Protein AF-0000000074477131 (afdb_homodimer)

Solvent-accessible surface area (backbone atoms only — not comparable to full-atom values): 25448 Å² total; per-residue (Å²): 133,84,62,82,38,46,44,76,48,63,90,41,72,27,23,39,35,40,28,45,48,36,74,95,59,34,24,37,44,42,72,63,43,44,51,49,50,50,50,54,52,49,52,39,45,73,33,53,66,58,28,30,18,35,38,40,31,33,44,78,69,16,27,10,58,6,58,35,55,87,78,47,75,83,56,47,75,67,53,41,60,75,64,46,67,63,67,69,61,72,57,64,84,52,55,50,50,33,34,23,27,36,27,26,28,20,20,35,51,22,30,24,46,42,67,43,33,48,27,27,37,22,8,43,74,11,34,36,31,35,37,34,46,82,74,76,46,68,62,78,58,43,43,72,60,54,41,29,72,30,54,33,60,72,56,36,48,50,26,43,73,68,30,45,70,46,36,23,51,55,33,32,73,47,22,54,24,50,46,61,34,59,80,94,45,30,58,62,53,47,50,53,52,30,30,55,39,25,56,37,38,54,70,38,45,26,50,42,50,51,36,39,58,38,38,81,75,44,29,50,69,59,28,44,51,51,25,35,53,53,36,38,68,33,36,66,37,70,38,21,50,39,13,35,48,18,56,74,67,72,45,82,58,75,49,70,71,64,115,134,87,63,83,38,48,46,76,48,63,90,42,72,28,23,40,36,40,30,46,47,35,73,92,59,34,24,37,44,41,73,66,42,43,51,49,50,51,49,54,52,47,52,40,47,74,33,52,66,59,26,30,18,36,37,38,33,32,46,76,69,16,26,9,58,6,58,39,55,86,81,45,64,86,44,37,31,66,51,38,60,75,63,45,66,65,69,70,65,72,58,65,84,51,54,50,50,33,34,24,26,35,27,25,29,20,20,34,51,22,31,23,46,42,67,44,34,77,39,32,37,22,8,44,74,11,35,36,32,34,37,34,36,65,32,18,35,48,56,47,58,38,45,41,46,52,41,28,76,36,43,15,56,16,39,37,43,50,29,44,61,69,30,46,68,46,36,23,51,53,32,32,74,47,55,64,25,77,44,62,34,59,81,92,45,29,59,61,55,47,49,54,51,30,31,56,47,25,58,38,50,55,70,58,50,28,50,50,50,52,41,59,57,38,50,50,57,47,58,67,71,61,30,50,50,52,39,51,52,51,55,58,68,45,64,86,40,69,49,47,50,39,45,55,48,19,57,76,66,73,46,82,63,75,52,72,69,66,114

Organism: Cyberlindnera jadinii (strain ATCC 18201 / CBS 1600 / BCRC 20928 / JCM 3617 / NBRC 0987 / NRRL Y-1542) (NCBI:txid983966)

Nearest PDB structures (foldseek):
  1dub-assembly1_B  TM=9.788E-01  e=7.174E-34  Rattus norvegicus
  3moy-assembly1_A  TM=9.576E-01  e=4.990E-34  Mycolicibacterium smegmatis MC2 155
  4fjw-assembly1_D  TM=9.813E-01  e=1.667E-32  Mycobacterium tuberculosis
  3h81-assembly1_A  TM=9.694E-01  e=5.281E-33  Mycobacterium tuberculosis
  2hw5-assembly1_F  TM=9.612E-01  e=5.590E-32  Homo sapiens

Secondary structure (DSSP, 8-state):
---SSEEEEEEETTEEEEEE--GGGTT-B-HHHHHHHHHHHHHHHT-TTT-SEEEEE--SSEEE--B-GGGTTT--HHHHHHHTTTGGG--TT--S-EEEEE-SEEETHHHHHHHHSSEEEEETT-EEE-GGGGGT----SSHHHHHHHHH-HHHHHHHHHH--EEEHHHHHHHTSSSEEE-TT-HHHHHHHHHHHHHTS-HHHHHHHHHHHHHTTTS-HHHHHHHHHHHHHHHTTSHHHHHHHHHHHTTS--------/---SSEEEEEEETTEEEEEE--GGGTT-B-HHHHHHHHHHHHHHHH-TTT-SEEEEE--SSEEE--B-GGGTTT--HHHHHHHTTTTT---TT--S-EEEEE-SEEETHHHHHHHHSSEEEEETT-EEE-GGGGGT----SSHHHHHHHHH-HHHHHHHHHH--EEEHHHHHHHTS-SEEE-TT-HHHHHHHHHHHHHTS-HHHHHHHHHHHHHTTTS-HHHHHHHHHHHHHHHTTSHHHHHHHHHHHTTS--------

Structure (mmCIF, N/CA/C/O backbone):
data_AF-0000000074477131-model_v1
#
loop_
_entity.id
_entity.type
_entity.pdbx_description
1 polymer ClpP/crotonase
#
loop_
_atom_site.group_PDB
_atom_site.id
_atom_site.type_symbol
_atom_site.label_atom_id
_atom_site.label_alt_id
_atom_site.label_comp_id
_atom_site.label_asym_id
_atom_site.label_entity_id
_atom_site.label_seq_id
_atom_site.pdbx_PDB_ins_code
_atom_site.Cartn_x
_atom_site.Cartn_y
_atom_site.Cartn_z
_atom_site.occupancy
_atom_site.B_iso_or_equiv
_atom_site.auth_seq_id
_atom_site.auth_comp_id
_atom_site.auth_asym_id
_atom_site.auth_atom_id
_atom_site.pdbx_PDB_model_num
ATOM 1 N N . MET A 1 1 ? -9.08 -30.306 -20.829 1 55.19 1 MET A N 1
ATOM 2 C CA . MET A 1 1 ? -7.896 -30.927 -21.418 1 55.19 1 MET A CA 1
ATOM 3 C C . MET A 1 1 ? -6.832 -31.184 -20.357 1 55.19 1 MET A C 1
ATOM 5 O O . MET A 1 1 ? -6.771 -30.478 -19.348 1 55.19 1 MET A O 1
ATOM 9 N N . ALA A 1 2 ? -6.209 -32.357 -20.338 1 85.5 2 ALA A N 1
ATOM 10 C CA . ALA A 1 2 ? -5.261 -32.792 -19.315 1 85.5 2 ALA A CA 1
ATOM 11 C C . ALA A 1 2 ? -3.923 -32.074 -19.466 1 85.5 2 ALA A C 1
ATOM 13 O O . ALA A 1 2 ? -3.395 -31.959 -20.574 1 85.5 2 ALA A O 1
ATOM 14 N N . TYR A 1 3 ? -3.538 -31.232 -18.608 1 95.62 3 TYR A N 1
ATOM 15 C CA . TYR A 1 3 ? -2.259 -30.531 -18.586 1 95.62 3 TYR A CA 1
ATOM 16 C C . TYR A 1 3 ? -1.104 -31.508 -18.402 1 95.62 3 TYR A C 1
ATOM 18 O O . TYR A 1 3 ? -1.272 -32.571 -17.799 1 95.62 3 TYR A O 1
ATOM 26 N N . LYS A 1 4 ? -0.078 -31.232 -18.98 1 97.01 4 LYS A N 1
ATOM 27 C CA . LYS A 1 4 ? 1.097 -32.096 -18.903 1 97.01 4 LYS A CA 1
ATOM 28 C C . LYS A 1 4 ? 1.971 -31.73 -17.708 1 97.01 4 LYS A C 1
ATOM 30 O O . LYS A 1 4 ? 2.491 -32.61 -17.019 1 97.01 4 LYS A O 1
ATOM 35 N N . TYR A 1 5 ? 2.145 -30.458 -17.476 1 97.13 5 TYR A N 1
ATOM 36 C CA . TYR A 1 5 ? 3.173 -30.033 -16.533 1 97.13 5 TYR A CA 1
ATOM 37 C C . TYR A 1 5 ? 2.556 -29.3 -15.348 1 97.13 5 TYR A C 1
ATOM 39 O O . TYR A 1 5 ? 3.269 -28.688 -14.549 1 97.13 5 TYR A O 1
ATOM 47 N N . ILE A 1 6 ? 1.238 -29.275 -15.228 1 98.13 6 ILE A N 1
ATOM 48 C CA . ILE A 1 6 ? 0.597 -28.735 -14.034 1 98.13 6 ILE A CA 1
ATOM 49 C C . ILE A 1 6 ? -0.509 -29.68 -13.57 1 98.13 6 ILE A C 1
ATOM 51 O O . ILE A 1 6 ? -1.012 -30.489 -14.353 1 98.13 6 ILE A O 1
ATOM 55 N N . LEU A 1 7 ? -0.79 -29.622 -12.335 1 98.2 7 LEU A N 1
ATOM 56 C CA . LEU A 1 7 ? -1.947 -30.27 -11.727 1 98.2 7 LEU A CA 1
ATOM 57 C C . LEU A 1 7 ? -2.931 -29.235 -11.191 1 98.2 7 LEU A C 1
ATOM 59 O O . LEU A 1 7 ? -2.523 -28.232 -10.601 1 98.2 7 LEU A O 1
ATOM 63 N N . THR A 1 8 ? -4.193 -29.46 -11.467 1 98.16 8 THR A N 1
ATOM 64 C CA . THR A 1 8 ? -5.217 -28.557 -10.952 1 98.16 8 THR A CA 1
ATOM 65 C C . THR A 1 8 ? -6.154 -29.29 -9.997 1 98.16 8 THR A C 1
ATOM 67 O O . THR A 1 8 ? -6.417 -30.482 -10.17 1 98.16 8 THR A O 1
ATOM 70 N N . SER A 1 9 ? -6.543 -28.646 -9.007 1 98.25 9 SER A N 1
ATOM 71 C CA . SER A 1 9 ? -7.532 -29.158 -8.065 1 98.25 9 SER A CA 1
ATOM 72 C C . SER A 1 9 ? -8.329 -28.024 -7.429 1 98.25 9 SER A C 1
ATOM 74 O O . SER A 1 9 ? -8.003 -26.85 -7.614 1 98.25 9 SER A O 1
ATOM 76 N N . GLU A 1 10 ? -9.384 -28.36 -6.785 1 98.14 10 GLU A N 1
ATOM 77 C CA . GLU A 1 10 ? -10.226 -27.43 -6.04 1 98.14 10 GLU A CA 1
ATOM 78 C C . GLU A 1 10 ? -10.348 -27.845 -4.577 1 98.14 10 GLU A C 1
ATOM 80 O O . GLU A 1 10 ? -11.413 -28.287 -4.138 1 98.14 10 GLU A O 1
ATOM 85 N N . PRO A 1 11 ? -9.267 -27.592 -3.861 1 98.04 11 PRO A N 1
ATOM 86 C CA . PRO A 1 11 ? -9.199 -28.12 -2.496 1 98.04 11 PRO A CA 1
ATOM 87 C C . PRO A 1 11 ? -10.109 -27.368 -1.527 1 98.04 11 PRO A C 1
ATOM 89 O O . PRO A 1 11 ? -10.354 -27.838 -0.413 1 98.04 11 PRO A O 1
ATOM 92 N N . ARG A 1 12 ? -10.489 -26.118 -1.798 1 97.27 12 ARG A N 1
ATOM 93 C CA . ARG A 1 12 ? -11.42 -25.276 -1.054 1 97.27 12 ARG A CA 1
ATOM 94 C C . ARG A 1 12 ? -12.515 -24.732 -1.965 1 97.27 12 ARG A C 1
ATOM 96 O O . ARG A 1 12 ? -12.328 -24.636 -3.18 1 97.27 12 ARG A O 1
ATOM 103 N N . SER A 1 13 ? -13.607 -24.43 -1.333 1 94.83 13 SER A N 1
ATOM 104 C CA . SER A 1 13 ? -14.701 -23.851 -2.106 1 94.83 13 SER A CA 1
ATOM 105 C C . SER A 1 13 ? -14.267 -22.561 -2.795 1 94.83 13 SER A C 1
ATOM 107 O O . SER A 1 13 ? -13.746 -21.65 -2.148 1 94.83 13 SER A O 1
ATOM 109 N N . GLY A 1 14 ? -14.402 -22.527 -4.144 1 96.06 14 GLY A N 1
ATOM 110 C CA . GLY A 1 14 ? -14.145 -21.321 -4.916 1 96.06 14 GLY A CA 1
ATOM 111 C C . GLY A 1 14 ? -12.669 -21.086 -5.179 1 96.06 14 GLY A C 1
ATOM 112 O O . GLY A 1 14 ? -12.282 -20.02 -5.663 1 96.06 14 GLY A O 1
ATOM 113 N N . VAL A 1 15 ? -11.831 -22.158 -4.838 1 98.19 15 VAL A N 1
ATOM 114 C CA . VAL A 1 15 ? -10.392 -21.958 -4.963 1 98.19 15 VAL A CA 1
ATOM 115 C C . VAL A 1 15 ? -9.819 -22.948 -5.976 1 98.19 15 VAL A C 1
ATOM 117 O O . VAL A 1 15 ? -10.026 -24.158 -5.856 1 98.19 15 VAL A O 1
ATOM 120 N N . LEU A 1 16 ? -9.149 -22.43 -6.993 1 98.56 16 LEU A N 1
ATOM 121 C CA . LEU A 1 16 ? -8.366 -23.278 -7.886 1 98.56 16 LEU A CA 1
ATOM 122 C C . LEU A 1 16 ? -6.915 -23.359 -7.425 1 98.56 16 LEU A C 1
ATOM 124 O O . LEU A 1 16 ? -6.267 -22.331 -7.217 1 98.56 16 LEU A O 1
ATOM 128 N N . GLN A 1 17 ? -6.478 -24.521 -7.194 1 98.74 17 GLN A N 1
ATOM 129 C CA . GLN A 1 17 ? -5.053 -24.735 -6.965 1 98.74 17 GLN A CA 1
ATOM 130 C C . GLN A 1 17 ? -4.352 -25.19 -8.242 1 98.74 17 GLN A C 1
ATOM 132 O O . 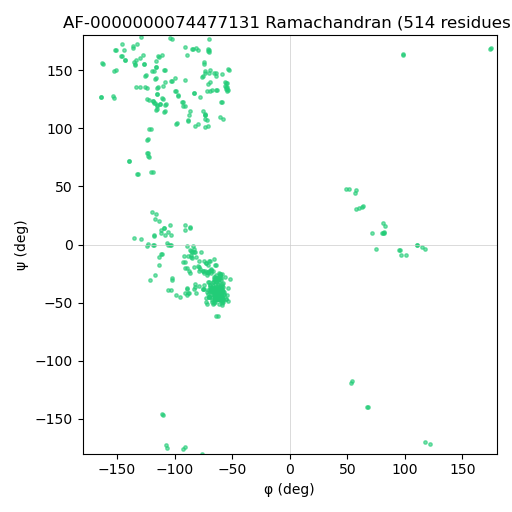GLN A 1 17 ? -4.821 -26.106 -8.921 1 98.74 17 GLN A O 1
ATOM 137 N N . VAL A 1 18 ? -3.32 -24.528 -8.573 1 98.68 18 VAL A N 1
ATOM 138 C CA . VAL A 1 18 ? -2.468 -24.917 -9.692 1 98.68 18 VAL A CA 1
ATOM 139 C C . VAL A 1 18 ? -1.081 -25.297 -9.178 1 98.68 18 VAL A C 1
ATOM 141 O O . VAL A 1 18 ? -0.347 -24.448 -8.669 1 98.68 18 VAL A O 1
ATOM 144 N N . GLN A 1 19 ? -0.739 -26.504 -9.366 1 98.52 19 GLN A N 1
ATOM 145 C CA . GLN A 1 19 ? 0.561 -26.987 -8.913 1 98.52 19 GLN A CA 1
ATOM 146 C C . GLN A 1 19 ? 1.498 -27.233 -10.092 1 98.52 19 GLN A C 1
ATOM 148 O O . GLN A 1 19 ? 1.185 -28.022 -10.986 1 98.52 19 GLN A O 1
ATOM 153 N N . LEU A 1 20 ? 2.608 -26.547 -10.099 1 98.21 20 LEU A N 1
ATOM 154 C CA . LEU A 1 20 ? 3.658 -26.869 -11.059 1 98.21 20 LEU A CA 1
ATOM 155 C C . LEU A 1 20 ? 4.203 -28.273 -10.819 1 98.21 20 LEU A C 1
ATOM 157 O O . LEU A 1 20 ? 4.502 -28.641 -9.681 1 98.21 20 LEU A O 1
ATOM 161 N N . ASN A 1 21 ? 4.303 -29.01 -11.939 1 97.16 21 ASN A N 1
ATOM 162 C CA . ASN A 1 21 ? 4.58 -30.43 -11.749 1 97.16 21 ASN A CA 1
ATOM 163 C C . ASN A 1 21 ? 5.58 -30.949 -12.778 1 97.16 21 ASN A C 1
ATOM 165 O O . ASN A 1 21 ? 5.221 -31.734 -13.657 1 97.16 21 ASN A O 1
ATOM 169 N N . ARG A 1 22 ? 6.757 -30.552 -12.614 1 96.18 22 ARG A N 1
ATOM 170 C CA . ARG A 1 22 ? 7.942 -31.076 -13.285 1 96.18 22 ARG A CA 1
ATOM 171 C C . ARG A 1 22 ? 9.057 -31.36 -12.284 1 96.18 22 ARG A C 1
ATOM 173 O O . ARG A 1 22 ? 10.16 -30.821 -12.406 1 96.18 22 ARG A O 1
ATOM 180 N N . PRO A 1 23 ? 8.782 -32.254 -11.351 1 92.81 23 PRO A N 1
ATOM 181 C CA . PRO A 1 23 ? 9.669 -32.397 -10.194 1 92.81 23 PRO A CA 1
ATOM 182 C C . PRO A 1 23 ? 11.095 -32.778 -10.586 1 92.81 23 PRO A C 1
ATOM 184 O O . PRO A 1 23 ? 12.052 -32.37 -9.923 1 92.81 23 PRO A O 1
ATOM 187 N N . ARG A 1 24 ? 11.319 -33.498 -11.669 1 93.36 24 ARG A N 1
ATOM 188 C CA . ARG A 1 24 ? 12.655 -33.927 -12.071 1 93.36 24 ARG A CA 1
ATOM 189 C C . ARG A 1 24 ? 13.487 -32.745 -12.557 1 93.36 24 ARG A C 1
ATOM 191 O O . ARG A 1 24 ? 14.718 -32.807 -12.566 1 93.36 24 ARG A O 1
ATOM 198 N N . ALA A 1 25 ? 12.73 -31.749 -12.967 1 94.52 25 ALA A N 1
ATOM 199 C CA . ALA A 1 25 ? 13.423 -30.56 -13.456 1 94.52 25 ALA A CA 1
ATOM 200 C C . ALA A 1 25 ? 13.277 -29.399 -12.477 1 94.52 25 ALA A C 1
ATOM 202 O O . ALA A 1 25 ? 13.455 -28.237 -12.851 1 94.52 25 ALA A O 1
ATOM 203 N N . PHE A 1 26 ? 12.824 -29.678 -11.204 1 96.21 26 PHE A N 1
ATOM 204 C CA . PHE A 1 26 ? 12.625 -28.667 -10.172 1 96.21 26 PHE A CA 1
ATOM 205 C C . PHE A 1 26 ? 11.643 -27.601 -10.641 1 96.21 26 PHE A C 1
ATOM 207 O O . PHE A 1 26 ? 11.822 -26.415 -10.354 1 96.21 26 PHE A O 1
ATOM 214 N N . ASN A 1 27 ? 10.666 -28.051 -11.526 1 97.16 27 ASN A N 1
ATOM 215 C CA . ASN A 1 27 ? 9.597 -27.209 -12.053 1 97.16 27 ASN A CA 1
ATOM 216 C C . ASN A 1 27 ? 10.15 -26.065 -12.899 1 97.16 27 ASN A C 1
ATOM 218 O O . ASN A 1 27 ? 9.618 -24.954 -12.872 1 97.16 27 ASN A O 1
ATOM 222 N N . ALA A 1 28 ? 11.262 -26.34 -13.575 1 95.74 28 ALA A N 1
ATOM 223 C CA . ALA A 1 28 ? 11.794 -25.346 -14.503 1 95.74 28 ALA A CA 1
ATOM 224 C C . ALA A 1 28 ? 10.743 -24.936 -15.53 1 95.74 28 ALA A C 1
ATOM 226 O O . ALA A 1 28 ? 10.014 -25.782 -16.054 1 95.74 28 ALA A O 1
ATOM 227 N N . LEU A 1 29 ? 10.682 -23.613 -15.838 1 95.16 29 LEU A N 1
ATOM 228 C CA . LEU A 1 29 ? 9.609 -23.056 -16.654 1 95.16 29 LEU A CA 1
ATOM 229 C C . LEU A 1 29 ? 9.957 -23.132 -18.136 1 95.16 29 LEU A C 1
ATOM 231 O O . LEU A 1 29 ? 10.909 -22.492 -18.588 1 95.16 29 LEU A O 1
ATOM 235 N N . ASN A 1 30 ? 9.36 -23.999 -18.816 1 92.22 30 ASN A N 1
ATOM 236 C CA . ASN A 1 30 ? 9.409 -23.965 -20.274 1 92.22 30 ASN A CA 1
ATOM 237 C C . ASN A 1 30 ? 8.117 -23.408 -20.866 1 92.22 30 ASN A C 1
ATOM 239 O O . ASN A 1 30 ? 7.196 -23.05 -20.13 1 92.22 30 ASN A O 1
ATOM 243 N N . THR A 1 31 ? 8.039 -23.266 -22.15 1 91.52 31 THR A N 1
ATOM 244 C CA . THR A 1 31 ? 6.915 -22.634 -22.832 1 91.52 31 THR A CA 1
ATOM 245 C C . THR A 1 31 ? 5.615 -23.374 -22.532 1 91.52 31 THR A C 1
ATOM 247 O O . THR A 1 31 ? 4.58 -22.748 -22.288 1 91.52 31 THR A O 1
ATOM 250 N N . GLN A 1 32 ? 5.687 -24.599 -22.491 1 93.3 32 GLN A N 1
ATOM 251 C CA . GLN A 1 32 ? 4.484 -25.404 -22.305 1 93.3 32 GLN A CA 1
ATOM 252 C C . GLN A 1 32 ? 3.899 -25.204 -20.91 1 93.3 32 GLN A C 1
ATOM 254 O O . GLN A 1 32 ? 2.69 -25.013 -20.759 1 93.3 32 GLN A O 1
ATOM 259 N N . ILE A 1 33 ? 4.669 -25.293 -19.86 1 95.03 33 ILE A N 1
ATOM 260 C CA . ILE A 1 33 ? 4.163 -25.139 -18.5 1 95.03 33 ILE A CA 1
ATOM 261 C C . ILE A 1 33 ? 3.602 -23.731 -18.315 1 95.03 33 ILE A C 1
ATOM 263 O O . ILE A 1 33 ? 2.581 -23.545 -17.648 1 95.03 33 ILE A O 1
ATOM 267 N N . ILE A 1 34 ? 4.198 -22.698 -18.888 1 94.86 34 ILE A N 1
ATOM 268 C CA . ILE A 1 34 ? 3.716 -21.324 -18.802 1 94.86 34 ILE A CA 1
ATOM 269 C C . ILE A 1 34 ? 2.353 -21.213 -19.48 1 94.86 34 ILE A C 1
ATOM 271 O O . ILE A 1 34 ? 1.425 -20.615 -18.929 1 94.86 34 ILE A O 1
ATOM 275 N N . ASN A 1 35 ? 2.273 -21.802 -20.64 1 94.71 35 ASN A N 1
ATOM 276 C CA . ASN A 1 35 ? 1.007 -21.773 -21.365 1 94.71 35 ASN A CA 1
ATOM 277 C C . ASN A 1 35 ? -0.099 -22.484 -20.59 1 94.71 35 ASN A C 1
ATOM 279 O O . ASN A 1 35 ? -1.232 -22.003 -20.534 1 94.71 35 ASN A O 1
ATOM 283 N N . GLU A 1 36 ? 0.268 -23.609 -20.046 1 96.94 36 GLU A N 1
ATOM 284 C CA . GLU A 1 36 ? -0.708 -24.361 -19.263 1 96.94 36 GLU A CA 1
ATOM 285 C C . GLU A 1 36 ? -1.146 -23.579 -18.028 1 96.94 36 GLU A C 1
ATOM 287 O O . GLU A 1 36 ? -2.333 -23.546 -17.697 1 96.94 36 GLU A O 1
ATOM 292 N N . LEU A 1 37 ? -0.206 -22.988 -17.37 1 97.03 37 LEU A N 1
ATOM 293 C CA . LEU A 1 37 ? -0.492 -22.159 -16.204 1 97.03 37 LEU A CA 1
ATOM 294 C C . LEU A 1 37 ? -1.449 -21.027 -16.563 1 97.03 37 LEU A C 1
ATOM 296 O O . LEU A 1 37 ? -2.465 -20.832 -15.892 1 97.03 37 LEU A O 1
ATOM 300 N N . LYS A 1 38 ? -1.193 -20.307 -17.582 1 96.35 38 LYS A N 1
ATOM 301 C CA . LYS A 1 38 ? -2.022 -19.183 -18.006 1 96.35 38 LYS A CA 1
ATOM 302 C C . LYS A 1 38 ? -3.415 -19.652 -18.418 1 96.35 38 LYS A C 1
ATOM 304 O O . LYS A 1 38 ? -4.408 -18.971 -18.154 1 96.35 38 LYS A O 1
ATOM 309 N N . ASP A 1 39 ? -3.372 -20.759 -19.092 1 96.8 39 ASP A N 1
ATOM 310 C CA . ASP A 1 39 ? -4.66 -21.316 -19.492 1 96.8 39 ASP A CA 1
ATOM 311 C C . ASP A 1 39 ? -5.523 -21.635 -18.273 1 96.8 39 ASP A C 1
ATOM 313 O O . ASP A 1 39 ? -6.707 -21.295 -18.238 1 96.8 39 ASP A O 1
ATOM 317 N N . ALA A 1 40 ? -4.91 -22.276 -17.293 1 97.91 40 ALA A N 1
ATOM 318 C CA . ALA A 1 40 ? -5.641 -22.643 -16.083 1 97.91 40 ALA A CA 1
ATOM 319 C C . ALA A 1 40 ? -6.143 -21.403 -15.347 1 97.91 40 ALA A C 1
ATOM 321 O O . ALA A 1 40 ? -7.309 -21.338 -14.952 1 97.91 40 ALA A O 1
ATOM 322 N N . ILE A 1 41 ? -5.305 -20.428 -15.172 1 97.81 41 ILE A N 1
ATOM 323 C CA . ILE A 1 41 ? -5.692 -19.197 -14.492 1 97.81 41 ILE A CA 1
ATOM 324 C C . ILE A 1 41 ? -6.775 -18.482 -15.297 1 97.81 41 ILE A C 1
ATOM 326 O O . ILE A 1 41 ? -7.729 -17.946 -14.727 1 97.81 41 ILE A O 1
ATOM 330 N N . GLY A 1 42 ? -6.59 -18.478 -16.603 1 96.82 42 GLY A N 1
ATOM 331 C CA . GLY A 1 42 ? -7.582 -17.871 -17.477 1 96.82 42 GLY A CA 1
ATOM 332 C C . GLY A 1 42 ? -8.957 -18.4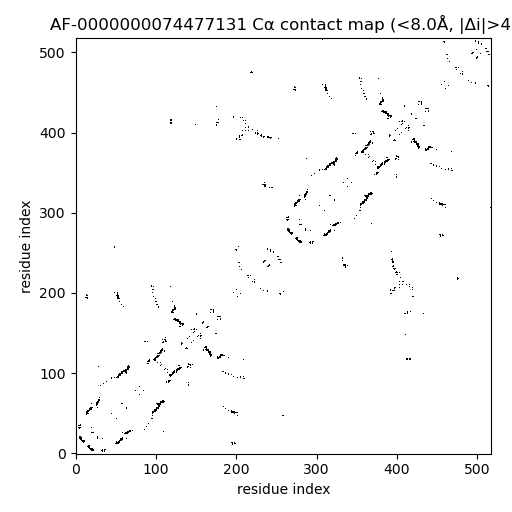98 -17.345 1 96.82 42 GLY A C 1
ATOM 333 O O . GLY A 1 42 ? -9.971 -17.798 -17.384 1 96.82 42 GLY A O 1
ATOM 334 N N . GLN A 1 43 ? -8.936 -19.76 -17.22 1 95.71 43 GLN A N 1
ATOM 335 C CA . GLN A 1 43 ? -10.203 -20.458 -17.031 1 95.71 43 GLN A CA 1
ATOM 336 C C . GLN A 1 43 ? -10.886 -20.019 -15.739 1 95.71 43 GLN A C 1
ATOM 338 O O . GLN A 1 43 ? -12.098 -19.794 -15.717 1 95.71 43 GLN A O 1
ATOM 343 N N . ALA A 1 44 ? -10.126 -19.954 -14.708 1 96.25 44 ALA A N 1
ATOM 344 C CA . ALA A 1 44 ? -10.672 -19.481 -13.439 1 96.25 44 ALA A CA 1
ATOM 345 C C . ALA A 1 44 ? -11.183 -18.048 -13.563 1 96.25 44 ALA A C 1
ATOM 347 O O . ALA A 1 44 ? -12.256 -17.718 -13.05 1 96.25 44 ALA A O 1
ATOM 348 N N . ASP A 1 45 ? -10.458 -17.246 -14.232 1 95.61 45 ASP A N 1
ATOM 349 C CA . ASP A 1 45 ? -10.783 -15.833 -14.398 1 95.61 45 ASP A CA 1
ATOM 350 C C . ASP A 1 45 ? -12.081 -15.657 -15.183 1 95.61 45 ASP A C 1
ATOM 352 O O . ASP A 1 45 ? -12.839 -14.716 -14.937 1 95.61 45 ASP A O 1
ATOM 356 N N . ARG A 1 46 ? -12.349 -16.555 -16.058 1 94.65 46 ARG A N 1
ATOM 357 C CA . ARG A 1 46 ? -13.533 -16.484 -16.908 1 94.65 46 ARG A CA 1
ATOM 358 C C . ARG A 1 46 ? -14.746 -17.089 -16.21 1 94.65 46 ARG A C 1
ATOM 360 O O . ARG A 1 46 ? -15.862 -17.032 -16.731 1 94.65 46 ARG A O 1
ATOM 367 N N . ASN A 1 47 ? -14.513 -17.735 -15.074 1 92.91 47 ASN A N 1
ATOM 368 C CA . ASN A 1 47 ? -15.596 -18.348 -14.313 1 92.91 47 ASN A CA 1
ATOM 369 C C . ASN A 1 47 ? -15.691 -17.767 -12.905 1 92.91 47 ASN A C 1
ATOM 371 O O . ASN A 1 47 ? -15.59 -18.498 -11.919 1 92.91 47 ASN A O 1
ATOM 375 N N . PRO A 1 48 ? -15.959 -16.503 -12.892 1 88.43 48 PRO A N 1
ATOM 376 C CA . PRO A 1 48 ? -15.945 -15.815 -11.599 1 88.43 48 PRO A CA 1
ATOM 377 C C . PRO A 1 48 ? -17.024 -16.328 -10.647 1 88.43 48 PRO A C 1
ATOM 379 O O . PRO A 1 48 ? -16.929 -16.124 -9.434 1 88.43 48 PRO A O 1
ATOM 382 N N . ASP A 1 49 ? -18.001 -17.005 -11.141 1 89.9 49 ASP A N 1
ATOM 383 C CA . ASP A 1 49 ? -19.049 -17.559 -10.289 1 89.9 49 ASP A CA 1
ATOM 384 C C . ASP A 1 49 ? -18.548 -18.784 -9.528 1 89.9 49 ASP A C 1
ATOM 386 O O . ASP A 1 49 ? -19.081 -19.125 -8.47 1 89.9 49 ASP A O 1
ATOM 390 N N . HIS A 1 50 ? -17.536 -19.379 -10.068 1 93.41 50 HIS A N 1
ATOM 391 C CA . HIS A 1 50 ? -17.049 -20.615 -9.466 1 93.41 50 HIS A CA 1
ATOM 392 C C . HIS A 1 50 ? -15.746 -20.382 -8.709 1 93.41 50 HIS A C 1
ATOM 394 O O . HIS A 1 50 ? -15.546 -20.934 -7.624 1 93.41 50 HIS A O 1
ATOM 400 N N . PHE A 1 51 ? -14.889 -19.559 -9.265 1 95.69 51 PHE A N 1
ATOM 401 C CA . PHE A 1 51 ? -13.583 -19.351 -8.651 1 95.69 51 PHE A CA 1
ATOM 402 C C . PHE A 1 51 ? -13.432 -17.91 -8.176 1 95.69 51 PHE A C 1
ATOM 404 O O . PHE A 1 51 ? -13.641 -16.972 -8.948 1 95.69 51 PHE A O 1
ATOM 411 N N . GLY A 1 52 ? -13.021 -17.735 -6.889 1 96.22 52 GLY A N 1
ATOM 412 C CA . GLY A 1 52 ? -12.788 -16.419 -6.317 1 96.22 52 GLY A CA 1
ATOM 413 C C . GLY A 1 52 ? -11.325 -16.146 -6.025 1 96.22 52 GLY A C 1
ATOM 414 O O . GLY A 1 52 ? -10.947 -15.01 -5.728 1 96.22 52 GLY A O 1
ATOM 415 N N . ALA A 1 53 ? -10.499 -17.247 -6.181 1 98 53 ALA A N 1
ATOM 416 C CA . ALA A 1 53 ? -9.062 -17.111 -5.957 1 98 53 ALA A CA 1
ATOM 417 C C . ALA A 1 53 ? -8.297 -18.275 -6.58 1 98 53 ALA A C 1
ATOM 419 O O . ALA A 1 53 ? -8.858 -19.353 -6.792 1 98 53 ALA A O 1
ATOM 420 N N . VAL A 1 54 ? -7.07 -18.044 -6.892 1 98.64 54 VAL A N 1
ATOM 421 C CA . VAL A 1 54 ? -6.165 -19.063 -7.414 1 98.64 54 VAL A CA 1
ATOM 422 C C . VAL A 1 54 ? -4.921 -19.15 -6.533 1 98.64 54 VAL A C 1
ATOM 424 O O . VAL A 1 54 ? -4.375 -18.126 -6.116 1 98.64 54 VAL A O 1
ATOM 427 N N . VAL A 1 55 ? -4.504 -20.36 -6.208 1 98.86 55 VAL A N 1
ATOM 428 C CA . VAL A 1 55 ? -3.243 -20.598 -5.514 1 98.86 55 VAL A CA 1
ATOM 429 C C . VAL A 1 55 ? -2.271 -21.323 -6.441 1 98.86 55 VAL A C 1
ATOM 431 O O . VAL A 1 55 ? -2.593 -22.384 -6.981 1 98.86 55 VAL A O 1
ATOM 434 N N . ILE A 1 56 ? -1.138 -20.722 -6.682 1 98.83 56 ILE A N 1
ATOM 435 C CA . ILE A 1 56 ? -0.07 -21.378 -7.428 1 98.83 56 ILE A CA 1
ATOM 436 C C . ILE A 1 56 ? 0.969 -21.937 -6.459 1 98.83 56 ILE A C 1
ATOM 438 O O . ILE A 1 56 ? 1.39 -21.249 -5.526 1 98.83 56 ILE A O 1
ATOM 442 N N . THR A 1 57 ? 1.336 -23.164 -6.662 1 98.71 57 THR A N 1
ATOM 443 C CA . THR A 1 57 ? 2.343 -23.766 -5.796 1 98.71 57 THR A CA 1
ATOM 444 C C . THR A 1 57 ? 3.216 -24.743 -6.579 1 98.71 57 THR A C 1
ATOM 446 O O . THR A 1 57 ? 2.938 -25.036 -7.743 1 98.71 57 THR A O 1
ATOM 449 N N . GLY A 1 58 ? 4.338 -25.088 -6.093 1 97.65 58 GLY A N 1
ATOM 450 C CA . GLY A 1 58 ? 5.179 -26.187 -6.539 1 97.65 58 GLY A CA 1
ATOM 451 C C . GLY A 1 58 ? 5.236 -27.334 -5.548 1 97.65 58 GLY A C 1
ATOM 452 O O . GLY A 1 58 ? 4.219 -27.703 -4.958 1 97.65 58 GLY A O 1
ATOM 453 N N . ASP A 1 59 ? 6.329 -27.977 -5.471 1 93.75 59 ASP A N 1
ATOM 454 C CA . ASP A 1 59 ? 6.509 -29 -4.445 1 93.75 59 ASP A CA 1
ATOM 455 C C . ASP A 1 59 ? 7.448 -28.513 -3.343 1 93.75 59 ASP A C 1
ATOM 457 O O . ASP A 1 59 ? 7.787 -27.329 -3.287 1 93.75 59 ASP A O 1
ATOM 461 N N . HIS A 1 60 ? 7.806 -29.356 -2.383 1 92.53 60 HIS A N 1
ATOM 462 C CA . HIS A 1 60 ? 8.581 -28.965 -1.21 1 92.53 60 HIS A CA 1
ATOM 463 C C . HIS A 1 60 ? 9.994 -28.543 -1.598 1 92.53 60 HIS A C 1
ATOM 465 O O . HIS A 1 60 ? 10.636 -27.774 -0.879 1 92.53 60 HIS A O 1
ATOM 471 N N . ASN A 1 61 ? 10.419 -29.039 -2.754 1 94.32 61 ASN A N 1
ATOM 472 C CA . ASN A 1 61 ? 11.786 -28.761 -3.181 1 94.32 61 ASN A CA 1
ATOM 473 C C . ASN A 1 61 ? 11.87 -27.468 -3.988 1 94.32 61 ASN A C 1
ATOM 475 O O . ASN A 1 61 ? 12.845 -26.723 -3.875 1 94.32 61 ASN A O 1
ATOM 479 N N . ALA A 1 62 ? 10.795 -27.285 -4.794 1 97.36 62 ALA A N 1
ATOM 480 C CA . ALA A 1 62 ? 10.877 -26.128 -5.681 1 97.36 62 ALA A CA 1
ATOM 481 C C . ALA A 1 62 ? 9.487 -25.612 -6.04 1 97.36 62 ALA A C 1
ATOM 483 O O . ALA A 1 62 ? 8.605 -26.391 -6.408 1 97.36 62 ALA A O 1
ATOM 484 N N . PHE A 1 63 ? 9.317 -24.402 -5.837 1 98.27 63 PHE A N 1
ATOM 485 C CA . PHE A 1 63 ? 8.253 -23.703 -6.549 1 98.27 63 PHE A CA 1
ATOM 486 C C . PHE A 1 63 ? 8.519 -23.697 -8.049 1 98.27 63 PHE A C 1
ATOM 488 O O . PHE A 1 63 ? 7.866 -24.422 -8.803 1 98.27 63 PHE A O 1
ATOM 495 N N . ALA A 1 64 ? 9.639 -23.072 -8.438 1 97.02 64 ALA A N 1
ATOM 496 C CA . ALA A 1 64 ? 10.227 -23.118 -9.775 1 97.02 64 ALA A CA 1
ATOM 497 C C . ALA A 1 64 ? 11.671 -22.624 -9.757 1 97.02 64 ALA A C 1
ATOM 499 O O . ALA A 1 64 ? 11.947 -21.51 -9.306 1 97.02 64 ALA A O 1
ATOM 500 N N . ALA A 1 65 ? 12.506 -23.445 -10.277 1 93.91 65 ALA A N 1
ATOM 501 C CA . ALA A 1 65 ? 13.932 -23.147 -10.167 1 93.91 65 ALA A CA 1
ATOM 502 C C . ALA A 1 65 ? 14.417 -22.337 -11.366 1 93.91 65 ALA A C 1
ATOM 504 O O . ALA A 1 65 ? 15.607 -22.345 -11.688 1 93.91 65 ALA A O 1
ATOM 505 N N . GLY A 1 66 ? 13.467 -21.761 -12.092 1 89.85 66 GLY A N 1
ATOM 506 C CA . GLY A 1 66 ? 13.847 -20.89 -13.193 1 89.85 66 GLY A CA 1
ATOM 507 C C . GLY A 1 66 ? 13.379 -21.398 -14.544 1 89.85 66 GLY A C 1
ATOM 508 O O . GLY A 1 66 ? 12.535 -22.293 -14.618 1 89.85 66 GLY A O 1
ATOM 509 N N . ALA A 1 67 ? 13.927 -20.708 -15.579 1 88.79 67 ALA A N 1
ATOM 510 C CA . ALA A 1 67 ? 13.603 -21.094 -16.95 1 88.79 67 ALA A CA 1
ATOM 511 C C . ALA A 1 67 ? 14.305 -22.394 -17.335 1 88.79 67 ALA A C 1
ATOM 513 O O . ALA A 1 67 ? 15.399 -22.684 -16.844 1 88.79 67 ALA A O 1
ATOM 514 N N . ASP A 1 68 ? 13.675 -23.143 -18.192 1 91.25 68 ASP A N 1
ATOM 515 C CA . ASP A 1 68 ? 14.279 -24.356 -18.735 1 91.25 68 ASP A CA 1
ATOM 516 C C . ASP A 1 68 ? 15.374 -24.019 -19.745 1 91.25 68 ASP A C 1
ATOM 518 O O . ASP A 1 68 ? 15.085 -23.723 -20.906 1 91.25 68 ASP A O 1
ATOM 522 N N . ILE A 1 69 ? 16.514 -24.104 -19.336 1 89.21 69 ILE A N 1
ATOM 523 C CA . ILE A 1 69 ? 17.679 -23.706 -20.118 1 89.21 69 ILE A CA 1
ATOM 524 C C . ILE A 1 69 ? 17.77 -24.559 -21.381 1 89.21 69 ILE A C 1
ATOM 526 O O . ILE A 1 69 ? 18.268 -24.101 -22.412 1 89.21 69 ILE A O 1
ATOM 530 N N . LYS A 1 70 ? 17.303 -25.782 -21.317 1 89.08 70 LYS A N 1
ATOM 531 C CA . LYS A 1 70 ? 17.354 -26.681 -22.466 1 89.08 70 LYS A CA 1
ATOM 532 C C . LYS A 1 70 ? 16.573 -26.11 -23.646 1 89.08 70 LYS A C 1
ATOM 534 O O . LYS A 1 70 ? 16.912 -26.366 -24.803 1 89.08 70 LYS A O 1
ATOM 539 N N . GLU A 1 71 ? 15.597 -25.327 -23.31 1 87.17 71 GLU A N 1
ATOM 540 C CA . GLU A 1 71 ? 14.798 -24.717 -24.369 1 87.17 71 GLU A CA 1
ATOM 541 C C . GLU A 1 71 ? 15.514 -23.515 -24.978 1 87.17 71 GLU A C 1
ATOM 543 O O . GLU A 1 71 ? 15.152 -23.053 -26.062 1 87.17 71 GLU A O 1
ATOM 548 N N . MET A 1 72 ? 16.59 -23.01 -24.276 1 86.58 72 MET A N 1
ATOM 549 C CA . MET A 1 72 ? 17.088 -21.697 -24.678 1 86.58 72 MET A CA 1
ATOM 550 C C . MET A 1 72 ? 18.523 -21.791 -25.183 1 86.58 72 MET A C 1
ATOM 552 O O . MET A 1 72 ? 18.985 -20.917 -25.918 1 86.58 72 MET A O 1
ATOM 556 N N . VAL A 1 73 ? 19.308 -22.761 -24.768 1 89.13 73 VAL A N 1
ATOM 557 C CA . VAL A 1 73 ? 20.754 -22.819 -24.958 1 89.13 73 VAL A CA 1
ATOM 558 C C . VAL A 1 73 ? 21.084 -22.703 -26.445 1 89.13 73 VAL A C 1
ATOM 560 O O . VAL A 1 73 ? 22.079 -22.076 -26.819 1 89.13 73 VAL A O 1
ATOM 563 N N . GLY A 1 74 ? 20.285 -23.079 -27.349 1 88.84 74 GLY A N 1
ATOM 564 C CA . GLY A 1 74 ? 20.61 -23.069 -28.767 1 88.84 74 GLY A CA 1
ATOM 565 C C . GLY A 1 74 ? 19.919 -21.954 -29.529 1 88.84 74 GLY A C 1
ATOM 566 O O . GLY A 1 74 ? 20.117 -21.806 -30.737 1 88.84 74 GLY A O 1
ATOM 567 N N . LEU A 1 75 ? 19.336 -21.076 -28.803 1 90.34 75 LEU A N 1
ATOM 568 C CA . LEU A 1 75 ? 18.546 -20.055 -29.482 1 90.34 75 LEU A CA 1
ATOM 569 C C . LEU A 1 75 ? 19.399 -18.833 -29.805 1 90.34 75 LEU A C 1
ATOM 571 O O . LEU A 1 75 ? 20.253 -18.438 -29.007 1 90.34 75 LEU A O 1
ATOM 575 N N . THR A 1 76 ? 19.137 -18.316 -30.934 1 91.26 76 THR A N 1
ATOM 576 C CA . THR A 1 76 ? 19.739 -17.048 -31.331 1 91.26 76 THR A CA 1
ATOM 577 C C . THR A 1 76 ? 18.868 -15.875 -30.89 1 91.26 76 THR A C 1
ATOM 579 O O . THR A 1 76 ? 17.709 -16.062 -30.514 1 91.26 76 THR A O 1
ATOM 582 N N . SER A 1 77 ? 19.537 -14.675 -30.897 1 88.94 77 SER A N 1
ATOM 583 C CA . SER A 1 77 ? 18.786 -13.463 -30.586 1 88.94 77 SER A CA 1
ATOM 584 C C . SER A 1 77 ? 17.56 -13.327 -31.484 1 88.94 77 SER A C 1
ATOM 586 O O . SER A 1 77 ? 16.493 -12.913 -31.027 1 88.94 77 SER A O 1
ATOM 588 N N . GLN A 1 78 ? 17.749 -13.722 -32.722 1 89.47 78 GLN A N 1
ATOM 589 C CA . GLN A 1 78 ? 16.645 -13.653 -33.673 1 89.47 78 GLN A CA 1
ATOM 590 C C . GLN A 1 78 ? 15.518 -14.604 -33.279 1 89.47 78 GLN A C 1
ATOM 592 O O . GLN A 1 78 ? 14.342 -14.243 -33.347 1 89.47 78 GLN A O 1
ATOM 597 N N . GLU A 1 79 ? 15.841 -15.752 -32.88 1 88.18 79 GLU A N 1
ATOM 598 C CA . GLU A 1 79 ? 14.849 -16.756 -32.509 1 88.18 79 GLU A CA 1
ATOM 599 C C . GLU A 1 79 ? 14.1 -16.351 -31.243 1 88.18 79 GLU A C 1
ATOM 601 O O . GLU A 1 79 ? 12.883 -16.525 -31.152 1 88.18 79 GLU A O 1
ATOM 606 N N . VAL A 1 80 ? 14.851 -15.804 -30.327 1 86.21 80 VAL A N 1
ATOM 607 C CA . VAL A 1 80 ? 14.25 -15.376 -29.068 1 86.21 80 VAL A CA 1
ATOM 608 C C . VAL A 1 80 ? 13.261 -14.242 -29.327 1 86.21 80 VAL A C 1
ATOM 610 O O . VAL A 1 80 ? 12.158 -14.234 -28.774 1 86.21 80 VAL A O 1
ATOM 613 N N . LEU A 1 81 ? 13.68 -13.307 -30.186 1 85.7 81 LEU A N 1
ATOM 614 C CA . LEU A 1 81 ? 12.816 -12.186 -30.537 1 85.7 81 LEU A CA 1
ATOM 615 C C . LEU A 1 81 ? 11.563 -12.67 -31.258 1 85.7 81 LEU A C 1
ATOM 617 O O . LEU A 1 81 ? 10.455 -12.22 -30.956 1 85.7 81 LEU A O 1
ATOM 621 N N . LYS A 1 82 ? 11.731 -13.631 -32.154 1 86.03 82 LYS A N 1
ATOM 622 C CA . LYS A 1 82 ? 10.614 -14.165 -32.928 1 86.03 82 LYS A CA 1
ATOM 623 C C . LYS A 1 82 ? 9.628 -14.907 -32.031 1 86.03 82 LYS A C 1
ATOM 625 O O . LYS A 1 82 ? 8.413 -14.803 -32.216 1 86.03 82 LYS A O 1
ATOM 630 N N . ARG A 1 83 ? 10.145 -15.566 -31.048 1 83 83 ARG A N 1
ATOM 631 C CA . ARG A 1 83 ? 9.322 -16.403 -30.181 1 83 83 ARG A CA 1
ATOM 632 C C . ARG A 1 83 ? 8.763 -15.597 -29.013 1 83 83 ARG A C 1
ATOM 634 O O . ARG A 1 83 ? 7.899 -16.078 -28.277 1 83 83 ARG A O 1
ATOM 641 N N . ASN A 1 84 ? 9.26 -14.323 -28.829 1 81.96 84 ASN A N 1
ATOM 642 C CA . ASN A 1 84 ? 8.882 -13.506 -27.681 1 81.96 84 ASN A CA 1
ATOM 643 C C . ASN A 1 84 ? 9.015 -14.281 -26.373 1 81.96 84 ASN A C 1
ATOM 645 O O . ASN A 1 84 ? 8.072 -14.339 -25.583 1 81.96 84 ASN A O 1
ATOM 649 N N . LEU A 1 85 ? 10.115 -14.881 -26.296 1 78.76 85 LEU A N 1
ATOM 650 C CA . LEU A 1 85 ? 10.355 -15.773 -25.167 1 78.76 85 LEU A CA 1
ATOM 651 C C . LEU A 1 85 ? 10.129 -15.049 -23.844 1 78.76 85 LEU A C 1
ATOM 653 O O . LEU A 1 85 ? 10.56 -13.906 -23.675 1 78.76 85 LEU A O 1
ATOM 657 N N . LEU A 1 86 ? 9.448 -15.647 -22.855 1 76.33 86 LEU A N 1
ATOM 658 C CA . LEU A 1 86 ? 9.207 -15.236 -21.476 1 76.33 86 LEU A CA 1
ATOM 659 C C . LEU A 1 86 ? 8.172 -14.118 -21.415 1 76.33 86 LEU A C 1
ATOM 661 O O . LEU A 1 86 ? 7.819 -13.652 -20.329 1 76.33 86 LEU A O 1
ATOM 665 N N . SER A 1 87 ? 7.687 -13.61 -22.58 1 75.64 87 SER A N 1
ATOM 666 C CA . SER A 1 87 ? 6.693 -12.542 -22.624 1 75.64 87 SER A CA 1
ATOM 667 C C . SER A 1 87 ? 5.359 -13.003 -22.047 1 75.64 87 SER A C 1
ATOM 669 O O . SER A 1 87 ? 4.547 -12.183 -21.615 1 75.64 87 SER A O 1
ATOM 671 N N . ASN A 1 88 ? 5.261 -14.227 -21.873 1 77.7 88 ASN A N 1
ATOM 672 C CA . ASN A 1 88 ? 3.95 -14.761 -21.516 1 77.7 88 ASN A CA 1
ATOM 673 C C . ASN A 1 88 ? 3.864 -15.088 -20.028 1 77.7 88 ASN A C 1
ATOM 675 O O . ASN A 1 88 ? 2.866 -15.644 -19.567 1 77.7 88 ASN A O 1
ATOM 679 N N . LEU A 1 89 ? 4.82 -14.721 -19.296 1 88.39 89 LEU A N 1
ATOM 680 C CA . LEU A 1 89 ? 4.81 -15.085 -17.883 1 88.39 89 LEU A CA 1
ATOM 681 C C . LEU A 1 89 ? 3.966 -14.105 -17.075 1 88.39 89 LEU A C 1
ATOM 683 O O . LEU A 1 89 ? 3.661 -14.357 -15.908 1 88.39 89 LEU A O 1
ATOM 687 N N . ASP A 1 90 ? 3.539 -13.113 -17.668 1 89.62 90 ASP A N 1
ATOM 688 C CA . ASP A 1 90 ? 2.76 -12.097 -16.967 1 89.62 90 ASP A CA 1
ATOM 689 C C . ASP A 1 90 ? 1.349 -12.598 -16.667 1 89.62 90 ASP A C 1
ATOM 691 O O . ASP A 1 90 ? 0.572 -12.867 -17.585 1 89.62 90 ASP A O 1
ATOM 695 N N . ILE A 1 91 ? 1.089 -12.786 -15.437 1 93.97 91 ILE A N 1
ATOM 696 C CA . ILE A 1 91 ? -0.23 -13.26 -15.034 1 93.97 91 ILE A CA 1
ATOM 697 C C . ILE A 1 91 ? -0.995 -12.133 -14.343 1 93.97 91 ILE A C 1
ATOM 699 O O . ILE A 1 91 ? -2.065 -12.359 -13.773 1 93.97 91 ILE A O 1
ATOM 703 N N . SER A 1 92 ? -0.547 -10.931 -14.315 1 90.89 92 SER A N 1
ATOM 704 C CA . SER A 1 92 ? -1.174 -9.798 -13.642 1 90.89 92 SER A CA 1
ATOM 705 C C . SER A 1 92 ? -2.422 -9.335 -14.386 1 90.89 92 SER A C 1
ATOM 707 O O . SER A 1 92 ? -3.232 -8.582 -13.842 1 90.89 92 SER A O 1
ATOM 709 N N . GLU A 1 93 ? -2.559 -9.767 -15.626 1 90.3 93 GLU A N 1
ATOM 710 C CA . GLU A 1 93 ? -3.674 -9.342 -16.465 1 90.3 93 GLU A CA 1
ATOM 711 C C . GLU A 1 93 ? -4.987 -9.963 -15.996 1 90.3 93 GLU A C 1
ATOM 713 O O . GLU A 1 93 ? -6.067 -9.467 -16.322 1 90.3 93 GLU A O 1
ATOM 718 N N . PHE A 1 94 ? -4.843 -11.073 -15.333 1 95.85 94 PHE A N 1
ATOM 719 C CA . PHE A 1 94 ? -6.051 -11.742 -14.862 1 95.85 94 PHE A CA 1
ATOM 720 C C . PHE A 1 94 ? -6.638 -11.015 -13.658 1 95.85 94 PHE A C 1
ATOM 722 O O . PHE A 1 94 ? -5.899 -10.517 -12.806 1 95.85 94 PHE A O 1
ATOM 729 N N . GLY A 1 95 ? -7.919 -10.999 -13.566 1 95.86 95 GLY A N 1
ATOM 730 C CA . GLY A 1 95 ? -8.598 -10.248 -12.522 1 95.86 95 GLY A CA 1
ATOM 731 C C . GLY A 1 95 ? -8.775 -11.037 -11.238 1 95.86 95 GLY A C 1
ATOM 732 O O . GLY A 1 95 ? -8.918 -10.455 -10.161 1 95.86 95 GLY A O 1
ATOM 733 N N . VAL A 1 96 ? -8.75 -12.341 -11.3 1 97.3 96 VAL A N 1
ATOM 734 C CA . VAL A 1 96 ? -8.924 -13.193 -10.128 1 97.3 96 VAL A CA 1
ATOM 735 C C . VAL A 1 96 ? -7.707 -13.07 -9.214 1 97.3 96 VAL A C 1
ATOM 737 O O . VAL A 1 96 ? -6.567 -13.081 -9.684 1 97.3 96 VAL A O 1
ATOM 740 N N . PRO A 1 97 ? -7.893 -12.876 -7.89 1 98.22 97 PRO A N 1
ATOM 741 C CA . PRO A 1 97 ? -6.748 -12.828 -6.978 1 98.22 97 PRO A CA 1
ATOM 742 C C . PRO A 1 97 ? -5.872 -14.075 -7.063 1 98.22 97 PRO A C 1
ATOM 744 O O . PRO A 1 97 ? -6.389 -15.195 -7.105 1 98.22 97 PRO A O 1
ATOM 747 N N . ILE A 1 98 ? -4.565 -13.893 -7.106 1 98.76 98 ILE A N 1
ATOM 748 C CA . ILE A 1 98 ? -3.613 -14.99 -7.246 1 98.76 98 ILE A CA 1
ATOM 749 C C . ILE A 1 98 ? -2.635 -14.976 -6.073 1 98.76 98 ILE A C 1
ATOM 751 O O . ILE A 1 98 ? -1.974 -13.967 -5.819 1 98.76 98 ILE A O 1
ATOM 755 N N . ILE A 1 99 ? -2.526 -16.109 -5.346 1 98.87 99 ILE A N 1
ATOM 756 C CA . ILE A 1 99 ? -1.602 -16.289 -4.232 1 98.87 99 ILE A CA 1
ATOM 757 C C . ILE A 1 99 ? -0.506 -17.278 -4.625 1 98.87 99 ILE A C 1
ATOM 759 O O . ILE A 1 99 ? -0.796 -18.375 -5.11 1 98.87 99 ILE A O 1
ATOM 763 N N . ALA A 1 100 ? 0.736 -16.879 -4.5 1 98.88 100 ALA A N 1
ATOM 764 C CA . ALA A 1 100 ? 1.854 -17.807 -4.649 1 98.88 100 ALA A CA 1
ATOM 765 C C . ALA A 1 100 ? 2.24 -18.422 -3.307 1 98.88 100 ALA A C 1
ATOM 767 O O . ALA A 1 100 ? 2.556 -17.703 -2.356 1 98.88 100 ALA A O 1
ATOM 768 N N . ALA A 1 101 ? 2.148 -19.708 -3.183 1 98.87 101 ALA A N 1
ATOM 769 C CA . ALA A 1 101 ? 2.627 -20.471 -2.033 1 98.87 101 ALA A CA 1
ATOM 770 C C . ALA A 1 101 ? 3.999 -21.079 -2.311 1 98.87 101 ALA A C 1
ATOM 772 O O . ALA A 1 101 ? 4.104 -22.104 -2.988 1 98.87 101 ALA A O 1
ATOM 773 N N . VAL A 1 102 ? 5.019 -20.5 -1.744 1 98.75 102 VAL A N 1
ATOM 774 C CA . VAL A 1 102 ? 6.379 -20.813 -2.171 1 98.75 102 VAL A CA 1
ATOM 775 C C . VAL A 1 102 ? 7.086 -21.625 -1.088 1 98.75 102 VAL A C 1
ATOM 777 O O . VAL A 1 102 ? 7.349 -21.118 0.005 1 98.75 102 VAL A O 1
ATOM 780 N N . GLU A 1 103 ? 7.325 -22.796 -1.52 1 96.44 103 GLU A N 1
ATOM 781 C CA . GLU A 1 103 ? 8.251 -23.633 -0.762 1 96.44 103 GLU A CA 1
ATOM 782 C C . GLU A 1 103 ? 9.479 -23.99 -1.594 1 96.44 103 GLU A C 1
ATOM 784 O O . GLU A 1 103 ? 9.395 -24.101 -2.819 1 96.44 103 GLU A O 1
ATOM 789 N N . GLY A 1 104 ? 10.591 -24.182 -1.036 1 96.34 104 GLY A N 1
ATOM 790 C CA . GLY A 1 104 ? 11.809 -24.509 -1.76 1 96.34 104 GLY A CA 1
ATOM 791 C C . GLY A 1 104 ? 12.306 -23.374 -2.635 1 96.34 104 GLY A C 1
ATOM 792 O O . GLY A 1 104 ? 12.203 -22.204 -2.261 1 96.34 104 GLY A O 1
ATOM 793 N N . PHE A 1 105 ? 12.771 -23.701 -3.794 1 98.01 105 PHE A N 1
ATOM 794 C CA . PHE A 1 105 ? 13.435 -22.737 -4.664 1 98.01 105 PHE A CA 1
ATOM 795 C C . PHE A 1 105 ? 12.414 -21.938 -5.464 1 98.01 105 PHE A C 1
ATOM 797 O O . PHE A 1 105 ? 11.495 -22.509 -6.055 1 98.01 105 PHE A O 1
ATOM 804 N N . ALA A 1 106 ? 12.485 -20.683 -5.501 1 98.62 106 ALA A N 1
ATOM 805 C CA . ALA A 1 106 ? 11.906 -19.734 -6.448 1 98.62 106 ALA A CA 1
ATOM 806 C C . ALA A 1 106 ? 12.985 -18.853 -7.071 1 98.62 106 ALA A C 1
ATOM 808 O O . ALA A 1 106 ? 13.251 -17.751 -6.586 1 98.62 106 ALA A O 1
ATOM 809 N N . LEU A 1 107 ? 13.547 -19.292 -8.18 1 98.1 107 LEU A N 1
ATOM 810 C CA . LEU A 1 107 ? 14.742 -18.673 -8.742 1 98.1 107 LEU A CA 1
ATOM 811 C C . LEU A 1 107 ? 14.506 -18.252 -10.189 1 98.1 107 LEU A C 1
ATOM 813 O O . LEU A 1 107 ? 13.834 -18.958 -10.944 1 98.1 107 LEU A O 1
ATOM 817 N N . GLY A 1 108 ? 15.123 -17.183 -10.553 1 96.71 108 GLY A N 1
ATOM 818 C CA . GLY A 1 108 ? 14.979 -16.709 -11.921 1 96.71 108 GLY A CA 1
ATOM 819 C C . GLY A 1 108 ? 13.532 -16.542 -12.345 1 96.71 108 GLY A C 1
ATOM 820 O O . GLY A 1 108 ? 12.759 -15.854 -11.676 1 96.71 108 GLY A O 1
ATOM 821 N N . GLY A 1 109 ? 13.181 -17.275 -13.35 1 95.83 109 GLY A N 1
ATOM 822 C CA . GLY A 1 109 ? 11.8 -17.247 -13.806 1 95.83 109 GLY A CA 1
ATOM 823 C C . GLY A 1 109 ? 10.806 -17.626 -12.724 1 95.83 109 GLY A C 1
ATOM 824 O O . GLY A 1 109 ? 9.682 -17.122 -12.702 1 95.83 109 GLY A O 1
ATOM 825 N N . GLY A 1 110 ? 11.21 -18.513 -11.84 1 97.36 110 GLY A N 1
ATOM 826 C CA . GLY A 1 110 ? 10.349 -18.875 -10.726 1 97.36 110 GLY A CA 1
ATOM 827 C C . GLY A 1 110 ? 10.095 -17.725 -9.77 1 97.36 110 GLY A C 1
ATOM 828 O O . GLY A 1 110 ? 8.963 -17.517 -9.329 1 97.36 110 GLY A O 1
ATOM 829 N N . CYS A 1 111 ? 11.145 -17.022 -9.409 1 98.13 111 CYS A N 1
ATOM 830 C CA . CYS A 1 111 ? 11.004 -15.833 -8.576 1 98.13 111 CYS A CA 1
ATOM 831 C C . CYS A 1 111 ? 10.172 -14.769 -9.282 1 98.13 111 CYS A C 1
ATOM 833 O O . CYS A 1 111 ? 9.326 -14.123 -8.66 1 98.13 111 CYS A O 1
ATOM 835 N N . GLU A 1 112 ? 10.39 -14.623 -10.572 1 97.66 112 GLU A N 1
ATOM 836 C CA . GLU A 1 112 ? 9.642 -13.655 -11.369 1 97.66 112 GLU A CA 1
ATOM 837 C C . GLU A 1 112 ? 8.162 -14.021 -11.436 1 97.66 112 GLU A C 1
ATOM 839 O O . GLU A 1 112 ? 7.298 -13.143 -11.383 1 97.66 112 GLU A O 1
ATOM 844 N N . LEU A 1 113 ? 7.88 -15.267 -11.519 1 97.3 113 LEU A N 1
ATOM 845 C CA . LEU A 1 113 ? 6.496 -15.728 -11.479 1 97.3 113 LEU A CA 1
ATOM 846 C C . LEU A 1 113 ? 5.859 -15.417 -10.129 1 97.3 113 LEU A C 1
ATOM 848 O O . LEU A 1 113 ? 4.738 -14.905 -10.07 1 97.3 113 LEU A O 1
ATOM 852 N N . ALA A 1 114 ? 6.556 -15.729 -9.044 1 98.26 114 ALA A N 1
ATOM 853 C CA . ALA A 1 114 ? 6.043 -15.443 -7.707 1 98.26 114 ALA A CA 1
ATOM 854 C C . ALA A 1 114 ? 5.73 -13.958 -7.546 1 98.26 114 ALA A C 1
ATOM 856 O O . ALA A 1 114 ? 4.675 -13.593 -7.022 1 98.26 114 ALA A O 1
ATOM 857 N N . MET A 1 115 ? 6.605 -13.137 -8.041 1 97.56 115 MET A N 1
ATOM 858 C CA . MET A 1 115 ? 6.439 -11.696 -7.875 1 97.56 115 MET A CA 1
ATOM 859 C C . MET A 1 115 ? 5.281 -11.18 -8.723 1 97.56 115 MET A C 1
ATOM 861 O O . MET A 1 115 ? 4.808 -10.06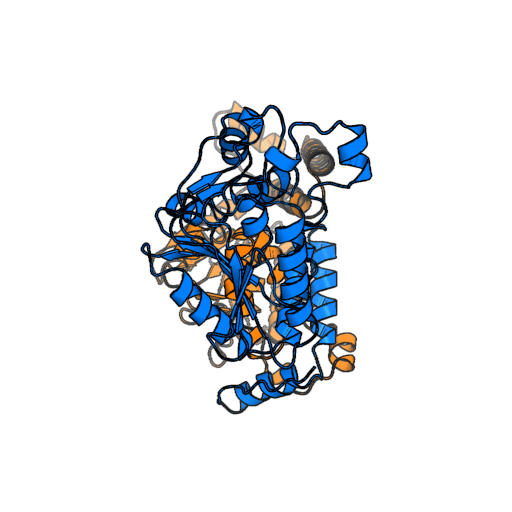1 -8.52 1 97.56 115 MET A O 1
ATOM 865 N N . ASN A 1 116 ? 4.856 -11.921 -9.685 1 96.26 116 ASN A N 1
ATOM 866 C CA . ASN A 1 116 ? 3.723 -11.547 -10.525 1 96.26 116 ASN A CA 1
ATOM 867 C C . ASN A 1 116 ? 2.394 -11.817 -9.826 1 96.26 116 ASN A C 1
ATOM 869 O O . ASN A 1 116 ? 1.359 -11.278 -10.222 1 96.26 116 ASN A O 1
ATOM 873 N N . ALA A 1 117 ? 2.401 -12.65 -8.826 1 98.04 117 ALA A N 1
ATOM 874 C CA . ALA A 1 117 ? 1.194 -12.918 -8.048 1 98.04 117 ALA A CA 1
ATOM 875 C C . ALA A 1 117 ? 0.802 -11.705 -7.21 1 98.04 117 ALA A C 1
ATOM 877 O O . ALA A 1 117 ? 1.579 -10.757 -7.077 1 98.04 117 ALA A O 1
ATOM 878 N N . ASP A 1 118 ? -0.38 -11.754 -6.682 1 98.3 118 ASP A N 1
ATOM 879 C CA . ASP A 1 118 ? -0.884 -10.644 -5.879 1 98.3 118 ASP A CA 1
ATOM 880 C C . ASP A 1 118 ? -0.358 -10.717 -4.448 1 98.3 118 ASP A C 1
ATOM 882 O O . ASP A 1 118 ? -0.051 -9.69 -3.84 1 98.3 118 ASP A O 1
ATOM 886 N N . ILE A 1 119 ? -0.34 -11.916 -3.897 1 98.75 119 ILE A N 1
ATOM 887 C CA . ILE A 1 119 ? 0.135 -12.19 -2.546 1 98.75 119 ILE A CA 1
ATOM 888 C C . ILE A 1 119 ? 1.124 -13.352 -2.572 1 98.75 119 ILE A C 1
ATOM 890 O O . ILE A 1 119 ? 0.902 -14.349 -3.263 1 98.75 119 ILE A O 1
ATOM 894 N N . ILE A 1 120 ? 2.214 -13.19 -1.859 1 98.86 120 ILE A N 1
ATOM 895 C CA . ILE A 1 120 ? 3.181 -14.276 -1.734 1 98.86 120 ILE A CA 1
ATOM 896 C C . ILE A 1 120 ? 3.246 -14.744 -0.282 1 98.86 120 ILE A C 1
ATOM 898 O O . ILE A 1 120 ? 3.522 -13.95 0.621 1 98.86 120 ILE A O 1
ATOM 902 N N . TYR A 1 121 ? 2.937 -15.937 -0.04 1 98.86 121 TYR A N 1
ATOM 903 C CA . TYR A 1 121 ? 3.265 -16.655 1.187 1 98.86 121 TYR A CA 1
ATOM 904 C C . TYR A 1 121 ? 4.444 -17.595 0.971 1 98.86 121 TYR A C 1
ATOM 906 O O . TYR A 1 121 ? 4.545 -18.245 -0.073 1 98.86 121 TYR A O 1
ATOM 914 N N . ALA A 1 122 ? 5.336 -17.699 1.954 1 98.8 122 ALA A N 1
ATOM 915 C CA . ALA A 1 122 ? 6.532 -18.511 1.749 1 98.8 122 ALA A CA 1
ATOM 916 C C . ALA A 1 122 ? 6.923 -19.245 3.029 1 98.8 122 ALA A C 1
ATOM 918 O O . ALA A 1 122 ? 6.468 -18.89 4.119 1 98.8 122 ALA A O 1
ATOM 919 N N . SER A 1 123 ? 7.679 -20.292 2.805 1 98.48 123 SER A N 1
ATOM 920 C CA . SER A 1 123 ? 8.337 -20.911 3.951 1 98.48 123 SER A CA 1
ATOM 921 C C . SER A 1 123 ? 9.513 -20.069 4.435 1 98.48 123 SER A C 1
ATOM 923 O O . SER A 1 123 ? 10.158 -19.381 3.642 1 98.48 123 SER A O 1
ATOM 925 N N . THR A 1 124 ? 9.837 -20.241 5.686 1 97.46 124 THR A N 1
ATOM 926 C CA . THR A 1 124 ? 10.98 -19.539 6.259 1 97.46 124 THR A CA 1
ATOM 927 C C . THR A 1 124 ? 12.267 -19.914 5.53 1 97.46 124 THR A C 1
ATOM 929 O O . THR A 1 124 ? 13.19 -19.103 5.433 1 97.46 124 THR A O 1
ATOM 932 N N . SER A 1 125 ? 12.244 -21.089 4.937 1 94.26 125 SER A N 1
ATOM 933 C CA . SER A 1 125 ? 13.478 -21.59 4.341 1 94.26 125 SER A CA 1
ATOM 934 C C . SER A 1 125 ? 13.428 -21.516 2.819 1 94.26 125 SER A C 1
ATOM 936 O O . SER A 1 125 ? 14.329 -22.008 2.137 1 94.26 125 SER A O 1
ATOM 938 N N . ALA A 1 126 ? 12.353 -21.006 2.291 1 97.96 126 ALA A N 1
ATOM 939 C CA . ALA A 1 126 ? 12.326 -20.812 0.843 1 97.96 126 ALA A CA 1
ATOM 940 C C . ALA A 1 126 ? 13.527 -19.995 0.377 1 97.96 126 ALA A C 1
ATOM 942 O O . ALA A 1 126 ? 14.082 -19.203 1.142 1 97.96 126 ALA A O 1
ATOM 943 N N . GLN A 1 127 ? 13.961 -20.217 -0.823 1 98.5 127 GLN A N 1
ATOM 944 C CA . GLN A 1 127 ? 15.079 -19.477 -1.398 1 98.5 127 GLN A CA 1
ATOM 945 C C . GLN A 1 127 ? 14.644 -18.694 -2.634 1 98.5 127 GLN A C 1
ATOM 947 O O . GLN A 1 127 ? 14.176 -19.279 -3.612 1 98.5 127 GLN A O 1
ATOM 952 N N . PHE A 1 128 ? 14.853 -17.437 -2.527 1 98.71 128 PHE A N 1
ATOM 953 C CA . PHE A 1 128 ? 14.546 -16.537 -3.632 1 98.71 128 PHE A CA 1
ATOM 954 C C . PHE A 1 128 ? 15.825 -16.014 -4.276 1 98.71 128 PHE A C 1
ATOM 956 O O . PHE A 1 128 ? 16.861 -15.91 -3.616 1 98.71 128 PHE A O 1
ATOM 963 N N . GLY A 1 129 ? 15.708 -15.722 -5.621 1 98.34 129 GLY A N 1
ATOM 964 C CA . GLY A 1 129 ? 16.875 -15.109 -6.233 1 98.34 129 GLY A CA 1
ATOM 965 C C . GLY A 1 129 ? 16.743 -14.942 -7.735 1 98.34 129 GLY A C 1
ATOM 966 O O . GLY A 1 129 ? 15.808 -15.467 -8.343 1 98.34 129 GLY A O 1
ATOM 967 N N . GLN A 1 130 ? 17.666 -14.186 -8.273 1 98.37 130 GLN A N 1
ATOM 968 C CA . GLN A 1 130 ? 17.812 -13.932 -9.703 1 98.37 130 GLN A CA 1
ATOM 969 C C . GLN A 1 130 ? 19.204 -14.325 -10.192 1 98.37 130 GLN A C 1
ATOM 971 O O . GLN A 1 130 ? 20.042 -13.46 -10.453 1 98.37 130 GLN A O 1
ATOM 976 N N . PRO A 1 131 ? 19.413 -15.576 -10.398 1 97.9 131 PRO A N 1
ATOM 977 C CA . PRO A 1 131 ? 20.772 -16.048 -10.674 1 97.9 131 PRO A CA 1
ATOM 978 C C . PRO A 1 131 ? 21.133 -15.974 -12.156 1 97.9 131 PRO A C 1
ATOM 980 O O . PRO A 1 131 ? 22.136 -16.552 -12.58 1 97.9 131 PRO A O 1
ATOM 983 N N . GLU A 1 132 ? 20.394 -15.285 -13.002 1 96.29 132 GLU A N 1
ATOM 984 C CA . GLU A 1 132 ? 20.525 -15.281 -14.456 1 96.29 132 GLU A CA 1
ATOM 985 C C . GLU A 1 132 ? 21.913 -14.816 -14.885 1 96.29 132 GLU A C 1
ATOM 987 O O . GLU A 1 132 ? 22.421 -15.238 -15.926 1 96.29 132 GLU A O 1
ATOM 992 N N . ILE A 1 133 ? 22.571 -14.042 -14.058 1 96.46 133 ILE A N 1
ATOM 993 C CA . ILE A 1 133 ? 23.888 -13.51 -14.391 1 96.46 133 ILE A CA 1
ATOM 994 C C . ILE A 1 133 ? 24.881 -14.658 -14.557 1 96.46 133 ILE A C 1
ATOM 996 O O . ILE A 1 133 ? 25.813 -14.571 -15.36 1 96.46 133 ILE A O 1
ATOM 1000 N N . LEU A 1 134 ? 24.684 -15.749 -13.857 1 96.23 134 LEU A N 1
ATOM 1001 C CA . LEU A 1 134 ? 25.57 -16.906 -13.922 1 96.23 134 LEU A CA 1
ATOM 1002 C C . LEU A 1 134 ? 25.453 -17.605 -15.272 1 96.23 134 LEU A C 1
ATOM 1004 O O . LEU A 1 134 ? 26.311 -18.414 -15.634 1 96.23 134 LEU A O 1
ATOM 1008 N N . LEU A 1 135 ? 24.415 -17.287 -16.04 1 94.49 135 LEU A N 1
ATOM 1009 C CA . LEU A 1 135 ? 24.2 -17.846 -17.37 1 94.49 135 LEU A CA 1
ATOM 1010 C C . LEU A 1 135 ? 24.556 -16.831 -18.45 1 94.49 135 LEU A C 1
ATOM 1012 O O . LEU A 1 135 ? 24.376 -17.096 -19.641 1 94.49 135 LEU A O 1
ATOM 1016 N N . GLY A 1 136 ? 24.98 -15.634 -18.042 1 94.36 136 GLY A N 1
ATOM 1017 C CA . GLY A 1 136 ? 25.362 -14.602 -18.994 1 94.36 136 GLY A CA 1
ATOM 1018 C C . GLY A 1 136 ? 24.178 -13.826 -19.54 1 94.36 136 GLY A C 1
ATOM 1019 O O . GLY A 1 136 ? 24.266 -13.222 -20.611 1 94.36 136 GLY A O 1
ATOM 1020 N N . VAL A 1 137 ? 23.019 -13.924 -18.88 1 94.09 137 VAL A N 1
ATOM 1021 C CA . VAL A 1 137 ? 21.839 -13.156 -19.264 1 94.09 137 VAL A CA 1
ATOM 1022 C C . VAL A 1 137 ? 21.272 -12.435 -18.043 1 94.09 137 VAL A C 1
ATOM 1024 O O . VAL A 1 137 ? 21.829 -12.526 -16.946 1 94.09 137 VAL A O 1
ATOM 1027 N N . LEU A 1 138 ? 20.226 -11.66 -18.179 1 94.94 138 LEU A N 1
ATOM 1028 C CA . LEU A 1 138 ? 19.591 -10.931 -17.087 1 94.94 138 LEU A CA 1
ATOM 1029 C C . LEU A 1 138 ? 18.163 -11.419 -16.865 1 94.94 138 LEU A C 1
ATOM 1031 O O . LEU A 1 138 ? 17.593 -12.094 -17.724 1 94.94 138 LEU A O 1
ATOM 1035 N N . PRO A 1 139 ? 17.615 -11.193 -15.653 1 94.89 139 PRO A N 1
ATOM 1036 C CA . PRO A 1 139 ? 16.178 -11.438 -15.503 1 94.89 139 PRO A CA 1
ATOM 1037 C C . PRO A 1 139 ? 15.34 -10.677 -16.528 1 94.89 139 PRO A C 1
ATOM 1039 O O . PRO A 1 139 ? 15.553 -9.48 -16.738 1 94.89 139 PRO A O 1
ATOM 1042 N N . ALA A 1 140 ? 14.415 -11.38 -17.161 1 92.36 140 ALA A N 1
ATOM 1043 C CA . ALA A 1 140 ? 13.756 -10.728 -18.29 1 92.36 140 ALA A CA 1
ATOM 1044 C C . ALA A 1 140 ? 12.238 -10.824 -18.17 1 92.36 140 ALA A C 1
ATOM 1046 O O . ALA A 1 140 ? 11.51 -10.392 -19.067 1 92.36 140 ALA A O 1
ATOM 1047 N N . ALA A 1 141 ? 11.767 -11.364 -17.062 1 93.36 141 ALA A N 1
ATOM 1048 C CA . ALA A 1 141 ? 10.323 -11.444 -16.856 1 93.36 141 ALA A CA 1
ATOM 1049 C C . ALA A 1 141 ? 9.893 -10.604 -15.656 1 93.36 141 ALA A C 1
ATOM 1051 O O . ALA A 1 141 ? 8.936 -10.95 -14.96 1 93.36 141 ALA A O 1
ATOM 1052 N N . GLY A 1 142 ? 10.706 -9.575 -15.389 1 93.88 142 GLY A N 1
ATOM 1053 C CA . GLY A 1 142 ? 10.307 -8.616 -14.371 1 93.88 142 GLY A CA 1
ATOM 1054 C C . GLY A 1 142 ? 11.253 -8.574 -13.187 1 93.88 142 GLY A C 1
ATOM 1055 O O . GLY A 1 142 ? 11.117 -7.722 -12.306 1 93.88 142 GLY A O 1
ATOM 1056 N N . GLY A 1 143 ? 12.279 -9.433 -13.146 1 95.98 143 GLY A N 1
ATOM 1057 C CA . GLY A 1 143 ? 13.146 -9.539 -11.983 1 95.98 143 GLY A CA 1
ATOM 1058 C C . GLY A 1 143 ? 13.875 -8.247 -11.663 1 95.98 143 GLY A C 1
ATOM 1059 O O . GLY A 1 143 ? 14.027 -7.887 -10.494 1 95.98 143 GLY A O 1
ATOM 1060 N N . THR A 1 144 ? 14.28 -7.474 -12.727 1 96.58 144 THR A N 1
ATOM 1061 C CA . THR A 1 144 ? 15.017 -6.236 -12.5 1 96.58 144 THR A CA 1
ATOM 1062 C C . THR A 1 144 ? 14.076 -5.118 -12.062 1 96.58 144 THR A C 1
ATOM 1064 O O . THR A 1 144 ? 14.509 -4.137 -11.454 1 96.58 144 THR A O 1
ATOM 1067 N N . GLN A 1 145 ? 12.77 -5.304 -12.395 1 95.62 145 GLN A N 1
ATOM 1068 C CA . GLN A 1 145 ? 11.825 -4.213 -12.179 1 95.62 145 GLN A CA 1
ATOM 1069 C C . GLN A 1 145 ? 11.042 -4.412 -10.884 1 95.62 145 GLN A C 1
ATOM 1071 O O . GLN A 1 145 ? 10.936 -3.494 -10.069 1 95.62 145 GLN A O 1
ATOM 1076 N N . ARG A 1 146 ? 10.592 -5.635 -10.658 1 96.34 146 ARG A N 1
ATOM 1077 C CA . ARG A 1 146 ? 9.73 -5.884 -9.507 1 96.34 146 ARG A CA 1
ATOM 1078 C C . ARG A 1 146 ? 10.552 -6.061 -8.235 1 96.34 146 ARG A C 1
ATOM 1080 O O . ARG A 1 146 ? 10.132 -5.641 -7.155 1 96.34 146 ARG A O 1
ATOM 1087 N N . LEU A 1 147 ? 11.739 -6.66 -8.387 1 97.37 147 LEU A N 1
ATOM 1088 C CA . LEU A 1 147 ? 12.544 -6.916 -7.198 1 97.37 147 LEU A CA 1
ATOM 1089 C C . LEU A 1 147 ? 13.005 -5.609 -6.562 1 97.37 147 LEU A C 1
ATOM 1091 O O . LEU A 1 147 ? 12.941 -5.452 -5.34 1 97.37 147 LEU A O 1
ATOM 1095 N N . ILE A 1 148 ? 13.476 -4.643 -7.374 1 95.04 148 ILE A N 1
ATOM 1096 C CA . ILE A 1 148 ? 13.969 -3.374 -6.851 1 95.04 148 ILE A CA 1
ATOM 1097 C C . ILE A 1 148 ? 12.837 -2.633 -6.144 1 95.04 148 ILE A C 1
ATOM 1099 O O . ILE A 1 148 ? 13.06 -1.968 -5.13 1 95.04 148 ILE A O 1
ATOM 1103 N N . ARG A 1 149 ? 11.64 -2.73 -6.577 1 93.62 149 ARG A N 1
ATOM 1104 C CA . ARG A 1 149 ? 10.489 -2.066 -5.974 1 93.62 149 ARG A CA 1
ATOM 1105 C C . ARG A 1 149 ? 10.113 -2.719 -4.648 1 93.62 149 ARG A C 1
ATOM 1107 O O . ARG A 1 149 ? 9.545 -2.067 -3.769 1 93.62 149 ARG A O 1
ATOM 1114 N N . ALA A 1 150 ? 10.469 -3.977 -4.573 1 95.36 150 ALA A N 1
ATOM 1115 C CA . ALA A 1 150 ? 10.074 -4.72 -3.379 1 95.36 150 ALA A CA 1
ATOM 1116 C C . ALA A 1 150 ? 11.109 -4.565 -2.269 1 95.36 150 ALA A C 1
ATOM 1118 O O . ALA A 1 150 ? 10.755 -4.38 -1.102 1 95.36 150 ALA A O 1
ATOM 1119 N N . ILE A 1 151 ? 12.458 -4.635 -2.671 1 96.27 151 ILE A N 1
ATOM 1120 C CA . ILE A 1 151 ? 13.412 -4.793 -1.579 1 96.27 151 ILE A CA 1
ATOM 1121 C C . ILE A 1 151 ? 14.449 -3.674 -1.634 1 96.27 151 ILE A C 1
ATOM 1123 O O . ILE A 1 151 ? 15.39 -3.651 -0.837 1 96.27 151 ILE A O 1
ATOM 1127 N N . GLY A 1 152 ? 14.35 -2.793 -2.624 1 95.3 152 GLY A N 1
ATOM 1128 C CA . GLY A 1 152 ? 15.265 -1.668 -2.739 1 95.3 152 GLY A CA 1
ATOM 1129 C C . GLY A 1 152 ? 16.39 -1.912 -3.727 1 95.3 152 GLY A C 1
ATOM 1130 O O . GLY A 1 152 ? 16.769 -3.059 -3.973 1 95.3 152 GLY A O 1
ATOM 1131 N N . LYS A 1 153 ? 17.065 -0.941 -4.15 1 94.46 153 LYS A N 1
ATOM 1132 C CA . LYS A 1 153 ? 18.036 -0.976 -5.24 1 94.46 153 LYS A CA 1
ATOM 1133 C C . LYS A 1 153 ? 19.315 -1.692 -4.814 1 94.46 153 LYS A C 1
ATOM 1135 O O . LYS A 1 153 ? 19.796 -2.584 -5.516 1 94.46 153 LYS A O 1
ATOM 1140 N N . SER A 1 154 ? 19.859 -1.284 -3.614 1 96.01 154 SER A N 1
ATOM 1141 C CA . SER A 1 154 ? 21.146 -1.823 -3.188 1 96.01 154 SER A CA 1
ATOM 1142 C C . SER A 1 154 ? 21.077 -3.334 -2.998 1 96.01 154 SER A C 1
ATOM 1144 O O . SER A 1 154 ? 21.929 -4.068 -3.502 1 96.01 154 SER A O 1
ATOM 1146 N N . ARG A 1 155 ? 20.001 -3.806 -2.356 1 96.72 155 ARG A N 1
ATOM 1147 C CA . ARG A 1 155 ? 19.825 -5.24 -2.153 1 96.72 155 ARG A CA 1
ATOM 1148 C C . ARG A 1 155 ? 19.593 -5.957 -3.479 1 96.72 155 ARG A C 1
ATOM 1150 O O . ARG A 1 155 ? 20.234 -6.97 -3.763 1 96.72 155 ARG A O 1
ATOM 1157 N N . ALA A 1 156 ? 18.626 -5.464 -4.282 1 97.6 156 ALA A N 1
ATOM 1158 C CA . ALA A 1 156 ? 18.303 -6.086 -5.564 1 97.6 156 ALA A CA 1
ATOM 1159 C C . ALA A 1 156 ? 19.546 -6.213 -6.44 1 97.6 156 ALA A C 1
ATOM 1161 O O . ALA A 1 156 ? 19.787 -7.265 -7.038 1 97.6 156 ALA A O 1
ATOM 1162 N N . MET A 1 157 ? 20.352 -5.107 -6.449 1 97.34 157 MET A N 1
ATOM 1163 C CA . MET A 1 157 ? 21.547 -5.097 -7.288 1 97.34 157 MET A CA 1
ATOM 1164 C C . MET A 1 157 ? 22.552 -6.143 -6.816 1 97.34 157 MET A C 1
ATOM 1166 O O . MET A 1 157 ? 23.189 -6.81 -7.632 1 97.34 157 MET A O 1
ATOM 1170 N N . GLU A 1 158 ? 22.679 -6.295 -5.521 1 97.99 158 GLU A N 1
ATOM 1171 C CA . GLU A 1 158 ? 23.582 -7.316 -4.998 1 97.99 158 GLU A CA 1
ATOM 1172 C C . GLU A 1 158 ? 23.186 -8.707 -5.487 1 97.99 158 GLU A C 1
ATOM 1174 O O . GLU A 1 158 ? 24.016 -9.441 -6.025 1 97.99 158 GLU A O 1
ATOM 1179 N N . PHE A 1 159 ? 21.969 -8.976 -5.432 1 98.04 159 PHE A N 1
ATOM 1180 C CA . PHE A 1 159 ? 21.516 -10.327 -5.742 1 98.04 159 PHE A CA 1
ATOM 1181 C C . PHE A 1 159 ? 21.47 -10.55 -7.249 1 98.04 159 PHE A C 1
ATOM 1183 O O . PHE A 1 159 ? 21.788 -11.64 -7.73 1 98.04 159 PHE A O 1
ATOM 1190 N N . ILE A 1 160 ? 21.113 -9.539 -8.009 1 98.47 160 ILE A N 1
ATOM 1191 C CA . ILE A 1 160 ? 21.042 -9.662 -9.461 1 98.47 160 ILE A CA 1
ATOM 1192 C C . ILE A 1 160 ? 22.45 -9.777 -10.039 1 98.47 160 ILE A C 1
ATOM 1194 O O . ILE A 1 160 ? 22.674 -10.511 -11.004 1 98.47 160 ILE A O 1
ATOM 1198 N N . LEU A 1 161 ? 23.452 -9.116 -9.402 1 98.11 161 LEU A N 1
ATOM 1199 C CA . LEU A 1 161 ? 24.8 -9.076 -9.957 1 98.11 161 LEU A CA 1
ATOM 1200 C C . LEU A 1 161 ? 25.629 -10.254 -9.455 1 98.11 161 LEU A C 1
ATOM 1202 O O . LEU A 1 161 ? 26.668 -10.579 -10.035 1 98.11 161 LEU A O 1
ATOM 1206 N N . THR A 1 162 ? 25.206 -10.913 -8.287 1 97.85 162 THR A N 1
ATOM 1207 C CA . THR A 1 162 ? 25.969 -12.04 -7.762 1 97.85 162 THR A CA 1
ATOM 1208 C C . THR A 1 162 ? 25.288 -13.362 -8.108 1 97.85 162 THR A C 1
ATOM 1210 O O . THR A 1 162 ? 25.942 -14.405 -8.17 1 97.85 162 THR A O 1
ATOM 1213 N N . GLY A 1 163 ? 23.976 -13.317 -8.235 1 97.91 163 GLY A N 1
ATOM 1214 C CA . GLY A 1 163 ? 23.204 -14.534 -8.425 1 97.91 163 GLY A CA 1
ATOM 1215 C C . GLY A 1 163 ? 22.923 -15.272 -7.13 1 97.91 163 GLY A C 1
ATOM 1216 O O . GLY A 1 163 ? 22.388 -16.382 -7.145 1 97.91 163 GLY A O 1
ATOM 1217 N N . ASP A 1 164 ? 23.22 -14.633 -5.966 1 98.16 164 ASP A N 1
ATOM 1218 C CA . ASP A 1 164 ? 22.981 -15.232 -4.656 1 98.16 164 ASP A CA 1
ATOM 1219 C C . ASP A 1 164 ? 21.487 -15.296 -4.346 1 98.16 164 ASP A C 1
ATOM 1221 O O . ASP A 1 164 ? 20.676 -14.689 -5.047 1 98.16 164 ASP A O 1
ATOM 1225 N N . THR A 1 165 ? 21.212 -16.055 -3.34 1 98.33 165 THR A N 1
ATOM 1226 C CA . THR A 1 165 ? 19.824 -16.229 -2.928 1 98.33 165 THR A CA 1
ATOM 1227 C C . THR A 1 165 ? 19.593 -15.636 -1.541 1 98.33 165 THR A C 1
ATOM 1229 O O . THR A 1 165 ? 20.548 -15.304 -0.835 1 98.33 165 THR A O 1
ATOM 1232 N N . PHE A 1 166 ? 18.386 -15.407 -1.205 1 98.29 166 PHE A N 1
ATOM 1233 C CA . PHE A 1 166 ? 17.988 -14.977 0.131 1 98.29 166 PHE A CA 1
ATOM 1234 C C . PHE A 1 166 ? 16.771 -15.758 0.61 1 98.29 166 PHE A C 1
ATOM 1236 O O . PHE A 1 166 ? 16.009 -16.289 -0.2 1 98.29 166 PHE A O 1
ATOM 1243 N N . SER A 1 167 ? 16.547 -15.845 1.843 1 98.32 167 SER A N 1
ATOM 1244 C CA . SER A 1 167 ? 15.568 -16.735 2.458 1 98.32 167 SER A CA 1
ATOM 1245 C C . SER A 1 167 ? 14.176 -16.111 2.456 1 98.32 167 SER A C 1
ATOM 1247 O O . SER A 1 167 ? 14.028 -14.911 2.215 1 98.32 167 SER A O 1
ATOM 1249 N N . GLY A 1 168 ? 13.231 -16.974 2.769 1 98.23 168 GLY A N 1
ATOM 1250 C CA . GLY A 1 168 ? 11.876 -16.486 2.969 1 98.23 168 GLY A CA 1
ATOM 1251 C C . GLY A 1 168 ? 11.767 -15.469 4.088 1 98.23 168 GLY A C 1
ATOM 1252 O O . GLY A 1 168 ? 11.035 -14.484 3.97 1 98.23 168 GLY A O 1
ATOM 1253 N N . GLU A 1 169 ? 12.507 -15.668 5.145 1 97.84 169 GLU A N 1
ATOM 1254 C CA . GLU A 1 169 ? 12.499 -14.736 6.268 1 97.84 169 GLU A CA 1
ATOM 1255 C C . GLU A 1 169 ? 13 -13.357 5.845 1 97.84 169 GLU A C 1
ATOM 1257 O O . GLU A 1 169 ? 12.407 -12.338 6.206 1 97.84 169 GLU A O 1
ATOM 1262 N N . GLU A 1 170 ? 14.077 -13.316 5.141 1 97.63 170 GLU A N 1
ATOM 1263 C CA . GLU A 1 170 ? 14.602 -12.056 4.621 1 97.63 170 GLU A CA 1
ATOM 1264 C C . GLU A 1 170 ? 13.605 -11.391 3.676 1 97.63 170 GLU A C 1
ATOM 1266 O O . GLU A 1 170 ? 13.368 -10.185 3.766 1 97.63 170 GLU A O 1
ATOM 1271 N N . ALA A 1 171 ? 13.018 -12.233 2.813 1 98.18 171 ALA A N 1
ATOM 1272 C CA . ALA A 1 171 ? 12.051 -11.724 1.843 1 98.18 171 ALA A CA 1
ATOM 1273 C C . ALA A 1 171 ? 10.878 -11.045 2.544 1 98.18 171 ALA A C 1
ATOM 1275 O O . ALA A 1 171 ? 10.378 -10.018 2.078 1 98.18 171 ALA A O 1
ATOM 1276 N N . GLU A 1 172 ? 10.415 -11.628 3.642 1 97.78 172 GLU A N 1
ATOM 1277 C CA . GLU A 1 172 ? 9.324 -11.029 4.405 1 97.78 172 GLU A CA 1
ATOM 1278 C C . GLU A 1 172 ? 9.766 -9.729 5.073 1 97.78 172 GLU A C 1
ATOM 1280 O O . GLU A 1 172 ? 9.056 -8.723 5.015 1 97.78 172 GLU A O 1
ATOM 1285 N N . ARG A 1 173 ? 10.944 -9.799 5.666 1 95.77 173 ARG A N 1
ATOM 1286 C CA . ARG A 1 173 ? 11.482 -8.63 6.353 1 95.77 173 ARG A CA 1
ATOM 1287 C C . ARG A 1 173 ? 11.632 -7.452 5.396 1 95.77 173 ARG A C 1
ATOM 1289 O O . ARG A 1 173 ? 11.362 -6.307 5.764 1 95.77 173 ARG A O 1
ATOM 1296 N N . TRP A 1 174 ? 11.982 -7.791 4.159 1 96.28 174 TRP A N 1
ATOM 1297 C CA . TRP A 1 174 ? 12.316 -6.728 3.217 1 96.28 174 TRP A CA 1
ATOM 1298 C C . TRP A 1 174 ? 11.083 -6.281 2.439 1 96.28 174 TRP A C 1
ATOM 1300 O O . TRP A 1 174 ? 11.119 -5.271 1.732 1 96.28 174 TRP A O 1
ATOM 1310 N N . GLY A 1 175 ? 9.948 -7.126 2.493 1 95.78 175 GLY A N 1
ATOM 1311 C CA . GLY A 1 175 ? 8.71 -6.64 1.907 1 95.78 175 GLY A CA 1
ATOM 1312 C C . GLY A 1 175 ? 8.318 -7.379 0.642 1 95.78 175 GLY A C 1
ATOM 1313 O O . GLY A 1 175 ? 7.273 -7.098 0.051 1 95.78 175 GLY A O 1
ATOM 1314 N N . LEU A 1 176 ? 9.097 -8.329 0.206 1 97.59 176 LEU A N 1
ATOM 1315 C CA . LEU A 1 176 ? 8.768 -9.104 -0.986 1 97.59 176 LEU A CA 1
ATOM 1316 C C . LEU A 1 176 ? 7.611 -10.059 -0.712 1 97.59 176 LEU A C 1
ATOM 1318 O O . LEU A 1 176 ? 6.722 -10.22 -1.551 1 97.59 176 LEU A O 1
ATOM 1322 N N . VAL A 1 177 ? 7.657 -10.65 0.447 1 97.75 177 VAL A N 1
ATOM 1323 C CA . VAL A 1 177 ? 6.705 -11.665 0.887 1 97.75 177 VAL A CA 1
ATOM 1324 C C . VAL A 1 177 ? 5.795 -11.087 1.969 1 97.75 177 VAL A C 1
ATOM 1326 O O . VAL A 1 177 ? 6.258 -10.374 2.862 1 97.75 177 VAL A O 1
ATOM 1329 N N . SER A 1 178 ? 4.512 -11.45 1.876 1 98.27 178 SER A N 1
ATOM 1330 C CA . SER A 1 178 ? 3.552 -10.924 2.842 1 98.27 178 SER A CA 1
ATOM 1331 C C . SER A 1 178 ? 3.735 -11.572 4.211 1 98.27 178 SER A C 1
ATOM 1333 O O . SER A 1 178 ? 3.709 -10.887 5.236 1 98.27 178 SER A O 1
ATOM 1335 N N . LYS A 1 179 ? 3.865 -12.868 4.204 1 98.04 179 LYS A N 1
ATOM 1336 C CA . LYS A 1 179 ? 4.012 -13.628 5.442 1 98.04 179 LYS A CA 1
ATOM 1337 C C . LYS A 1 179 ? 4.83 -14.896 5.215 1 98.04 179 LYS A C 1
ATOM 1339 O O . LYS A 1 179 ? 4.774 -15.492 4.138 1 98.04 179 LYS A O 1
ATOM 1344 N N . VAL A 1 180 ? 5.553 -15.344 6.251 1 98.39 180 VAL A N 1
ATOM 1345 C CA . VAL A 1 180 ? 6.291 -16.602 6.194 1 98.39 180 VAL A CA 1
ATOM 1346 C C . VAL A 1 180 ? 5.721 -17.583 7.215 1 98.39 180 VAL A C 1
ATOM 1348 O O . VAL A 1 180 ? 5.146 -17.172 8.226 1 98.39 180 VAL A O 1
ATOM 1351 N N . PHE A 1 181 ? 5.879 -18.829 6.918 1 98.52 181 PHE A N 1
ATOM 1352 C CA . PHE A 1 181 ? 5.38 -19.92 7.747 1 98.52 181 PHE A CA 1
ATOM 1353 C C . PHE A 1 181 ? 6.424 -21.022 7.879 1 98.52 181 PHE A C 1
ATOM 1355 O O . PHE A 1 181 ? 7.425 -21.025 7.159 1 98.52 181 PHE A O 1
ATOM 1362 N N . GLU A 1 182 ? 6.164 -21.946 8.743 1 97.69 182 GLU A N 1
ATOM 1363 C CA . GLU A 1 182 ? 7.025 -23.118 8.876 1 97.69 182 GLU A CA 1
ATOM 1364 C C . GLU A 1 182 ? 6.977 -23.983 7.619 1 97.69 182 GLU A C 1
ATOM 1366 O O . GLU A 1 182 ? 5.917 -24.148 7.013 1 97.69 182 GLU A O 1
ATOM 1371 N N . PRO A 1 183 ? 8.144 -24.645 7.317 1 96.51 183 PRO A N 1
ATOM 1372 C CA . PRO A 1 183 ? 8.144 -25.554 6.169 1 96.51 183 PRO A CA 1
ATOM 1373 C C . PRO A 1 183 ? 7.041 -26.607 6.25 1 96.51 183 PRO A C 1
ATOM 1375 O O . PRO A 1 183 ? 6.776 -27.148 7.327 1 96.51 183 PRO A O 1
ATOM 1378 N N . GLY A 1 184 ? 6.379 -26.751 5.15 1 96.95 184 GLY A N 1
ATOM 1379 C CA . GLY A 1 184 ? 5.349 -27.775 5.07 1 96.95 184 GLY A CA 1
ATOM 1380 C C . GLY A 1 184 ? 3.958 -27.248 5.366 1 96.95 184 GLY A C 1
ATOM 1381 O O . GLY A 1 184 ? 2.969 -27.967 5.209 1 96.95 184 GLY A O 1
ATOM 1382 N N . THR A 1 185 ? 3.818 -25.938 5.773 1 98 185 THR A N 1
ATOM 1383 C CA . THR A 1 185 ? 2.509 -25.434 6.173 1 98 185 THR A CA 1
ATOM 1384 C C . THR A 1 185 ? 2.065 -24.296 5.258 1 98 185 THR A C 1
ATOM 1386 O O . THR A 1 185 ? 0.976 -23.744 5.429 1 98 185 THR A O 1
ATOM 1389 N N . VAL A 1 186 ? 2.853 -23.938 4.308 1 98.52 186 VAL A N 1
ATOM 1390 C CA . VAL A 1 186 ? 2.625 -22.751 3.49 1 98.52 186 VAL A CA 1
ATOM 1391 C C . VAL A 1 186 ? 1.36 -22.934 2.655 1 98.52 186 VAL A C 1
ATOM 1393 O O . VAL A 1 186 ? 0.509 -22.043 2.603 1 98.52 186 VAL A O 1
ATOM 1396 N N . LEU A 1 187 ? 1.253 -24.091 2.001 1 98.47 187 LEU A N 1
ATOM 1397 C CA . LEU A 1 187 ? 0.123 -24.336 1.112 1 98.47 187 LEU A CA 1
ATOM 1398 C C . LEU A 1 187 ? -1.195 -24.266 1.875 1 98.47 187 LEU A C 1
ATOM 1400 O O . LEU A 1 187 ? -2.147 -23.627 1.421 1 98.47 187 LEU A O 1
ATOM 1404 N N . GLU A 1 188 ? -1.231 -24.885 3.012 1 98.55 188 GLU A N 1
ATOM 1405 C CA . GLU A 1 188 ? -2.451 -24.875 3.813 1 98.55 188 GLU A CA 1
ATOM 1406 C C . GLU A 1 188 ? -2.851 -23.452 4.193 1 98.55 188 GLU A C 1
ATOM 1408 O O . GLU A 1 188 ? -4.024 -23.085 4.099 1 98.55 188 GLU A O 1
ATOM 1413 N N . ASN A 1 189 ? -1.913 -22.686 4.612 1 98.7 189 ASN A N 1
ATOM 1414 C CA . ASN A 1 189 ? -2.189 -21.3 4.977 1 98.7 189 ASN A CA 1
ATOM 1415 C C . ASN A 1 189 ? -2.637 -20.481 3.77 1 98.7 189 ASN A C 1
ATOM 1417 O O . ASN A 1 189 ? -3.527 -19.637 3.883 1 98.7 189 ASN A O 1
ATOM 1421 N N . ALA A 1 190 ? -2.015 -20.702 2.623 1 98.81 190 ALA A N 1
ATOM 1422 C CA . ALA A 1 190 ? -2.41 -20.017 1.395 1 98.81 190 ALA A CA 1
ATOM 1423 C C . ALA A 1 190 ? -3.832 -20.394 0.989 1 98.81 190 ALA A C 1
ATOM 1425 O O . ALA A 1 190 ? -4.599 -19.544 0.532 1 98.81 190 ALA A O 1
ATOM 1426 N N . LEU A 1 191 ? -4.146 -21.65 1.144 1 98.79 191 LEU A N 1
ATOM 1427 C CA . LEU A 1 191 ? -5.487 -22.109 0.801 1 98.79 191 LEU A CA 1
ATOM 1428 C C . LEU A 1 191 ? -6.525 -21.505 1.741 1 98.79 191 LEU A C 1
ATOM 1430 O O . LEU A 1 191 ? -7.631 -21.164 1.315 1 98.79 191 LEU A O 1
ATOM 1434 N N . ASP A 1 192 ? -6.184 -21.372 3.008 1 98.49 192 ASP A N 1
ATOM 1435 C CA . ASP A 1 192 ? -7.074 -20.717 3.962 1 98.49 192 ASP A CA 1
ATOM 1436 C C . ASP A 1 192 ? -7.359 -19.275 3.547 1 98.49 192 ASP A C 1
ATOM 1438 O O . ASP A 1 192 ? -8.51 -18.835 3.563 1 98.49 192 ASP A O 1
ATOM 1442 N N . LEU A 1 193 ? -6.331 -18.59 3.216 1 98.44 193 LEU A N 1
ATOM 1443 C CA . LEU A 1 193 ? -6.507 -17.218 2.753 1 98.44 193 LEU A CA 1
ATOM 1444 C C . LEU A 1 193 ? -7.353 -17.177 1.485 1 98.44 193 LEU A C 1
ATOM 1446 O O . LEU A 1 193 ? -8.263 -16.353 1.366 1 98.44 193 LEU A O 1
ATOM 1450 N N . ALA A 1 194 ? -7.054 -18.069 0.561 1 98.49 194 ALA A N 1
ATOM 1451 C CA . ALA A 1 194 ? -7.765 -18.109 -0.715 1 98.49 194 ALA A CA 1
ATOM 1452 C C . ALA A 1 194 ? -9.256 -18.357 -0.504 1 98.49 194 ALA A C 1
ATOM 1454 O O . ALA A 1 194 ? -10.093 -17.776 -1.199 1 98.49 194 ALA A O 1
ATOM 1455 N N . GLU A 1 195 ? -9.546 -19.224 0.371 1 97.63 195 GLU A N 1
ATOM 1456 C CA . GLU A 1 195 ? -10.945 -19.51 0.675 1 97.63 195 GLU A CA 1
ATOM 1457 C C . GLU A 1 195 ? -11.662 -18.269 1.196 1 97.63 195 GLU A C 1
ATOM 1459 O O . GLU A 1 195 ? -12.799 -17.993 0.808 1 97.63 195 GLU A O 1
ATOM 1464 N N . ARG A 1 196 ? -11.04 -17.583 2.047 1 96 196 ARG A N 1
ATOM 1465 C CA . ARG A 1 196 ? -11.606 -16.342 2.566 1 96 196 ARG A CA 1
ATOM 1466 C C . ARG A 1 196 ? -11.849 -15.339 1.443 1 96 196 ARG A C 1
ATOM 1468 O O . ARG A 1 196 ? -12.88 -14.664 1.418 1 96 196 ARG A O 1
ATOM 1475 N N . LEU A 1 197 ? -10.9 -15.227 0.524 1 97.05 197 LEU A N 1
ATOM 1476 C CA . LEU A 1 197 ? -11.046 -14.322 -0.611 1 97.05 197 LEU A CA 1
ATOM 1477 C C . LEU A 1 197 ? -12.187 -14.768 -1.519 1 97.05 197 LEU A C 1
ATOM 1479 O O . LEU A 1 197 ? -12.958 -13.94 -2.008 1 97.05 197 LEU A O 1
ATOM 1483 N N . ALA A 1 198 ? -12.259 -16.04 -1.697 1 95.6 198 ALA A N 1
ATOM 1484 C CA . ALA A 1 198 ? -13.278 -16.606 -2.577 1 95.6 198 ALA A CA 1
ATOM 1485 C C . ALA A 1 198 ? -14.678 -16.371 -2.018 1 95.6 198 ALA A C 1
ATOM 1487 O O . ALA A 1 198 ? -15.648 -16.278 -2.774 1 95.6 198 ALA A O 1
ATOM 1488 N N . ASP A 1 199 ? -14.796 -16.257 -0.703 1 93.52 199 ASP A N 1
ATOM 1489 C CA . ASP A 1 199 ? -16.077 -16.04 -0.038 1 93.52 199 ASP A CA 1
ATOM 1490 C C . ASP A 1 199 ? -16.435 -14.556 -0.007 1 93.52 199 ASP A C 1
ATOM 1492 O O . ASP A 1 199 ? -17.532 -14.185 0.416 1 93.52 199 ASP A O 1
ATOM 1496 N N . GLY A 1 200 ? -15.528 -13.708 -0.438 1 93.89 200 GLY A N 1
ATOM 1497 C CA . GLY A 1 200 ? -15.73 -12.268 -0.417 1 93.89 200 GLY A CA 1
ATOM 1498 C C . GLY A 1 200 ? -16.339 -11.732 -1.699 1 93.89 200 GLY A C 1
ATOM 1499 O O . GLY A 1 200 ? -16.779 -12.504 -2.553 1 93.89 200 GLY A O 1
ATOM 1500 N N . PRO A 1 201 ? -16.457 -10.422 -1.827 1 94.48 201 PRO A N 1
ATOM 1501 C CA . PRO A 1 201 ? -16.999 -9.8 -3.038 1 94.48 201 PRO A CA 1
ATOM 1502 C C . PRO A 1 201 ? -16.022 -9.844 -4.211 1 94.48 201 PRO A C 1
ATOM 1504 O O . PRO A 1 201 ? -15.063 -9.069 -4.25 1 94.48 201 PRO A O 1
ATOM 1507 N N . ARG A 1 202 ? -16.345 -10.595 -5.185 1 92.93 202 ARG A N 1
ATOM 1508 C CA . ARG A 1 202 ? -15.409 -10.936 -6.252 1 92.93 202 ARG A CA 1
ATOM 1509 C C . ARG A 1 202 ? -15.222 -9.766 -7.211 1 92.93 202 ARG A C 1
ATOM 1511 O O . ARG A 1 202 ? -14.118 -9.532 -7.706 1 92.93 202 ARG A O 1
ATOM 1518 N N . ILE A 1 203 ? -16.269 -9.038 -7.502 1 92.03 203 ILE A N 1
ATOM 1519 C CA . ILE A 1 203 ? -16.176 -7.884 -8.39 1 92.03 203 ILE A CA 1
ATOM 1520 C C . ILE A 1 203 ? -15.313 -6.803 -7.743 1 92.03 203 ILE A C 1
ATOM 1522 O O . ILE A 1 203 ? -14.45 -6.215 -8.399 1 92.03 203 ILE A O 1
ATOM 1526 N N . THR A 1 204 ? -15.585 -6.634 -6.485 1 95.58 204 THR A N 1
ATOM 1527 C CA . THR A 1 204 ? -14.826 -5.64 -5.733 1 95.58 204 THR A CA 1
ATOM 1528 C C . THR A 1 204 ? -13.357 -6.04 -5.638 1 95.58 204 THR A C 1
ATOM 1530 O O . THR A 1 204 ? -12.469 -5.193 -5.761 1 95.58 204 THR A O 1
ATOM 1533 N N . ALA A 1 205 ? -13.076 -7.344 -5.456 1 96.49 205 ALA A N 1
ATOM 1534 C CA . ALA A 1 205 ? -11.7 -7.829 -5.38 1 96.49 205 ALA A CA 1
ATOM 1535 C C . ALA A 1 205 ? -10.951 -7.559 -6.682 1 96.49 205 ALA A C 1
ATOM 1537 O O . ALA A 1 205 ? -9.788 -7.148 -6.662 1 96.49 205 ALA A O 1
ATOM 1538 N N . LYS A 1 206 ? -11.604 -7.75 -7.769 1 95.45 206 LYS A N 1
ATOM 1539 C CA . LYS A 1 206 ? -11.018 -7.463 -9.075 1 95.45 206 LYS A CA 1
ATOM 1540 C C . LYS A 1 206 ? -10.678 -5.981 -9.212 1 95.45 206 LYS A C 1
ATOM 1542 O O . LYS A 1 206 ? -9.617 -5.627 -9.73 1 95.45 206 LYS A O 1
ATOM 1547 N N . ALA A 1 207 ? -11.585 -5.164 -8.75 1 95.92 207 ALA A N 1
ATOM 1548 C CA . ALA A 1 207 ? -11.365 -3.721 -8.8 1 95.92 207 ALA A CA 1
ATOM 1549 C C . ALA A 1 207 ? -10.2 -3.313 -7.902 1 95.92 207 ALA A C 1
ATOM 1551 O O . ALA A 1 207 ? -9.389 -2.462 -8.275 1 95.92 207 ALA A O 1
ATOM 1552 N N . CYS A 1 208 ? -10.126 -3.907 -6.709 1 97.85 208 CYS A N 1
ATOM 1553 C CA . CYS A 1 208 ? -9.015 -3.638 -5.802 1 97.85 208 CYS A CA 1
ATOM 1554 C C . CYS A 1 208 ? -7.683 -3.991 -6.452 1 97.85 208 CYS A C 1
ATOM 1556 O O . CYS A 1 208 ? -6.734 -3.206 -6.4 1 97.85 208 CYS A O 1
ATOM 1558 N N . LYS A 1 209 ? -7.63 -5.152 -7.052 1 97.13 209 LYS A N 1
ATOM 1559 C CA . LYS A 1 209 ? -6.42 -5.598 -7.737 1 97.13 209 LYS A CA 1
ATOM 1560 C C . LYS A 1 209 ? -6.015 -4.617 -8.833 1 97.13 209 LYS A C 1
ATOM 1562 O O . LYS A 1 209 ? -4.847 -4.237 -8.933 1 97.13 209 LYS A O 1
ATOM 1567 N N . LYS A 1 210 ? -6.95 -4.237 -9.628 1 96.44 210 LYS A N 1
ATOM 1568 C CA . LYS A 1 210 ? -6.67 -3.286 -10.7 1 96.44 210 LYS A CA 1
ATOM 1569 C C . LYS A 1 210 ? -6.121 -1.975 -10.142 1 96.44 210 LYS A C 1
ATOM 1571 O O . LYS A 1 210 ? -5.143 -1.434 -10.663 1 96.44 210 LYS A O 1
ATOM 1576 N N . ALA A 1 211 ? -6.73 -1.499 -9.104 1 97.17 211 ALA A N 1
ATOM 1577 C CA . ALA A 1 211 ? -6.304 -0.238 -8.504 1 97.17 211 ALA A CA 1
ATOM 1578 C C . ALA A 1 211 ? -4.88 -0.34 -7.966 1 97.17 211 ALA A C 1
ATOM 1580 O O . ALA A 1 211 ? -4.049 0.537 -8.219 1 97.17 211 ALA A O 1
ATOM 1581 N N . VAL A 1 212 ? -4.566 -1.395 -7.239 1 97.1 212 VAL A N 1
ATOM 1582 C CA . VAL A 1 212 ? -3.241 -1.572 -6.653 1 97.1 212 VAL A CA 1
ATOM 1583 C C . VAL A 1 212 ? -2.198 -1.687 -7.762 1 97.1 212 VAL A C 1
ATOM 1585 O O . VAL A 1 212 ? -1.142 -1.052 -7.698 1 97.1 212 VAL A O 1
ATOM 1588 N N . ASN A 1 213 ? -2.505 -2.451 -8.784 1 95.73 213 ASN A N 1
ATOM 1589 C CA . ASN A 1 213 ? -1.553 -2.626 -9.875 1 95.73 213 ASN A CA 1
ATOM 1590 C C . ASN A 1 213 ? -1.308 -1.318 -10.621 1 95.73 213 ASN A C 1
ATOM 1592 O O . ASN A 1 213 ? -0.207 -1.081 -11.123 1 95.73 213 ASN A O 1
ATOM 1596 N N . THR A 1 214 ? -2.258 -0.425 -10.689 1 95.64 214 THR A N 1
ATOM 1597 C CA . THR A 1 214 ? -2.127 0.86 -11.367 1 95.64 214 THR A CA 1
ATOM 1598 C C . THR A 1 214 ? -1.076 1.729 -10.682 1 95.64 214 THR A C 1
ATOM 1600 O O . THR A 1 214 ? -0.422 2.548 -11.331 1 95.64 214 THR A O 1
ATOM 1603 N N . ALA A 1 215 ? -0.876 1.512 -9.457 1 94.44 215 ALA A N 1
ATOM 1604 C CA . ALA A 1 215 ? 0.086 2.306 -8.697 1 94.44 215 ALA A CA 1
ATOM 1605 C C . ALA A 1 215 ? 1.497 2.14 -9.255 1 94.44 215 ALA A C 1
ATOM 1607 O O . ALA A 1 215 ? 2.326 3.047 -9.145 1 94.44 215 ALA A O 1
ATOM 1608 N N . ASN A 1 216 ? 1.762 1.023 -9.823 1 91.8 216 ASN A N 1
ATOM 1609 C CA . ASN A 1 216 ? 3.08 0.756 -10.388 1 91.8 216 ASN A CA 1
ATOM 1610 C C . ASN A 1 216 ? 3.22 1.347 -11.788 1 91.8 216 ASN A C 1
ATOM 1612 O O . ASN A 1 216 ? 4.313 1.351 -12.358 1 91.8 216 ASN A O 1
ATOM 1616 N N . GLU A 1 217 ? 2.148 1.885 -12.364 1 93 217 GLU A N 1
ATOM 1617 C CA . GLU A 1 217 ? 2.157 2.292 -13.766 1 93 217 GLU A CA 1
ATOM 1618 C C . GLU A 1 217 ? 2.037 3.807 -13.901 1 93 217 GLU A C 1
ATOM 1620 O O . GLU A 1 217 ? 2.189 4.351 -14.997 1 93 217 GLU A O 1
ATOM 1625 N N . THR A 1 218 ? 1.72 4.524 -12.809 1 93.01 218 THR A N 1
ATOM 1626 C CA . THR A 1 218 ? 1.435 5.952 -12.899 1 93.01 218 THR A CA 1
ATOM 1627 C C . THR A 1 218 ? 1.952 6.685 -11.664 1 93.01 218 THR A C 1
ATOM 1629 O O . THR A 1 218 ? 2.375 6.055 -10.693 1 93.01 218 THR A O 1
ATOM 1632 N N . GLY A 1 219 ? 1.963 7.987 -11.793 1 93.55 219 GLY A N 1
ATOM 1633 C CA . GLY A 1 219 ? 2.162 8.794 -10.6 1 93.55 219 GLY A CA 1
ATOM 1634 C C . GLY A 1 219 ? 0.979 8.757 -9.651 1 93.55 219 GLY A C 1
ATOM 1635 O O . GLY A 1 219 ? -0.052 8.154 -9.958 1 93.55 219 GLY A O 1
ATOM 1636 N N . LEU A 1 220 ? 1.132 9.4 -8.545 1 94.11 220 LEU A N 1
ATOM 1637 C CA . LEU A 1 220 ? 0.142 9.333 -7.476 1 94.11 220 LEU A CA 1
ATOM 1638 C C . LEU A 1 220 ? -1.181 9.948 -7.921 1 94.11 220 LEU A C 1
ATOM 1640 O O . LEU A 1 220 ? -2.24 9.339 -7.755 1 94.11 220 LEU A O 1
ATOM 1644 N N . THR A 1 221 ? -1.176 11.082 -8.521 1 93.67 221 THR A N 1
ATOM 1645 C CA . THR A 1 221 ? -2.391 11.802 -8.889 1 93.67 221 THR A CA 1
ATOM 1646 C C . THR A 1 221 ? -3.234 10.979 -9.859 1 93.67 221 THR A C 1
ATOM 1648 O O . THR A 1 221 ? -4.442 10.825 -9.662 1 93.67 221 THR A O 1
ATOM 1651 N N . ASN A 1 222 ? -2.569 10.424 -10.866 1 94.67 222 ASN A N 1
ATOM 1652 C CA . ASN A 1 222 ? -3.295 9.605 -11.831 1 94.67 222 ASN A CA 1
ATOM 1653 C C . ASN A 1 222 ? -3.785 8.303 -11.205 1 94.67 222 ASN A C 1
ATOM 1655 O O . ASN A 1 222 ? -4.887 7.84 -11.507 1 94.67 222 ASN A O 1
ATOM 1659 N N . GLY A 1 223 ? -2.973 7.685 -10.373 1 95.73 223 GLY A N 1
ATOM 1660 C CA . GLY A 1 223 ? -3.415 6.507 -9.646 1 95.73 223 GLY A CA 1
ATOM 1661 C C . GLY A 1 223 ? -4.641 6.76 -8.789 1 95.73 223 GLY A C 1
ATOM 1662 O O . GLY A 1 223 ? -5.556 5.935 -8.746 1 95.73 223 GLY A O 1
ATOM 1663 N N . LEU A 1 224 ? -4.686 7.914 -8.154 1 95.04 224 LEU A N 1
ATOM 1664 C CA . LEU A 1 224 ? -5.828 8.298 -7.331 1 95.04 224 LEU A CA 1
ATOM 1665 C C . LEU A 1 224 ? -7.077 8.485 -8.186 1 95.04 224 LEU A C 1
ATOM 1667 O O . LEU A 1 224 ? -8.184 8.158 -7.755 1 95.04 224 LEU A O 1
ATOM 1671 N N . SER A 1 225 ? -6.886 9.016 -9.333 1 94.49 225 SER A N 1
ATOM 1672 C CA . SER A 1 225 ? -8.01 9.197 -10.246 1 94.49 225 SER A CA 1
ATOM 1673 C C . SER A 1 225 ? -8.609 7.856 -10.657 1 94.49 225 SER A C 1
ATOM 1675 O O . SER A 1 225 ? -9.831 7.698 -10.685 1 94.49 225 SER A O 1
ATOM 1677 N N . VAL A 1 226 ? -7.788 6.883 -10.967 1 94.99 226 VAL A N 1
ATOM 1678 C CA . VAL A 1 226 ? -8.253 5.549 -11.33 1 94.99 226 VAL A CA 1
ATOM 1679 C C . VAL A 1 226 ? -8.958 4.905 -10.139 1 94.99 226 VAL A C 1
ATOM 1681 O O . VAL A 1 226 ? -10.044 4.339 -10.284 1 94.99 226 VAL A O 1
ATOM 1684 N N . GLU A 1 227 ? -8.365 5 -8.974 1 96.14 227 GLU A N 1
ATOM 1685 C CA . GLU A 1 227 ? -8.949 4.492 -7.736 1 96.14 227 GLU A CA 1
ATOM 1686 C C . GLU A 1 227 ? -10.356 5.044 -7.524 1 96.14 227 GLU A C 1
ATOM 1688 O O . GLU A 1 227 ? -11.293 4.286 -7.26 1 96.14 227 GLU A O 1
ATOM 1693 N N . LYS A 1 228 ? -10.524 6.31 -7.664 1 93.7 228 LYS A N 1
ATOM 1694 C CA . LYS A 1 228 ? -11.811 6.965 -7.45 1 93.7 228 LYS A CA 1
ATOM 1695 C C . LYS A 1 228 ? -12.844 6.494 -8.47 1 93.7 228 LY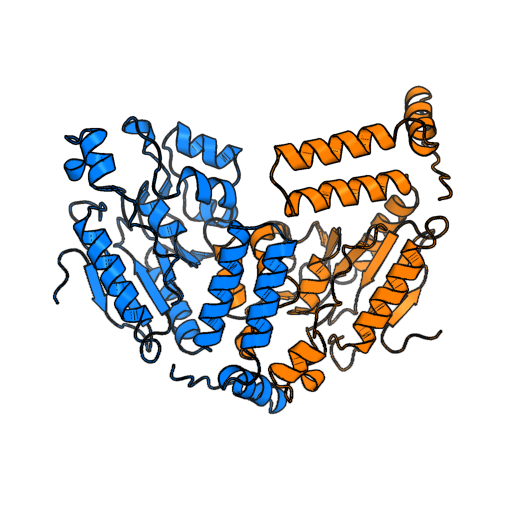S A C 1
ATOM 1697 O O . LYS A 1 228 ? -13.995 6.23 -8.118 1 93.7 228 LYS A O 1
ATOM 1702 N N . SER A 1 229 ? -12.422 6.401 -9.706 1 93.72 229 SER A N 1
ATOM 1703 C CA . SER A 1 229 ? -13.326 5.951 -10.759 1 93.72 229 SER A CA 1
ATOM 1704 C C . SER A 1 229 ? -13.821 4.533 -10.494 1 93.72 229 SER A C 1
ATOM 1706 O O . SER A 1 229 ? -15.002 4.236 -10.688 1 93.72 229 SER A O 1
ATOM 1708 N N . LEU A 1 230 ? -12.969 3.709 -10.063 1 94.74 230 LEU A N 1
ATOM 1709 C CA . LEU A 1 230 ? -13.351 2.336 -9.748 1 94.74 230 LEU A CA 1
ATOM 1710 C C . LEU A 1 230 ? -14.301 2.296 -8.556 1 94.74 230 LEU A C 1
ATOM 1712 O O . LEU A 1 230 ? -15.264 1.527 -8.55 1 94.74 230 LEU A O 1
ATOM 1716 N N . PHE A 1 231 ? -14.032 3.133 -7.593 1 94.69 231 PHE A N 1
ATOM 1717 C CA . PHE A 1 231 ? -14.893 3.254 -6.422 1 94.69 231 PHE A CA 1
ATOM 1718 C C . PHE A 1 231 ? -16.308 3.648 -6.829 1 94.69 231 PHE A C 1
ATOM 1720 O O . PHE A 1 231 ? -17.279 3.014 -6.411 1 94.69 231 PHE A O 1
ATOM 1727 N N . TYR A 1 232 ? -16.419 4.627 -7.643 1 92.24 232 TYR A N 1
ATOM 1728 C CA . TYR A 1 232 ? -17.725 5.086 -8.104 1 92.24 232 TYR A CA 1
ATOM 1729 C C . TYR A 1 232 ? -18.447 3.989 -8.876 1 92.24 232 TYR A C 1
ATOM 1731 O O . TYR A 1 232 ? -19.659 3.815 -8.733 1 92.24 232 TYR A O 1
ATOM 1739 N N . ALA A 1 233 ? -17.725 3.231 -9.599 1 91.43 233 ALA A N 1
ATOM 1740 C CA . ALA A 1 233 ? -18.303 2.182 -10.434 1 91.43 233 ALA A CA 1
ATOM 1741 C C . ALA A 1 233 ? -18.887 1.06 -9.58 1 91.43 233 ALA A C 1
ATOM 1743 O O . ALA A 1 233 ? -19.763 0.318 -10.032 1 91.43 233 ALA A O 1
ATOM 1744 N N . LEU A 1 234 ? -18.431 0.933 -8.34 1 92.95 234 LEU A N 1
ATOM 1745 C CA . LEU A 1 234 ? -18.873 -0.156 -7.475 1 92.95 234 LEU A CA 1
ATOM 1746 C C . LEU A 1 234 ? -20.197 0.188 -6.802 1 92.95 234 LEU A C 1
ATOM 1748 O O . LEU A 1 234 ? -20.874 -0.694 -6.267 1 92.95 234 LEU A O 1
ATOM 1752 N N . PHE A 1 235 ? -20.53 1.403 -6.753 1 90.93 235 PHE A N 1
ATOM 1753 C CA . PHE A 1 235 ? -21.749 1.809 -6.063 1 90.93 235 PHE A CA 1
ATOM 1754 C C . PHE A 1 235 ? -22.983 1.395 -6.856 1 90.93 235 PHE A C 1
ATOM 1756 O O . PHE A 1 235 ? -23.051 1.612 -8.068 1 90.93 235 PHE A O 1
ATOM 1763 N N . GLY A 1 236 ? -23.862 0.825 -6.186 1 84.35 236 GLY A N 1
ATOM 1764 C CA . GLY A 1 236 ? -25.116 0.396 -6.785 1 84.35 236 GLY A CA 1
ATOM 1765 C C . GLY A 1 236 ? -25.116 -1.067 -7.186 1 84.35 236 GLY A C 1
ATOM 1766 O O . GLY A 1 236 ? -26.166 -1.63 -7.503 1 84.35 236 GLY A O 1
ATOM 1767 N N . ASN A 1 237 ? -23.949 -1.69 -7.113 1 86.8 237 ASN A N 1
ATOM 1768 C CA . ASN A 1 237 ? -23.927 -3.118 -7.413 1 86.8 237 ASN A CA 1
ATOM 1769 C C . ASN A 1 237 ? -24.36 -3.95 -6.209 1 86.8 237 ASN A C 1
ATOM 1771 O O . ASN A 1 237 ? -24.528 -3.419 -5.11 1 86.8 237 ASN A O 1
ATOM 1775 N N . ASP A 1 238 ? -24.576 -5.175 -6.431 1 91.23 238 ASP A N 1
ATOM 1776 C CA . ASP A 1 238 ? -25.113 -6.069 -5.411 1 91.23 238 ASP A CA 1
ATOM 1777 C C . ASP A 1 238 ? -24.137 -6.222 -4.246 1 91.23 238 ASP A C 1
ATOM 1779 O O . ASP A 1 238 ? -24.554 -6.356 -3.094 1 91.23 238 ASP A O 1
ATOM 1783 N N . GLU A 1 239 ? -22.901 -6.184 -4.544 1 93.21 239 GLU A N 1
ATOM 1784 C CA . GLU A 1 239 ? -21.911 -6.369 -3.487 1 93.21 239 GLU A CA 1
ATOM 1785 C C . GLU A 1 239 ? -21.886 -5.175 -2.538 1 93.21 239 GLU A C 1
ATOM 1787 O O . GLU A 1 239 ? -21.81 -5.346 -1.319 1 93.21 239 GLU A O 1
ATOM 1792 N N . GLN A 1 240 ? -21.904 -3.983 -3.112 1 92.81 240 GLN A N 1
ATOM 1793 C CA . GLN A 1 240 ? -21.958 -2.783 -2.283 1 92.81 240 GLN A CA 1
ATOM 1794 C C . GLN A 1 240 ? -23.238 -2.744 -1.454 1 92.81 240 GLN A C 1
ATOM 1796 O O . GLN A 1 240 ? -23.202 -2.443 -0.259 1 92.81 240 GLN A O 1
ATOM 1801 N N . LYS A 1 241 ? -24.341 -3.039 -2.018 1 92.53 241 LYS A N 1
ATOM 1802 C CA . LYS A 1 241 ? -25.618 -3.059 -1.31 1 92.53 241 LYS A CA 1
ATOM 1803 C C . LYS A 1 241 ? -25.603 -4.083 -0.179 1 92.53 241 LYS A C 1
ATOM 1805 O O . LYS A 1 241 ? -26.035 -3.788 0.938 1 92.53 241 LYS A O 1
ATOM 1810 N N . GLU A 1 242 ? -25.096 -5.247 -0.471 1 93.69 242 GLU A N 1
ATOM 1811 C CA . GLU A 1 242 ? -25.013 -6.294 0.543 1 93.69 242 GLU A CA 1
ATOM 1812 C C . GLU A 1 242 ? -24.042 -5.909 1.655 1 93.69 242 GLU A C 1
ATOM 1814 O O . GLU A 1 242 ? -24.371 -6.016 2.838 1 93.69 242 GLU A O 1
ATOM 1819 N N . GLY A 1 243 ? -22.881 -5.505 1.284 1 94.24 243 GLY A N 1
ATOM 1820 C CA . GLY A 1 243 ? -21.876 -5.159 2.276 1 94.24 243 GLY A CA 1
ATOM 1821 C C . GLY A 1 243 ? -22.316 -4.049 3.211 1 94.24 243 GLY A C 1
ATOM 1822 O O . GLY A 1 243 ? -22.245 -4.194 4.433 1 94.24 243 GLY A O 1
ATOM 1823 N N . MET A 1 244 ? -22.771 -2.954 2.69 1 93.26 244 MET A N 1
ATOM 1824 C CA . MET A 1 244 ? -23.186 -1.815 3.504 1 93.26 244 MET A CA 1
ATOM 1825 C C . MET A 1 244 ? -24.465 -2.133 4.272 1 93.26 244 MET A C 1
ATOM 1827 O O . MET A 1 244 ? -24.622 -1.72 5.422 1 93.26 244 MET A O 1
ATOM 1831 N N . GLY A 1 245 ? -25.33 -2.836 3.608 1 93.07 245 GLY A N 1
ATOM 1832 C CA . GLY A 1 245 ? -26.534 -3.273 4.296 1 93.07 245 GLY A CA 1
ATOM 1833 C C . GLY A 1 245 ? -26.249 -4.158 5.495 1 93.07 245 GLY A C 1
ATOM 1834 O O . GLY A 1 245 ? -26.85 -3.987 6.557 1 93.07 245 GLY A O 1
ATOM 1835 N N . ALA A 1 246 ? -25.395 -5.123 5.328 1 94.31 246 ALA A N 1
ATOM 1836 C CA . ALA A 1 246 ? -25.007 -6.024 6.41 1 94.31 246 ALA A CA 1
ATOM 1837 C C . ALA A 1 246 ? -24.372 -5.253 7.564 1 94.31 246 ALA A C 1
ATOM 1839 O O . ALA A 1 246 ? -24.618 -5.559 8.733 1 94.31 246 ALA A O 1
ATOM 1840 N N . PHE A 1 247 ? -23.598 -4.31 7.237 1 92.61 247 PHE A N 1
ATOM 1841 C CA . PHE A 1 247 ? -22.938 -3.488 8.244 1 92.61 247 PHE A CA 1
ATOM 1842 C C . PHE A 1 247 ? -23.964 -2.761 9.107 1 92.61 247 PHE A C 1
ATOM 1844 O O . PHE A 1 247 ? -23.872 -2.778 10.336 1 92.61 247 PHE A O 1
ATOM 1851 N N . ILE A 1 248 ? -24.878 -2.188 8.526 1 91.77 248 ILE A N 1
ATOM 1852 C CA . ILE A 1 248 ? -25.91 -1.433 9.228 1 91.77 248 ILE A CA 1
ATOM 1853 C C . ILE A 1 248 ? -26.749 -2.378 10.084 1 91.77 248 ILE A C 1
ATOM 1855 O O . ILE A 1 248 ? -27.128 -2.037 11.207 1 91.77 248 ILE A O 1
ATOM 1859 N N . ALA A 1 249 ? -26.976 -3.533 9.545 1 94.28 249 ALA A N 1
ATOM 1860 C CA . ALA A 1 249 ? -27.819 -4.517 10.22 1 94.28 249 ALA A CA 1
ATOM 1861 C C . ALA A 1 249 ? -27.015 -5.322 11.237 1 94.28 249 ALA A C 1
ATOM 1863 O O . ALA A 1 249 ? -27.555 -6.208 11.904 1 94.28 249 ALA A O 1
ATOM 1864 N N . LYS A 1 250 ? -25.754 -5.076 11.351 1 92.75 250 LYS A N 1
ATOM 1865 C CA . LYS A 1 250 ? -24.865 -5.742 12.298 1 92.75 250 LYS A CA 1
ATOM 1866 C C . LYS A 1 250 ? -24.879 -7.254 12.095 1 92.75 250 LYS A C 1
ATOM 1868 O O . LYS A 1 250 ? -25.067 -8.012 13.049 1 92.75 250 LYS A O 1
ATOM 1873 N N . ARG A 1 251 ? -24.764 -7.683 10.827 1 94.32 251 ARG A N 1
ATOM 1874 C CA . ARG A 1 251 ? -24.605 -9.082 10.445 1 94.32 251 ARG A CA 1
ATOM 1875 C C . ARG A 1 251 ? -23.439 -9.257 9.477 1 94.32 251 ARG A C 1
ATOM 1877 O O . ARG A 1 251 ? -23.01 -8.296 8.834 1 94.32 251 ARG A O 1
ATOM 1884 N N . PRO A 1 252 ? -22.987 -10.452 9.403 1 92.72 252 PRO A N 1
ATOM 1885 C CA . PRO A 1 252 ? -21.953 -10.686 8.392 1 92.72 252 PRO A CA 1
ATOM 1886 C C . PRO A 1 252 ? -22.492 -10.598 6.966 1 92.72 252 PRO A C 1
ATOM 1888 O O . PRO A 1 252 ? -23.623 -11.013 6.703 1 92.72 252 PRO A O 1
ATOM 1891 N N . PRO A 1 253 ? -21.748 -10.033 6.142 1 93.79 253 PRO A N 1
ATOM 1892 C CA . PRO A 1 253 ? -22.18 -9.996 4.743 1 93.79 253 PRO A CA 1
ATOM 1893 C C . PRO A 1 253 ? -22.122 -11.366 4.07 1 93.79 253 PRO A C 1
ATOM 1895 O O . PRO A 1 253 ? -21.321 -12.218 4.465 1 93.79 253 PRO A O 1
ATOM 1898 N N . LYS A 1 254 ? -23.027 -11.555 3.164 1 92.37 254 LYS A N 1
ATOM 1899 C CA . LYS A 1 254 ? -23.031 -12.717 2.28 1 92.37 254 LYS A CA 1
ATOM 1900 C C . LYS A 1 254 ? -22.942 -12.295 0.816 1 92.37 254 LYS A C 1
ATOM 1902 O O . LYS A 1 254 ? -23.956 -11.964 0.198 1 92.37 254 LYS A O 1
ATOM 1907 N N . PHE A 1 255 ? -21.757 -12.413 0.393 1 91.28 255 PHE A N 1
ATOM 1908 C CA . PHE A 1 255 ? -21.55 -11.965 -0.979 1 91.28 255 PHE A CA 1
ATOM 1909 C C . PHE A 1 255 ? -21.84 -13.09 -1.966 1 91.28 255 PHE A C 1
ATOM 1911 O O . PHE A 1 255 ? -21.313 -14.196 -1.826 1 91.28 255 PHE A O 1
ATOM 1918 N N . ASN A 1 256 ? -22.874 -12.984 -2.733 1 75.93 256 ASN A N 1
ATOM 1919 C CA . ASN A 1 256 ? -23.287 -14.009 -3.686 1 75.93 256 ASN A CA 1
ATOM 1920 C C . ASN A 1 256 ? -23.141 -13.526 -5.126 1 75.93 256 ASN A C 1
ATOM 1922 O O . ASN A 1 256 ? -23.804 -14.042 -6.028 1 75.93 256 ASN A O 1
ATOM 1926 N N . SER A 1 257 ? -22.257 -12.481 -5.103 1 61.3 257 SER A N 1
ATOM 1927 C CA . SER A 1 257 ? -22.281 -11.871 -6.428 1 61.3 257 SER A CA 1
ATOM 1928 C C . SER A 1 257 ? -21.914 -12.882 -7.509 1 61.3 257 SER A C 1
ATOM 1930 O O . SER A 1 257 ? -21.04 -13.727 -7.304 1 61.3 257 SER A O 1
ATOM 1932 N N . LYS A 1 258 ? -22.848 -13.268 -8.247 1 58.54 258 LYS A N 1
ATOM 1933 C CA . LYS A 1 258 ? -22.723 -13.985 -9.513 1 58.54 258 LYS A CA 1
ATOM 1934 C C . LYS A 1 258 ? -22.444 -13.024 -10.665 1 58.54 258 LYS A C 1
ATOM 1936 O O . LYS A 1 258 ? -23.076 -11.97 -10.767 1 58.54 258 LYS A O 1
ATOM 1941 N N . LEU A 1 259 ? -21.088 -12.971 -11.091 1 50.53 259 LEU A N 1
ATOM 1942 C CA . LEU A 1 259 ? -20.835 -12.203 -12.305 1 50.53 259 LEU A CA 1
ATOM 1943 C C . LEU A 1 259 ? -21.567 -12.813 -13.496 1 50.53 259 LEU A C 1
ATOM 1945 O O . LEU A 1 259 ? -21.789 -14.025 -13.539 1 50.53 259 LEU A O 1
ATOM 1949 N N . MET B 1 1 ? -15.501 30.598 13.704 1 54.24 1 MET B N 1
ATOM 1950 C CA . MET B 1 1 ? -16.743 29.83 13.708 1 54.24 1 MET B CA 1
ATOM 1951 C C . MET B 1 1 ? -16.556 28.497 14.423 1 54.24 1 MET B C 1
ATOM 1953 O O . MET B 1 1 ? -15.444 27.968 14.479 1 54.24 1 MET B O 1
ATOM 1957 N N . ALA B 1 2 ? -17.394 28.046 15.34 1 84.43 2 ALA B N 1
ATOM 1958 C CA . ALA B 1 2 ? -17.247 26.882 16.21 1 84.43 2 ALA B CA 1
ATOM 1959 C C . ALA B 1 2 ? -17.441 25.585 15.428 1 84.43 2 ALA B C 1
ATOM 1961 O O . ALA B 1 2 ? -18.393 25.455 14.655 1 84.43 2 ALA B O 1
ATOM 1962 N N . TYR B 1 3 ? -16.428 24.811 15.172 1 95.44 3 TYR B N 1
ATOM 1963 C CA . TYR B 1 3 ? -16.493 23.51 14.515 1 95.44 3 TYR B CA 1
ATOM 1964 C C . TYR B 1 3 ? -17.383 22.549 15.294 1 95.44 3 TYR B C 1
ATOM 1966 O O . TYR B 1 3 ? -17.522 22.672 16.513 1 95.44 3 TYR B O 1
ATOM 1974 N N . LYS B 1 4 ? -18.02 21.736 14.64 1 97.05 4 LYS B N 1
ATOM 1975 C CA . LYS B 1 4 ? -18.931 20.777 15.258 1 97.05 4 LYS B CA 1
ATOM 1976 C C . LYS B 1 4 ? -18.212 19.475 15.598 1 97.05 4 LYS B C 1
ATOM 1978 O O . LYS B 1 4 ? -18.441 18.892 16.66 1 97.05 4 LYS B O 1
ATOM 1983 N N . TYR B 1 5 ? -17.372 19.027 14.716 1 97.15 5 TYR B N 1
ATOM 1984 C CA . TYR B 1 5 ? -16.854 17.67 14.849 1 97.15 5 TYR B CA 1
ATOM 1985 C C . TYR B 1 5 ? -15.341 17.68 15.03 1 97.15 5 TYR B C 1
ATOM 1987 O O . TYR B 1 5 ? -14.694 16.632 14.956 1 97.15 5 TYR B O 1
ATOM 1995 N N . ILE B 1 6 ? -14.724 18.856 15.206 1 98.14 6 ILE B N 1
ATOM 1996 C CA . ILE B 1 6 ? -13.307 18.913 15.55 1 98.14 6 ILE B CA 1
ATOM 1997 C C . ILE B 1 6 ? -13.09 19.917 16.68 1 98.14 6 ILE B C 1
ATOM 1999 O O . ILE B 1 6 ? -13.922 20.799 16.903 1 98.14 6 ILE B O 1
ATOM 2003 N N . LEU B 1 7 ? -12.052 19.724 17.387 1 98.22 7 LEU B N 1
ATOM 2004 C CA . LEU B 1 7 ? -11.545 20.671 18.374 1 98.22 7 LEU B CA 1
ATOM 2005 C C . LEU B 1 7 ? -10.175 21.201 17.966 1 98.22 7 LEU B C 1
ATOM 2007 O O . LEU B 1 7 ? -9.327 20.441 17.49 1 98.22 7 LEU B O 1
ATOM 2011 N N . THR B 1 8 ? -10.017 22.494 18.093 1 98.21 8 THR B N 1
ATOM 2012 C CA . THR B 1 8 ? -8.725 23.093 17.774 1 98.21 8 THR B CA 1
ATOM 2013 C C . THR B 1 8 ? -8.103 23.727 19.014 1 98.21 8 THR B C 1
ATOM 2015 O O . THR B 1 8 ? -8.815 24.233 19.884 1 98.21 8 THR B O 1
ATOM 2018 N N . SER B 1 9 ? -6.858 23.634 19.126 1 98.27 9 SER B N 1
ATOM 2019 C CA . SER B 1 9 ? -6.097 24.288 20.186 1 98.27 9 SER B CA 1
ATOM 2020 C C . SER B 1 9 ? -4.673 24.595 19.735 1 98.27 9 SER B C 1
ATOM 2022 O O . SER B 1 9 ? -4.248 24.16 18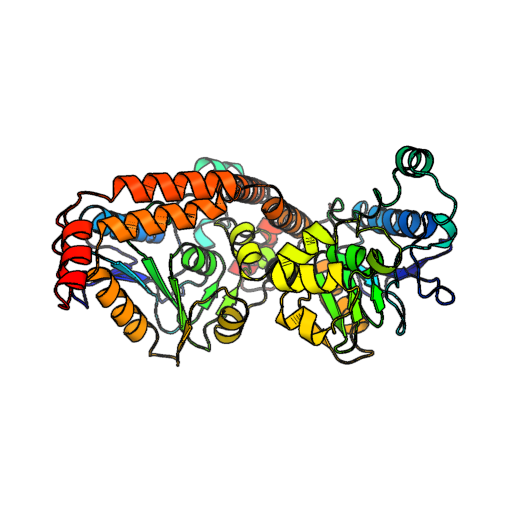.662 1 98.27 9 SER B O 1
ATOM 2024 N N . GLU B 1 10 ? -4.004 25.383 20.487 1 98.17 10 GLU B N 1
ATOM 2025 C CA . GLU B 1 10 ? -2.602 25.726 20.269 1 98.17 10 GLU B CA 1
ATOM 2026 C C . GLU B 1 10 ? -1.752 25.378 21.488 1 98.17 10 GLU B C 1
ATOM 2028 O O . GLU B 1 10 ? -1.28 26.269 22.197 1 98.17 10 GLU B O 1
ATOM 2033 N N . PRO B 1 11 ? -1.488 24.085 21.617 1 98.06 11 PRO B N 1
ATOM 2034 C CA . PRO B 1 11 ? -0.846 23.623 22.85 1 98.06 11 PRO B CA 1
ATOM 2035 C C . PRO B 1 11 ? 0.64 23.971 22.907 1 98.06 11 PRO B C 1
ATOM 2037 O O . PRO B 1 11 ? 1.259 23.877 23.969 1 98.06 11 PRO B O 1
ATOM 2040 N N . ARG B 1 12 ? 1.287 24.187 21.777 1 97.08 12 ARG B N 1
ATOM 2041 C CA . ARG B 1 12 ? 2.671 24.626 21.628 1 97.08 12 ARG B CA 1
ATOM 2042 C C . ARG B 1 12 ? 2.761 25.865 20.745 1 97.08 12 ARG B C 1
ATOM 2044 O O . ARG B 1 12 ? 1.879 26.111 19.919 1 97.08 12 ARG B O 1
ATOM 2051 N N . SER B 1 13 ? 3.823 26.594 20.965 1 94.51 13 SER B N 1
ATOM 2052 C CA . SER B 1 13 ? 4.026 27.781 20.142 1 94.51 13 SER B CA 1
ATOM 2053 C C . SER B 1 13 ? 4.117 27.42 18.663 1 94.51 13 SER B C 1
ATOM 2055 O O . SER B 1 13 ? 4.907 26.556 18.276 1 94.51 13 SER B O 1
ATOM 2057 N N . GLY B 1 14 ? 3.213 28.027 17.846 1 95.59 14 GLY B N 1
ATOM 2058 C CA . GLY B 1 14 ? 3.264 27.87 16.402 1 95.59 14 GLY B CA 1
ATOM 2059 C C . GLY B 1 14 ? 2.647 26.57 15.921 1 95.59 14 GLY B C 1
ATOM 2060 O O . GLY B 1 14 ? 2.772 26.214 14.748 1 95.59 14 GLY B O 1
ATOM 2061 N N . VAL B 1 15 ? 1.953 25.879 16.897 1 97.99 15 VAL B N 1
ATOM 2062 C CA . VAL B 1 15 ? 1.42 24.571 16.53 1 97.99 15 VAL B CA 1
ATOM 2063 C C . VAL B 1 15 ? -0.1 24.575 16.669 1 97.99 15 VAL B C 1
ATOM 2065 O O . VAL B 1 15 ? -0.632 24.916 17.728 1 97.99 15 VAL B O 1
ATOM 2068 N N . LEU B 1 16 ? -0.797 24.25 15.599 1 98.53 16 LEU B N 1
ATOM 2069 C CA . LEU B 1 16 ? -2.233 24.004 15.669 1 98.53 16 LEU B CA 1
ATOM 2070 C C . LEU B 1 16 ? -2.521 22.521 15.88 1 98.53 16 LEU B C 1
ATOM 2072 O O . LEU B 1 16 ? -2.023 21.676 15.133 1 98.53 16 LEU B O 1
ATOM 2076 N N . GLN B 1 17 ? -3.198 22.225 16.897 1 98.75 17 GLN B N 1
ATOM 2077 C CA . GLN B 1 17 ? -3.717 20.873 17.079 1 98.75 17 GLN B CA 1
ATOM 2078 C C . GLN B 1 17 ? -5.167 20.773 16.614 1 98.75 17 GLN B C 1
ATOM 2080 O O . GLN B 1 17 ? -6.001 21.604 16.979 1 98.75 17 GLN B O 1
ATOM 2085 N N . VAL B 1 18 ? -5.444 19.823 15.803 1 98.68 18 VAL B N 1
ATOM 2086 C CA . VAL B 1 18 ? -6.8 19.514 15.362 1 98.68 18 VAL B CA 1
ATOM 2087 C C . VAL B 1 18 ? -7.193 18.119 15.842 1 98.68 18 VAL B C 1
ATOM 2089 O O . VAL B 1 18 ? -6.609 17.12 15.415 1 98.68 18 VAL B O 1
ATOM 2092 N N . GLN B 1 19 ? -8.156 18.068 16.661 1 98.52 19 GLN B N 1
ATOM 2093 C CA . GLN B 1 19 ? -8.624 16.793 17.194 1 98.52 19 GLN B CA 1
ATOM 2094 C C . GLN B 1 19 ? -9.975 16.41 16.598 1 98.52 19 GLN B C 1
ATOM 2096 O O . GLN B 1 19 ? -10.947 17.16 16.718 1 98.52 19 GLN B O 1
ATOM 2101 N N . LEU B 1 20 ? -10.027 15.266 15.937 1 98.23 20 LEU B N 1
ATOM 2102 C CA . LEU B 1 20 ? -11.31 14.709 15.523 1 98.23 20 LEU B CA 1
ATOM 2103 C C . LEU B 1 20 ? -12.167 14.36 16.735 1 98.23 20 LEU B C 1
ATOM 2105 O O . LEU B 1 20 ? -11.687 13.731 17.68 1 98.23 20 LEU B O 1
ATOM 2109 N N . ASN B 1 21 ? -13.443 14.804 16.644 1 97.18 21 ASN B N 1
ATOM 2110 C CA . ASN B 1 21 ? -14.245 14.72 17.859 1 97.18 21 ASN B CA 1
ATOM 2111 C C . ASN B 1 21 ? -15.669 14.261 17.56 1 97.18 21 ASN B C 1
ATOM 2113 O O . ASN B 1 21 ? -16.616 15.041 17.681 1 97.18 21 ASN B O 1
ATOM 2117 N N . ARG B 1 22 ? -15.8 13.028 17.236 1 96.15 22 ARG B N 1
ATOM 2118 C CA . ARG B 1 22 ? -17.042 12.268 17.137 1 96.15 22 ARG B CA 1
ATOM 2119 C C . ARG B 1 22 ? -16.923 10.929 17.856 1 96.15 22 ARG B C 1
ATOM 2121 O O . ARG B 1 22 ? -17.128 9.874 17.253 1 96.15 22 ARG B O 1
ATOM 2128 N N . PRO B 1 23 ? -16.664 10.993 19.156 1 92.85 23 PRO B N 1
ATOM 2129 C CA . PRO B 1 23 ? -16.27 9.779 19.874 1 92.85 23 PRO B CA 1
ATOM 2130 C C . PRO B 1 23 ? -17.333 8.685 19.813 1 92.85 23 PRO B C 1
ATOM 2132 O O . PRO B 1 23 ? -17.002 7.497 19.797 1 92.85 23 PRO B O 1
ATOM 2135 N N . ARG B 1 24 ? -18.597 8.991 19.702 1 93.11 24 ARG B N 1
ATOM 2136 C CA . ARG B 1 24 ? -19.664 7.997 19.679 1 93.11 24 ARG B CA 1
ATOM 2137 C C . ARG B 1 24 ? -19.647 7.205 18.376 1 93.11 24 ARG B C 1
ATOM 2139 O O . ARG B 1 24 ? -20.187 6.099 18.308 1 93.11 24 ARG B O 1
ATOM 2146 N N . ALA B 1 25 ? -19.076 7.854 17.431 1 93.97 25 ALA B N 1
ATOM 2147 C CA . ALA B 1 25 ? -19.005 7.186 16.134 1 93.97 25 ALA B CA 1
ATOM 2148 C C . ALA B 1 25 ? -17.573 6.775 15.805 1 93.97 25 ALA B C 1
ATOM 2150 O O . ALA B 1 25 ? -17.232 6.567 14.639 1 93.97 25 ALA B O 1
ATOM 2151 N N . PHE B 1 26 ? -16.649 6.807 16.84 1 95.9 26 PHE B N 1
ATOM 2152 C CA . PHE B 1 26 ? -15.247 6.445 16.672 1 95.9 26 PHE B CA 1
ATOM 2153 C C . PHE B 1 26 ? -14.576 7.344 15.64 1 95.9 26 PHE B C 1
ATOM 2155 O O . PHE B 1 26 ? -13.751 6.881 14.85 1 95.9 26 PHE B O 1
ATOM 2162 N N . ASN B 1 27 ? -15.069 8.648 15.565 1 96.97 27 ASN B N 1
ATOM 2163 C CA . ASN B 1 27 ? -14.537 9.681 14.683 1 96.97 27 ASN B CA 1
ATOM 2164 C C . ASN B 1 27 ? -14.688 9.297 13.214 1 96.97 27 ASN B C 1
ATOM 2166 O O . ASN B 1 27 ? -13.812 9.588 12.398 1 96.97 27 ASN B O 1
ATOM 2170 N N . ALA B 1 28 ? -15.774 8.555 12.897 1 95.53 28 ALA B N 1
ATOM 2171 C CA . ALA B 1 28 ? -16.066 8.245 11.5 1 95.53 28 ALA B CA 1
ATOM 2172 C C . ALA B 1 28 ? -16.138 9.516 10.659 1 95.53 28 ALA B C 1
ATOM 2174 O O . ALA B 1 28 ? -16.713 10.519 11.087 1 95.53 28 ALA B O 1
ATOM 2175 N N . LEU B 1 29 ? -15.587 9.465 9.458 1 95.16 29 LEU B N 1
ATOM 2176 C CA . LEU B 1 29 ? -15.428 10.649 8.621 1 95.16 29 LEU B CA 1
ATOM 2177 C C . LEU B 1 29 ? -16.667 10.878 7.763 1 95.16 29 LEU B C 1
ATOM 2179 O O . LEU B 1 29 ? -16.992 10.057 6.902 1 95.16 29 LEU B O 1
ATOM 2183 N N . ASN B 1 30 ? -17.395 11.839 8.097 1 92.57 30 ASN B N 1
ATOM 2184 C CA . ASN B 1 30 ? -18.432 12.321 7.19 1 92.57 30 ASN B CA 1
ATOM 2185 C C . ASN B 1 30 ? -18.022 13.626 6.513 1 92.57 30 ASN B C 1
ATOM 2187 O O . ASN B 1 30 ? -16.928 14.139 6.755 1 92.57 30 ASN B O 1
ATOM 2191 N N . THR B 1 31 ? -18.835 14.141 5.644 1 91.33 31 THR B N 1
ATOM 2192 C CA . THR B 1 31 ? -18.509 15.314 4.84 1 91.33 31 THR B CA 1
ATOM 2193 C C . THR B 1 31 ? -18.213 16.516 5.732 1 91.33 31 THR B C 1
ATOM 2195 O O . THR B 1 31 ? -17.271 17.268 5.476 1 91.33 31 THR B O 1
ATOM 2198 N N . GLN B 1 32 ? -18.936 16.648 6.759 1 93.37 32 GLN B N 1
ATOM 2199 C CA . GLN B 1 32 ? -18.798 17.813 7.627 1 93.37 32 GLN B CA 1
ATOM 2200 C C . GLN B 1 32 ? -17.454 17.803 8.35 1 93.37 32 GLN B C 1
ATOM 2202 O O . GLN B 1 32 ? -16.765 18.824 8.405 1 93.37 32 GLN B O 1
ATOM 2207 N N . ILE B 1 33 ? -17.07 16.729 8.929 1 95.19 33 ILE B N 1
ATOM 2208 C CA . ILE B 1 33 ? -15.81 16.67 9.661 1 95.19 33 ILE B CA 1
ATOM 2209 C C . ILE B 1 33 ? -14.643 16.885 8.699 1 95.19 33 ILE B C 1
ATOM 2211 O O . ILE B 1 33 ? -13.661 17.546 9.043 1 95.19 33 ILE B O 1
ATOM 2215 N N . ILE B 1 34 ? -14.668 16.384 7.497 1 94.9 34 ILE B N 1
ATOM 2216 C CA . ILE B 1 34 ? -13.623 16.564 6.496 1 94.9 34 ILE B CA 1
ATOM 2217 C C . ILE B 1 34 ? -13.506 18.043 6.132 1 94.9 34 ILE B C 1
ATOM 2219 O O . ILE B 1 34 ? -12.402 18.588 6.067 1 94.9 34 ILE B O 1
ATOM 2223 N N . ASN B 1 35 ? -14.633 18.653 5.913 1 94.78 35 ASN B N 1
ATOM 2224 C CA . ASN B 1 35 ? -14.634 20.073 5.58 1 94.78 35 ASN B CA 1
ATOM 2225 C C . ASN B 1 35 ? -14.051 20.914 6.712 1 94.78 35 ASN B C 1
ATOM 2227 O O . ASN B 1 35 ? -13.285 21.848 6.467 1 94.78 35 ASN B O 1
ATOM 2231 N N . GLU B 1 36 ? -14.465 20.575 7.904 1 97.11 36 GLU B N 1
ATOM 2232 C CA . GLU B 1 36 ? -13.953 21.305 9.06 1 97.11 36 GLU B CA 1
ATOM 2233 C C . GLU B 1 36 ? -12.446 21.12 9.206 1 97.11 36 GLU B C 1
ATOM 2235 O O . GLU B 1 36 ? -11.722 22.077 9.487 1 97.11 36 GLU B O 1
ATOM 2240 N N . LEU B 1 37 ? -12.017 19.933 9.023 1 97.1 37 LEU B N 1
ATOM 2241 C CA . LEU B 1 37 ? -10.593 19.622 9.083 1 97.1 37 LEU B CA 1
ATOM 2242 C C . LEU B 1 37 ? -9.815 20.436 8.055 1 97.1 37 LEU B C 1
ATOM 2244 O O . LEU B 1 37 ? -8.819 21.081 8.392 1 97.1 37 LEU B O 1
ATOM 2248 N N . LYS B 1 38 ? -10.252 20.428 6.852 1 96.44 38 LYS B N 1
ATOM 2249 C CA . LYS B 1 38 ? -9.58 21.153 5.777 1 96.44 38 LYS B CA 1
ATOM 2250 C C . LYS B 1 38 ? -9.591 22.656 6.037 1 96.44 38 LYS B C 1
ATOM 2252 O O . LYS B 1 38 ? -8.618 23.351 5.736 1 96.44 38 LYS B O 1
ATOM 2257 N N . ASP B 1 39 ? -10.728 23.075 6.523 1 96.96 39 ASP B N 1
ATOM 2258 C CA . ASP B 1 39 ? -10.826 24.495 6.849 1 96.96 39 ASP B CA 1
ATOM 2259 C C . ASP B 1 39 ? -9.799 24.888 7.909 1 96.96 39 ASP B C 1
ATOM 2261 O O . ASP B 1 39 ? -9.11 25.9 7.768 1 96.96 39 ASP B O 1
ATOM 2265 N N . ALA B 1 40 ? -9.708 24.074 8.928 1 97.88 40 ALA B N 1
ATOM 2266 C CA . ALA B 1 40 ? -8.771 24.361 10.012 1 97.88 40 ALA B CA 1
ATOM 2267 C C . ALA B 1 40 ? -7.33 24.342 9.511 1 97.88 40 ALA B C 1
ATOM 2269 O O . ALA B 1 40 ? -6.552 25.252 9.805 1 97.88 40 ALA B O 1
ATOM 2270 N N . ILE B 1 41 ? -6.96 23.359 8.752 1 97.8 41 ILE B N 1
ATOM 2271 C CA . ILE B 1 41 ? -5.609 23.253 8.211 1 97.8 41 ILE B CA 1
ATOM 2272 C C . ILE B 1 41 ? -5.342 24.418 7.26 1 97.8 41 ILE B C 1
ATOM 2274 O O . ILE B 1 41 ? -4.249 24.988 7.258 1 97.8 41 ILE B O 1
ATOM 2278 N N . GLY B 1 42 ? -6.351 24.71 6.473 1 96.7 42 GLY B N 1
ATOM 2279 C CA . GLY B 1 42 ? -6.236 25.836 5.561 1 96.7 42 GLY B CA 1
ATOM 2280 C C . GLY B 1 42 ? -5.964 27.151 6.267 1 96.7 42 GLY B C 1
ATOM 2281 O O . GLY B 1 42 ? -5.192 27.977 5.776 1 96.7 42 GLY B O 1
ATOM 2282 N N . GLN B 1 43 ? -6.612 27.318 7.352 1 95.48 43 GLN B N 1
ATOM 2283 C CA . GLN B 1 43 ? -6.383 28.526 8.137 1 95.48 43 GLN B CA 1
ATOM 2284 C C . GLN B 1 43 ? -4.937 28.603 8.619 1 95.48 43 GLN B C 1
ATOM 2286 O O . GLN B 1 43 ? -4.315 29.666 8.562 1 95.48 43 GLN B O 1
ATOM 2291 N N . ALA B 1 44 ? -4.473 27.514 9.094 1 95.96 44 ALA B N 1
ATOM 2292 C CA . ALA B 1 44 ? -3.078 27.469 9.524 1 95.96 44 ALA B CA 1
ATOM 2293 C C . ALA B 1 44 ? -2.135 27.738 8.355 1 95.96 44 ALA B C 1
ATOM 2295 O O . ALA B 1 44 ? -1.155 28.474 8.496 1 95.96 44 ALA B O 1
ATOM 2296 N N . ASP B 1 45 ? -2.46 27.179 7.254 1 95.16 45 ASP B N 1
ATOM 2297 C CA . ASP B 1 45 ? -1.632 27.298 6.058 1 95.16 45 ASP B CA 1
ATOM 2298 C C . ASP B 1 45 ? -1.582 28.742 5.566 1 95.16 45 ASP B C 1
ATOM 2300 O O . ASP B 1 45 ? -0.563 29.187 5.033 1 95.16 45 ASP B O 1
ATOM 2304 N N . ARG B 1 46 ? -2.622 29.48 5.785 1 94.13 46 ARG B N 1
ATOM 2305 C CA . ARG B 1 46 ? -2.722 30.863 5.329 1 94.13 46 ARG B CA 1
ATOM 2306 C C . ARG B 1 46 ? -2.095 31.819 6.337 1 94.13 46 ARG B C 1
ATOM 2308 O O . ARG B 1 46 ? -1.984 33.019 6.077 1 94.13 46 ARG B O 1
ATOM 2315 N N . ASN B 1 47 ? -1.776 31.304 7.516 1 92.34 47 ASN B N 1
ATOM 2316 C CA . ASN B 1 47 ? -1.162 32.122 8.556 1 92.34 47 ASN B CA 1
ATOM 2317 C C . ASN B 1 47 ? 0.22 31.6 8.938 1 92.34 47 ASN B C 1
ATOM 2319 O O . ASN B 1 47 ? 0.466 31.275 10.101 1 92.34 47 ASN B O 1
ATOM 2323 N N . PRO B 1 48 ? 1.084 31.623 7.965 1 88.28 48 PRO B N 1
ATOM 2324 C CA . PRO B 1 48 ? 2.401 31.021 8.186 1 88.28 48 PRO B CA 1
ATOM 2325 C C . PRO B 1 48 ? 3.21 31.75 9.257 1 88.28 48 PRO B C 1
ATOM 2327 O O . PRO B 1 48 ? 4.166 31.191 9.8 1 88.28 48 PRO B O 1
ATOM 2330 N N . ASP B 1 49 ? 2.843 32.946 9.581 1 89.32 49 ASP B N 1
ATOM 2331 C CA . ASP B 1 49 ? 3.546 33.69 10.622 1 89.32 49 ASP B CA 1
ATOM 2332 C C . ASP B 1 49 ? 3.189 33.162 12.01 1 89.32 49 ASP B C 1
ATOM 2334 O O . ASP B 1 49 ? 3.967 33.311 12.956 1 89.32 49 ASP B O 1
ATOM 2338 N N . HIS B 1 50 ? 2.038 32.563 12.075 1 93.09 50 HIS B N 1
ATOM 2339 C CA . HIS B 1 50 ? 1.564 32.111 13.378 1 93.09 50 HIS B CA 1
ATOM 2340 C C . HIS B 1 50 ? 1.731 30.603 13.533 1 93.09 50 HIS B C 1
ATOM 2342 O O . HIS B 1 50 ? 2.129 30.125 14.597 1 93.09 50 HIS B O 1
ATOM 2348 N N . PHE B 1 51 ? 1.468 29.882 12.483 1 95.23 51 PHE B N 1
ATOM 2349 C CA . PHE B 1 51 ? 1.515 28.427 12.567 1 95.23 51 PHE B CA 1
ATOM 2350 C C . PHE B 1 51 ? 2.631 27.871 11.69 1 95.23 51 PHE B C 1
ATOM 2352 O O . PHE B 1 51 ? 2.718 28.199 10.505 1 95.23 51 PHE B O 1
ATOM 2359 N N . GLY B 1 52 ? 3.502 26.982 12.275 1 95.99 52 GLY B N 1
ATOM 2360 C CA . GLY B 1 52 ? 4.576 26.332 11.541 1 95.99 52 GLY B CA 1
ATOM 2361 C C . GLY B 1 52 ? 4.359 24.842 11.361 1 95.99 52 GLY B C 1
ATOM 2362 O O . GLY B 1 52 ? 5.072 24.194 10.591 1 95.99 52 GLY B O 1
ATOM 2363 N N . ALA B 1 53 ? 3.287 24.333 12.064 1 97.79 53 ALA B N 1
ATOM 2364 C CA . ALA B 1 53 ? 2.96 22.914 11.956 1 97.79 53 ALA B CA 1
ATOM 2365 C C . ALA B 1 53 ? 1.54 22.64 12.443 1 97.79 53 ALA B C 1
ATOM 2367 O O . ALA B 1 53 ? 0.98 23.421 13.215 1 97.79 53 ALA B O 1
ATOM 2368 N N . VAL B 1 54 ? 0.989 21.566 11.971 1 98.61 54 VAL B N 1
ATOM 2369 C CA . VAL B 1 54 ? -0.33 21.102 12.388 1 98.61 54 VAL B CA 1
ATOM 2370 C C . VAL B 1 54 ? -0.24 19.658 12.875 1 98.61 54 VAL B C 1
ATOM 2372 O O . VAL B 1 54 ? 0.442 18.831 12.264 1 98.61 54 VAL B O 1
ATOM 2375 N N . VAL B 1 55 ? -0.874 19.347 13.991 1 98.88 55 VAL B N 1
ATOM 2376 C CA . VAL B 1 55 ? -1.01 17.981 14.485 1 98.88 55 VAL B CA 1
ATOM 2377 C C . VAL B 1 55 ? -2.474 17.551 14.421 1 98.88 55 VAL B C 1
ATOM 2379 O O . VAL B 1 55 ? -3.349 18.226 14.968 1 98.88 55 VAL B O 1
ATOM 2382 N N . ILE B 1 56 ? -2.735 16.51 13.705 1 98.83 56 ILE B N 1
ATOM 2383 C CA . ILE B 1 56 ? -4.065 15.912 13.679 1 98.83 56 ILE B CA 1
ATOM 2384 C C . ILE B 1 56 ? -4.104 14.699 14.606 1 98.83 56 ILE B C 1
ATOM 2386 O O . ILE B 1 56 ? -3.198 13.862 14.582 1 98.83 56 ILE B O 1
ATOM 2390 N N . THR B 1 57 ? -5.108 14.618 15.43 1 98.71 57 THR B N 1
ATOM 2391 C CA . THR B 1 57 ? -5.232 13.478 16.332 1 98.71 57 THR B CA 1
ATOM 2392 C C . THR B 1 57 ? -6.7 13.127 16.561 1 98.71 57 THR B C 1
ATOM 2394 O O . THR B 1 57 ? -7.593 13.853 16.12 1 98.71 57 THR B O 1
ATOM 2397 N N . GLY B 1 58 ? -7.011 11.971 17.034 1 97.66 58 GLY B N 1
ATOM 2398 C CA . GLY B 1 58 ? -8.296 11.543 17.563 1 97.66 58 GLY B CA 1
ATOM 2399 C C . GLY B 1 58 ? -8.278 11.314 19.062 1 97.66 58 GLY B C 1
ATOM 2400 O O . GLY B 1 58 ? -7.67 12.087 19.806 1 97.66 58 GLY B O 1
ATOM 2401 N N . ASP B 1 59 ? -9.011 10.383 19.547 1 93.78 59 ASP B N 1
ATOM 2402 C CA . ASP B 1 59 ? -8.943 10.015 20.958 1 93.78 59 ASP B CA 1
ATOM 2403 C C . ASP B 1 59 ? -8.242 8.672 21.143 1 93.78 59 ASP B C 1
ATOM 2405 O O . ASP B 1 59 ? -7.636 8.148 20.205 1 93.78 59 ASP B O 1
ATOM 2409 N N . HIS B 1 60 ? -8.209 8.099 22.334 1 92.48 60 HIS B N 1
ATOM 2410 C CA . HIS B 1 60 ? -7.448 6.895 22.65 1 92.48 60 HIS B CA 1
ATOM 2411 C C . HIS B 1 60 ? -8.034 5.673 21.951 1 92.48 60 HIS B C 1
ATOM 2413 O O . HIS B 1 60 ? -7.325 4.694 21.706 1 92.48 60 HIS B O 1
ATOM 2419 N N . ASN B 1 61 ? -9.289 5.795 21.61 1 94.6 61 ASN B N 1
ATOM 2420 C CA . ASN B 1 61 ? -9.967 4.653 21.006 1 94.6 61 ASN B CA 1
ATOM 2421 C C . ASN B 1 61 ? -9.827 4.657 19.487 1 94.6 61 ASN B C 1
ATOM 2423 O O . ASN B 1 61 ? -9.684 3.6 18.869 1 94.6 61 ASN B O 1
ATOM 2427 N N . ALA B 1 62 ? -9.9 5.903 18.965 1 97.39 62 ALA B N 1
ATOM 2428 C CA . ALA B 1 62 ? -9.896 5.961 17.505 1 97.39 62 ALA B CA 1
ATOM 2429 C C . ALA B 1 62 ? -9.31 7.28 17.01 1 97.39 62 ALA B C 1
ATOM 2431 O O . ALA B 1 62 ? -9.687 8.352 17.489 1 97.39 62 ALA B O 1
ATOM 2432 N N . PHE B 1 63 ? -8.364 7.208 16.187 1 98.17 63 PHE B N 1
ATOM 2433 C CA . PHE B 1 63 ? -8.048 8.326 15.306 1 98.17 63 PHE B CA 1
ATOM 2434 C C . PHE B 1 63 ? -9.215 8.628 14.374 1 98.17 63 PHE B C 1
ATOM 2436 O O . PHE B 1 63 ? -9.916 9.626 14.552 1 98.17 63 PHE B O 1
ATOM 2443 N N . ALA B 1 64 ? -9.545 7.619 13.54 1 96.91 64 ALA B N 1
ATOM 2444 C CA . ALA B 1 64 ? -10.754 7.572 12.722 1 96.91 64 ALA B CA 1
ATOM 2445 C C . ALA B 1 64 ? -11.012 6.16 12.205 1 96.91 64 ALA B C 1
ATOM 2447 O O . ALA B 1 64 ? -10.145 5.558 11.566 1 96.91 64 ALA B O 1
ATOM 2448 N N . ALA B 1 65 ? -12.196 5.705 12.455 1 93.74 65 ALA B N 1
ATOM 2449 C CA . ALA B 1 65 ? -12.495 4.308 12.152 1 93.74 65 ALA B CA 1
ATOM 2450 C C . ALA B 1 65 ? -13.057 4.161 10.741 1 93.74 65 ALA B C 1
ATOM 2452 O O . ALA B 1 65 ? -13.709 3.162 10.427 1 93.74 65 ALA B O 1
ATOM 2453 N N . GLY B 1 66 ? -12.94 5.207 9.964 1 89.55 66 GLY B N 1
ATOM 2454 C CA . GLY B 1 66 ? -13.362 5.102 8.576 1 89.55 66 GLY B CA 1
ATOM 2455 C C . GLY B 1 66 ? -14.432 6.108 8.199 1 89.55 66 GLY B C 1
ATOM 2456 O O . GLY B 1 66 ? -14.708 7.042 8.956 1 89.55 66 GLY B O 1
ATOM 2457 N N . ALA B 1 67 ? -14.956 5.89 6.971 1 88.83 67 ALA B N 1
ATOM 2458 C CA . ALA B 1 67 ? -16.028 6.751 6.479 1 88.83 67 ALA B CA 1
ATOM 2459 C C . ALA B 1 67 ? -17.347 6.441 7.181 1 88.83 67 ALA B C 1
ATOM 2461 O O . ALA B 1 67 ? -17.586 5.302 7.59 1 88.83 67 ALA B O 1
ATOM 2462 N N . ASP B 1 68 ? -18.116 7.459 7.336 1 91.24 68 ASP B N 1
ATOM 2463 C CA . ASP B 1 68 ? -19.463 7.286 7.871 1 91.24 68 ASP B CA 1
ATOM 2464 C C . ASP B 1 68 ? -20.371 6.591 6.858 1 91.24 68 ASP B C 1
ATOM 2466 O O . ASP B 1 68 ? -20.86 7.223 5.919 1 91.24 68 ASP B O 1
ATOM 2470 N N . ILE B 1 69 ? -20.6 5.405 7.029 1 89.18 69 ILE B N 1
ATOM 2471 C CA . ILE B 1 69 ? -21.329 4.543 6.105 1 89.18 69 ILE B CA 1
ATOM 2472 C C . ILE B 1 69 ? -22.769 5.035 5.968 1 89.18 69 ILE B C 1
ATOM 2474 O O . ILE B 1 69 ? -23.392 4.864 4.917 1 89.18 69 ILE B O 1
ATOM 2478 N N . LYS B 1 70 ? -23.295 5.66 7.012 1 86.97 70 LYS B N 1
ATOM 2479 C CA . LYS B 1 70 ? -24.666 6.162 6.987 1 86.97 70 LYS B CA 1
ATOM 2480 C C . LYS B 1 70 ? -24.852 7.201 5.885 1 86.97 70 LYS B C 1
ATOM 2482 O O . LYS B 1 70 ? -25.95 7.353 5.347 1 86.97 70 LYS B O 1
ATOM 2487 N N . GLU B 1 71 ? -23.766 7.819 5.537 1 86 71 GLU B N 1
ATOM 2488 C CA . GLU B 1 71 ? -23.836 8.828 4.484 1 86 71 GLU B CA 1
ATOM 2489 C C . GLU B 1 71 ? -23.809 8.185 3.101 1 86 71 GLU B C 1
ATOM 2491 O O . GLU B 1 71 ? -24.12 8.836 2.101 1 86 71 GLU B O 1
ATOM 2496 N N . MET B 1 72 ? -23.499 6.826 3.07 1 86.43 72 MET B N 1
ATOM 2497 C CA . MET B 1 72 ? -23.185 6.278 1.754 1 86.43 72 MET B CA 1
ATOM 2498 C C . MET B 1 72 ? -24.14 5.145 1.393 1 86.43 72 MET B C 1
ATOM 2500 O O . MET B 1 72 ? -24.322 4.833 0.215 1 86.43 72 MET B O 1
ATOM 2504 N N . VAL B 1 73 ? -24.671 4.367 2.289 1 85.69 73 VAL B N 1
ATOM 2505 C CA . VAL B 1 73 ? -25.372 3.1 2.11 1 85.69 73 VAL B CA 1
ATOM 2506 C C . VAL B 1 73 ? -26.484 3.265 1.077 1 85.69 73 VAL B C 1
ATOM 2508 O O . VAL B 1 73 ? -26.735 2.362 0.275 1 85.69 73 VAL B O 1
ATOM 2511 N N . GLY B 1 74 ? -27.108 4.449 0.918 1 84.2 74 GLY B N 1
ATOM 2512 C CA . GLY B 1 74 ? -28.24 4.617 0.021 1 84.2 74 GLY B CA 1
ATOM 2513 C C . GLY B 1 74 ? -27.877 5.319 -1.274 1 84.2 74 GLY B C 1
ATOM 2514 O O . GLY B 1 74 ? -28.733 5.523 -2.137 1 84.2 74 GLY B O 1
ATOM 2515 N N . LEU B 1 75 ? -26.601 5.342 -1.522 1 86.4 75 LEU B N 1
ATOM 2516 C CA . LEU B 1 75 ? -26.202 6.139 -2.677 1 86.4 75 LEU B CA 1
ATOM 2517 C C . LEU B 1 75 ? -25.974 5.253 -3.897 1 86.4 75 LEU B C 1
ATOM 2519 O O . LEU B 1 75 ? -25.506 4.12 -3.767 1 86.4 75 LEU B O 1
ATOM 2523 N N . THR B 1 76 ? -26.374 5.833 -4.979 1 86.41 76 THR B N 1
ATOM 2524 C CA . THR B 1 76 ? -26.085 5.212 -6.267 1 86.41 76 THR B CA 1
ATOM 2525 C C . THR B 1 76 ? -24.763 5.726 -6.83 1 86.41 76 THR B C 1
ATOM 2527 O O . THR B 1 76 ? -24.185 6.677 -6.301 1 86.41 76 THR B O 1
ATOM 2530 N N . SER B 1 77 ? -24.338 5.034 -7.904 1 87.02 77 SER B N 1
ATOM 2531 C CA . SER B 1 77 ? -23.13 5.477 -8.593 1 87.02 77 SER B CA 1
ATOM 2532 C C . SER B 1 77 ? -23.27 6.914 -9.084 1 87.02 77 SER B C 1
ATOM 2534 O O . SER B 1 77 ? -22.323 7.699 -9.001 1 87.02 77 SER B O 1
ATOM 2536 N N . GLN B 1 78 ? -24.465 7.251 -9.516 1 86.33 78 GLN B N 1
ATOM 2537 C CA . GLN B 1 78 ? -24.734 8.598 -10.008 1 86.33 78 GLN B CA 1
ATOM 2538 C C . GLN B 1 78 ? -24.624 9.626 -8.885 1 86.33 78 GLN B C 1
ATOM 2540 O O . GLN B 1 78 ? -24.052 10.701 -9.075 1 86.33 78 GLN B O 1
ATOM 2545 N N . GLU B 1 79 ? -25.082 9.293 -7.78 1 87.09 79 GLU B N 1
ATOM 2546 C CA . GLU B 1 79 ? -25.089 10.22 -6.653 1 87.09 79 GLU B CA 1
ATOM 2547 C C . GLU B 1 79 ? -23.678 10.451 -6.119 1 87.09 79 GLU B C 1
ATOM 2549 O O . GLU B 1 79 ? -23.312 11.579 -5.785 1 87.09 79 GLU B O 1
ATOM 2554 N N . VAL B 1 80 ? -22.969 9.373 -6.12 1 87.31 80 VAL B N 1
ATOM 2555 C CA . VAL B 1 80 ? -21.612 9.505 -5.601 1 87.31 80 VAL B CA 1
ATOM 2556 C C . VAL B 1 80 ? -20.773 10.352 -6.555 1 87.31 80 VAL B C 1
ATOM 2558 O O . VAL B 1 80 ? -19.974 11.183 -6.118 1 87.31 80 VAL B O 1
ATOM 2561 N N . LEU B 1 81 ? -20.978 10.173 -7.85 1 84.62 81 LEU B N 1
ATOM 2562 C CA . LEU B 1 81 ? -20.274 10.963 -8.853 1 84.62 81 LEU B CA 1
ATOM 2563 C C . LEU B 1 81 ? -20.662 12.435 -8.757 1 84.62 81 LEU B C 1
ATOM 2565 O O . LEU B 1 81 ? -19.796 13.313 -8.78 1 84.62 81 LEU B O 1
ATOM 2569 N N . LYS B 1 82 ? -21.949 12.702 -8.551 1 85.43 82 LYS B N 1
ATOM 2570 C CA . LYS B 1 82 ? -22.457 14.067 -8.46 1 85.43 82 LYS B CA 1
ATOM 2571 C C . LYS B 1 82 ? -21.919 14.773 -7.219 1 85.43 82 LYS B C 1
ATOM 2573 O O . LYS B 1 82 ? -21.59 15.961 -7.268 1 85.43 82 LYS B O 1
ATOM 2578 N N . ARG B 1 83 ? -21.714 13.989 -6.2 1 82.65 83 ARG B N 1
ATOM 2579 C CA . ARG B 1 83 ? -21.304 14.558 -4.92 1 82.65 83 ARG B CA 1
ATOM 2580 C C . ARG B 1 83 ? -19.784 14.586 -4.796 1 82.65 83 ARG B C 1
ATOM 2582 O O . ARG B 1 83 ? -19.244 15.168 -3.853 1 82.65 83 ARG B O 1
ATOM 2589 N N . ASN B 1 84 ? -19.136 13.929 -5.734 1 81.87 84 ASN B N 1
ATOM 2590 C CA . ASN B 1 84 ? -17.687 13.78 -5.653 1 81.87 84 ASN B CA 1
ATOM 2591 C C . ASN B 1 84 ? -17.255 13.229 -4.297 1 81.87 84 ASN B C 1
ATOM 2593 O O . ASN B 1 84 ? -16.388 13.804 -3.637 1 81.87 84 ASN B O 1
ATOM 2597 N N . LEU B 1 85 ? -17.928 12.218 -3.944 1 81.01 85 LEU B N 1
ATOM 2598 C CA . LEU B 1 85 ? -17.718 11.645 -2.619 1 81.01 85 LEU B CA 1
ATOM 2599 C C . LEU B 1 85 ? -16.25 11.294 -2.405 1 81.01 85 LEU B C 1
ATOM 2601 O O . LEU B 1 85 ? -15.604 10.737 -3.295 1 81.01 85 LEU B O 1
ATOM 2605 N N . LEU B 1 86 ? -15.676 11.656 -1.251 1 78.26 86 LEU B N 1
ATOM 2606 C CA . LEU B 1 86 ? -14.342 11.343 -0.749 1 78.26 86 LEU B CA 1
ATOM 2607 C C . LEU B 1 86 ? -13.276 12.111 -1.523 1 78.26 86 LEU B C 1
ATOM 2609 O O . LEU B 1 86 ? -12.083 11.83 -1.389 1 78.26 86 LEU B O 1
ATOM 2613 N N . SER B 1 87 ? -13.637 13.064 -2.361 1 76.81 87 SER B N 1
ATOM 2614 C CA . SER B 1 87 ? -12.689 13.841 -3.153 1 76.81 87 SER B CA 1
ATOM 2615 C C . SER B 1 87 ? -11.993 14.898 -2.302 1 76.81 87 SER B C 1
ATOM 2617 O O . SER B 1 87 ? -10.953 15.432 -2.694 1 76.81 87 SER B O 1
ATOM 2619 N N . ASN B 1 88 ? -12.423 15.035 -1.11 1 77.4 88 ASN B N 1
ATOM 2620 C CA . ASN B 1 88 ? -11.948 16.194 -0.362 1 77.4 88 ASN B CA 1
ATOM 2621 C C . ASN B 1 88 ? -11.043 15.781 0.796 1 77.4 88 ASN B C 1
ATOM 2623 O O . ASN B 1 88 ? -10.718 16.6 1.658 1 77.4 88 ASN B O 1
ATOM 2627 N N . LEU B 1 89 ? -10.639 14.562 0.779 1 87.67 89 LEU B N 1
ATOM 2628 C CA . LEU B 1 89 ? -9.843 14.127 1.921 1 87.67 89 LEU B CA 1
ATOM 2629 C C . LEU B 1 89 ? -8.367 14.445 1.708 1 87.67 89 LEU B C 1
ATOM 2631 O O . LEU B 1 89 ? -7.565 14.344 2.639 1 87.67 89 LEU B O 1
ATOM 2635 N N . ASP B 1 90 ? -8.026 14.909 0.643 1 89.56 90 ASP B N 1
ATOM 2636 C CA . ASP B 1 90 ? -6.63 15.195 0.325 1 89.56 90 ASP B CA 1
ATOM 2637 C C . ASP B 1 90 ? -6.153 16.459 1.037 1 89.56 90 ASP B C 1
ATOM 2639 O O . ASP B 1 90 ? -6.668 17.55 0.787 1 89.56 90 ASP B O 1
ATOM 2643 N N . ILE B 1 91 ? -5.225 16.317 1.925 1 93.74 91 ILE B N 1
ATOM 2644 C CA . ILE B 1 91 ? -4.689 17.458 2.659 1 93.74 91 ILE B CA 1
ATOM 2645 C C . ILE B 1 91 ? -3.242 17.707 2.24 1 93.74 91 ILE B C 1
ATOM 2647 O O . ILE B 1 91 ? -2.541 18.515 2.855 1 93.74 91 ILE B O 1
ATOM 2651 N N . SER B 1 92 ? -2.775 17.061 1.221 1 90.79 92 SER B N 1
ATOM 2652 C CA . SER B 1 92 ? -1.391 17.188 0.777 1 90.79 92 SER B CA 1
ATOM 2653 C C . SER B 1 92 ? -1.156 18.519 0.072 1 90.79 92 SER B C 1
ATOM 2655 O O . SER B 1 92 ? -0.011 18.924 -0.138 1 90.79 92 SER B O 1
ATOM 2657 N N . GLU B 1 93 ? -2.223 19.186 -0.285 1 89.86 93 GLU B N 1
ATOM 2658 C CA . GLU B 1 93 ? -2.128 20.444 -1.02 1 89.86 93 GLU B CA 1
ATOM 2659 C C . GLU B 1 93 ? -1.625 21.57 -0.122 1 89.86 93 GLU B C 1
ATOM 2661 O O . GLU B 1 93 ? -1.138 22.591 -0.613 1 89.86 93 GLU B O 1
ATOM 2666 N N . PHE B 1 94 ? -1.822 21.396 1.168 1 95.88 94 PHE B N 1
ATOM 2667 C CA . PHE B 1 94 ? -1.394 22.437 2.095 1 95.88 94 PHE B CA 1
ATOM 2668 C C . PHE B 1 94 ? 0.118 22.404 2.286 1 95.88 94 PHE B C 1
ATOM 2670 O O . PHE B 1 94 ? 0.718 21.329 2.343 1 95.88 94 PHE B O 1
ATOM 2677 N N . GLY B 1 95 ? 0.672 23.537 2.431 1 95.62 95 GLY B N 1
ATOM 2678 C CA . GLY B 1 95 ? 2.119 23.64 2.524 1 95.62 95 GLY B CA 1
ATOM 2679 C C . GLY B 1 95 ? 2.641 23.47 3.938 1 95.62 95 GLY B C 1
ATOM 2680 O O . GLY B 1 95 ? 3.801 23.104 4.138 1 95.62 95 GLY B O 1
ATOM 2681 N N . VAL B 1 96 ? 1.816 23.74 4.929 1 97.07 96 VAL B N 1
ATOM 2682 C CA . VAL B 1 96 ? 2.222 23.618 6.325 1 97.07 96 VAL B CA 1
ATOM 2683 C C . VAL B 1 96 ? 2.464 22.149 6.666 1 97.07 96 VAL B C 1
ATOM 2685 O O . VAL B 1 96 ? 1.677 21.279 6.286 1 97.07 96 VAL B O 1
ATOM 2688 N N . PRO B 1 97 ? 3.57 21.798 7.32 1 98.12 97 PRO B N 1
ATOM 2689 C CA . PRO B 1 97 ? 3.796 20.408 7.724 1 98.12 97 PRO B CA 1
ATOM 2690 C C . PRO B 1 97 ? 2.667 19.855 8.591 1 98.12 97 PRO B C 1
ATOM 2692 O O . PRO B 1 97 ? 2.19 20.539 9.5 1 98.12 97 PRO B O 1
ATOM 2695 N N . ILE B 1 98 ? 2.251 18.629 8.313 1 98.74 98 ILE B N 1
ATOM 2696 C CA . ILE B 1 98 ? 1.14 17.998 9.017 1 98.74 98 ILE B CA 1
ATOM 2697 C C . ILE B 1 98 ? 1.599 16.676 9.626 1 98.74 98 ILE B C 1
ATOM 2699 O O . ILE B 1 98 ? 2.126 15.811 8.923 1 98.74 98 ILE B O 1
ATOM 2703 N N . ILE B 1 99 ? 1.417 16.494 10.934 1 98.87 99 ILE B N 1
ATOM 2704 C CA . ILE B 1 99 ? 1.742 15.273 11.663 1 98.87 99 ILE B CA 1
ATOM 2705 C C . ILE B 1 99 ? 0.456 14.584 12.113 1 98.87 99 ILE B C 1
ATOM 2707 O O . ILE B 1 99 ? -0.414 15.213 12.72 1 98.87 99 ILE B O 1
ATOM 2711 N N . ALA B 1 100 ? 0.302 13.328 11.784 1 98.86 100 ALA B N 1
ATOM 2712 C CA . ALA B 1 100 ? -0.781 12.514 12.331 1 98.86 100 ALA B CA 1
ATOM 2713 C C . ALA B 1 100 ? -0.33 11.775 13.587 1 98.86 100 ALA B C 1
ATOM 2715 O O . ALA B 1 100 ? 0.644 11.019 13.554 1 98.86 100 ALA B O 1
ATOM 2716 N N . ALA B 1 101 ? -0.96 12.021 14.693 1 98.87 101 ALA B N 1
ATOM 2717 C CA . ALA B 1 101 ? -0.764 11.295 15.946 1 98.87 101 ALA B CA 1
ATOM 2718 C C . ALA B 1 101 ? -1.85 10.243 16.146 1 98.87 101 ALA B C 1
ATOM 2720 O O . ALA B 1 101 ? -2.968 10.565 16.556 1 98.87 101 ALA B O 1
ATOM 2721 N N . VAL B 1 102 ? -1.507 9.022 15.929 1 98.75 102 VAL B N 1
ATOM 2722 C CA . VAL B 1 102 ? -2.518 7.977 15.802 1 98.75 102 VAL B CA 1
ATOM 2723 C C . VAL B 1 102 ? -2.49 7.077 17.035 1 98.75 102 VAL B C 1
ATOM 2725 O O . VAL B 1 102 ? -1.508 6.368 17.272 1 98.75 102 VAL B O 1
ATOM 2728 N N . GLU B 1 103 ? -3.586 7.173 17.686 1 96.56 103 GLU B N 1
ATOM 2729 C CA . GLU B 1 103 ? -3.897 6.194 18.723 1 96.56 103 GLU B CA 1
ATOM 2730 C C . GLU B 1 103 ? -5.18 5.434 18.398 1 96.56 103 GLU B C 1
ATOM 2732 O O . GLU B 1 103 ? -6.083 5.977 17.759 1 96.56 103 GLU B O 1
ATOM 2737 N N . GLY B 1 104 ? -5.29 4.223 18.801 1 96.43 104 GLY B N 1
ATOM 2738 C CA . GLY B 1 104 ? -6.473 3.428 18.511 1 96.43 104 GLY B CA 1
ATOM 2739 C C . GLY B 1 104 ? -6.624 3.099 17.037 1 96.43 104 GLY B C 1
ATOM 2740 O O . GLY B 1 104 ? -5.632 2.867 16.343 1 96.43 104 GLY B O 1
ATOM 2741 N N . PHE B 1 105 ? -7.847 3.149 16.531 1 98 105 PHE B N 1
ATOM 2742 C CA . PHE B 1 105 ? -8.16 2.701 15.179 1 98 105 PHE B CA 1
ATOM 2743 C C . PHE B 1 105 ? -7.865 3.799 14.164 1 98 105 PHE B C 1
ATOM 2745 O O . PHE B 1 105 ? -8.267 4.949 14.351 1 98 105 PHE B O 1
ATOM 2752 N N . ALA B 1 106 ? -7.188 3.55 13.139 1 98.59 106 ALA B N 1
ATOM 2753 C CA . ALA B 1 106 ? -7.085 4.268 11.872 1 98.59 106 ALA B CA 1
ATOM 2754 C C . ALA B 1 106 ? -7.437 3.361 10.696 1 98.59 106 ALA B C 1
ATOM 2756 O O . ALA B 1 106 ? -6.555 2.745 10.094 1 98.59 106 ALA B O 1
ATOM 2757 N N . LEU B 1 107 ? -8.698 3.349 10.318 1 98.1 107 LEU B N 1
ATOM 2758 C CA . LEU B 1 107 ? -9.205 2.359 9.375 1 98.1 107 LEU B CA 1
ATOM 2759 C C . LEU B 1 107 ? -9.892 3.035 8.193 1 98.1 107 LEU B C 1
ATOM 2761 O O . LEU B 1 107 ? -10.595 4.034 8.366 1 98.1 107 LEU B O 1
ATOM 2765 N N . GLY B 1 108 ? -9.731 2.423 7.054 1 96.88 108 GLY B N 1
ATOM 2766 C CA . GLY B 1 108 ? -10.369 2.978 5.871 1 96.88 108 GLY B CA 1
ATOM 2767 C C . GLY B 1 108 ? -10.015 4.433 5.629 1 96.88 108 GLY B C 1
ATOM 2768 O O . GLY B 1 108 ? -8.837 4.787 5.559 1 96.88 108 GLY B O 1
ATOM 2769 N N . GLY B 1 109 ? -11.007 5.232 5.675 1 96.17 109 GLY B N 1
ATOM 2770 C CA . GLY B 1 109 ? -10.785 6.66 5.517 1 96.17 109 GLY B CA 1
ATOM 2771 C C . GLY B 1 109 ? -9.848 7.237 6.561 1 96.17 109 GLY B C 1
ATOM 2772 O O . GLY B 1 109 ? -9.103 8.179 6.282 1 96.17 109 GLY B O 1
ATOM 2773 N N . GLY B 1 110 ? -9.92 6.692 7.754 1 97.5 110 GLY B N 1
ATOM 2774 C CA . GLY B 1 110 ? -8.998 7.136 8.788 1 97.5 110 GLY B CA 1
ATOM 2775 C C . GLY B 1 110 ? -7.548 6.825 8.468 1 97.5 110 GLY B C 1
ATOM 2776 O O . GLY B 1 110 ? -6.669 7.666 8.665 1 97.5 110 GLY B O 1
ATOM 2777 N N . CYS B 1 111 ? -7.296 5.612 8.028 1 98.28 111 CYS B N 1
ATOM 2778 C CA . CYS B 1 111 ? -5.956 5.235 7.594 1 98.28 111 CYS B CA 1
ATOM 2779 C C . CYS B 1 111 ? -5.509 6.08 6.407 1 98.28 111 CYS B C 1
ATOM 2781 O O . CYS B 1 111 ? -4.355 6.507 6.343 1 98.28 111 CYS B O 1
ATOM 2783 N N . GLU B 1 112 ? -6.409 6.318 5.499 1 97.89 112 GLU B N 1
ATOM 2784 C CA . GLU B 1 112 ? -6.12 7.126 4.318 1 97.89 112 GLU B CA 1
ATOM 2785 C C . GLU B 1 112 ? -5.808 8.57 4.701 1 97.89 112 GLU B C 1
ATOM 2787 O O . GLU B 1 112 ? -4.926 9.198 4.111 1 97.89 112 GLU B O 1
ATOM 2792 N N . LEU B 1 113 ? -6.501 9.083 5.68 1 97.38 113 LEU B N 1
ATOM 2793 C CA . LEU B 1 113 ? -6.202 10.414 6.196 1 97.38 113 LEU B CA 1
ATOM 2794 C C . LEU B 1 113 ? -4.809 10.457 6.815 1 97.38 113 LEU B C 1
ATOM 2796 O O . LEU B 1 113 ? -4.033 11.377 6.544 1 97.38 113 LEU B O 1
ATOM 2800 N N . ALA B 1 114 ? -4.505 9.472 7.625 1 98.33 114 ALA B N 1
ATOM 2801 C CA . ALA B 1 114 ? -3.181 9.411 8.24 1 98.33 114 ALA B CA 1
ATOM 2802 C C . ALA B 1 114 ? -2.084 9.395 7.179 1 98.33 114 ALA B C 1
ATOM 2804 O O . ALA B 1 114 ? -1.084 10.108 7.301 1 98.33 114 ALA B O 1
ATOM 2805 N N . MET B 1 115 ? -2.315 8.652 6.112 1 97.74 115 MET B N 1
ATOM 2806 C CA . MET B 1 115 ? -1.298 8.511 5.074 1 97.74 115 MET B CA 1
ATOM 2807 C C . MET B 1 115 ? -1.162 9.797 4.267 1 97.74 115 MET B C 1
ATOM 2809 O O . MET B 1 115 ? -0.187 9.975 3.535 1 97.74 115 MET B O 1
ATOM 2813 N N . ASN B 1 116 ? -2.103 10.671 4.35 1 96.47 116 ASN B N 1
ATOM 2814 C CA . ASN B 1 116 ? -2.043 11.956 3.66 1 96.47 116 ASN B CA 1
ATOM 2815 C C . ASN B 1 116 ? -1.176 12.958 4.416 1 96.47 116 ASN B C 1
ATOM 2817 O O . ASN B 1 116 ? -0.754 13.969 3.852 1 96.47 116 ASN B O 1
ATOM 2821 N N . ALA B 1 117 ? -0.945 12.704 5.658 1 97.99 117 ALA B N 1
ATOM 2822 C CA . ALA B 1 117 ? -0.073 13.572 6.446 1 97.99 117 ALA B CA 1
ATOM 2823 C C . ALA B 1 117 ? 1.384 13.419 6.02 1 97.99 117 ALA B C 1
ATOM 2825 O O . ALA B 1 117 ? 1.729 12.487 5.289 1 97.99 117 ALA B O 1
ATOM 2826 N N . ASP B 1 118 ? 2.201 14.308 6.482 1 98.32 118 ASP B N 1
ATOM 2827 C CA . ASP B 1 118 ? 3.615 14.288 6.122 1 98.32 118 ASP B CA 1
ATOM 2828 C C . ASP B 1 118 ? 4.393 13.312 7.002 1 98.32 118 ASP B C 1
ATOM 2830 O O . ASP B 1 118 ? 5.345 12.677 6.543 1 98.32 118 ASP B O 1
ATOM 2834 N N . ILE B 1 119 ? 4.038 13.255 8.272 1 98.77 119 ILE B N 1
ATOM 2835 C CA . ILE B 1 119 ? 4.659 12.388 9.267 1 98.77 119 ILE B CA 1
ATOM 2836 C C . ILE B 1 119 ? 3.577 11.679 10.08 1 98.77 119 ILE B C 1
ATOM 2838 O O . ILE B 1 119 ? 2.58 12.292 10.466 1 98.77 119 ILE B O 1
ATOM 2842 N N . ILE B 1 120 ? 3.753 10.389 10.294 1 98.87 120 ILE B N 1
ATOM 2843 C CA . ILE B 1 120 ? 2.838 9.641 11.149 1 98.87 120 ILE B CA 1
ATOM 2844 C C . ILE B 1 120 ? 3.579 9.141 12.386 1 98.87 120 ILE B C 1
ATOM 2846 O O . ILE B 1 120 ? 4.591 8.445 12.272 1 98.87 120 ILE B O 1
ATOM 2850 N N . TYR B 1 121 ? 3.165 9.524 13.527 1 98.9 121 TYR B N 1
ATOM 2851 C CA . TYR B 1 121 ? 3.497 8.902 14.804 1 98.9 121 TYR B CA 1
ATOM 2852 C C . TYR B 1 121 ? 2.334 8.063 15.32 1 98.9 121 TYR B C 1
ATOM 2854 O O . TYR B 1 121 ? 1.173 8.461 15.2 1 98.9 121 TYR B O 1
ATOM 2862 N N . ALA B 1 122 ? 2.631 6.905 15.909 1 98.83 122 ALA B N 1
ATOM 2863 C CA . ALA B 1 122 ? 1.546 6.019 16.321 1 98.83 122 ALA B CA 1
ATOM 2864 C C . ALA B 1 122 ? 1.878 5.319 17.636 1 98.83 122 ALA B C 1
ATOM 2866 O O . ALA B 1 122 ? 3.039 5.285 18.052 1 98.83 122 ALA B O 1
ATOM 2867 N N . SER B 1 123 ? 0.812 4.879 18.277 1 98.52 123 SER B N 1
ATOM 2868 C CA . SER B 1 123 ? 1.013 3.967 19.398 1 98.52 123 SER B CA 1
ATOM 2869 C C . SER B 1 123 ? 1.388 2.57 18.914 1 98.52 123 SER B C 1
ATOM 2871 O O . SER B 1 123 ? 0.977 2.152 17.829 1 98.52 123 SER B O 1
ATOM 2873 N N . THR B 1 124 ? 2.036 1.812 19.773 1 97.6 124 THR B N 1
ATOM 2874 C CA . THR B 1 124 ? 2.398 0.435 19.459 1 97.6 124 THR B CA 1
ATOM 2875 C C . THR B 1 124 ? 1.152 -0.407 19.202 1 97.6 124 THR B C 1
ATOM 2877 O O . THR B 1 124 ? 1.191 -1.361 18.421 1 97.6 124 THR B O 1
ATOM 2880 N N . SER B 1 125 ? 0.08 0.033 19.759 1 94.35 125 SER B N 1
ATOM 2881 C CA . SER B 1 125 ? -1.123 -0.79 19.688 1 94.35 125 SER B CA 1
ATOM 2882 C C . SER B 1 125 ? -2.129 -0.214 18.697 1 94.35 125 SER B C 1
ATOM 2884 O O . SER B 1 125 ? -3.25 -0.714 18.582 1 94.35 125 SER B O 1
ATOM 2886 N N . ALA B 1 126 ? -1.806 0.895 18.081 1 98.03 126 ALA B N 1
ATOM 2887 C CA . ALA B 1 126 ? -2.705 1.415 17.053 1 98.03 126 ALA B CA 1
ATOM 2888 C C . ALA B 1 126 ? -3.022 0.348 16.01 1 98.03 126 ALA B C 1
ATOM 2890 O O . ALA B 1 126 ? -2.229 -0.571 15.791 1 98.03 126 ALA B O 1
ATOM 2891 N N . GLN B 1 127 ? -4.182 0.422 15.431 1 98.42 127 GLN B N 1
ATOM 2892 C CA . GLN B 1 127 ? -4.592 -0.508 14.384 1 98.42 127 GLN B CA 1
ATOM 2893 C C . GLN B 1 127 ? -4.837 0.22 13.066 1 98.42 127 GLN B C 1
ATOM 2895 O O . GLN B 1 127 ? -5.696 1.1 12.987 1 98.42 127 GLN B O 1
ATOM 2900 N N . PHE B 1 128 ? -4.102 -0.22 12.096 1 98.69 128 PHE B N 1
ATOM 2901 C CA . PHE B 1 128 ? -4.237 0.325 10.751 1 98.69 128 PHE B CA 1
ATOM 2902 C C . PHE B 1 128 ? -4.881 -0.693 9.817 1 98.69 128 PHE B C 1
ATOM 2904 O O . PHE B 1 128 ? -4.75 -1.902 10.022 1 98.69 128 PHE B O 1
ATOM 2911 N N . GLY B 1 129 ? -5.629 -0.191 8.786 1 98.29 129 GLY B N 1
ATOM 2912 C CA . GLY B 1 129 ? -6.164 -1.134 7.817 1 98.29 129 GLY B CA 1
ATOM 2913 C C . GLY B 1 129 ? -7.079 -0.485 6.795 1 98.29 129 GLY B C 1
ATOM 2914 O O . GLY B 1 129 ? -7.458 0.678 6.944 1 98.29 129 GLY B O 1
ATOM 2915 N N . GLN B 1 130 ? -7.396 -1.264 5.781 1 98.32 130 GLN B N 1
ATOM 2916 C CA . GLN B 1 130 ? -8.311 -0.9 4.704 1 98.32 130 GLN B CA 1
ATOM 2917 C C . GLN B 1 130 ? -9.447 -1.911 4.582 1 98.32 130 GLN B C 1
ATOM 2919 O O . GLN B 1 130 ? -9.454 -2.737 3.667 1 98.32 130 GLN B O 1
ATOM 2924 N N . PRO B 1 131 ? -10.438 -1.825 5.43 1 97.27 131 PRO B N 1
ATOM 2925 C CA . PRO B 1 131 ? -11.46 -2.872 5.504 1 97.27 131 PRO B CA 1
ATOM 2926 C C . PRO B 1 131 ? -12.602 -2.653 4.515 1 97.27 131 PRO B C 1
ATOM 2928 O O . PRO B 1 131 ? -13.652 -3.291 4.627 1 97.27 131 PRO B O 1
ATOM 2931 N N . GLU B 1 132 ? -12.485 -1.815 3.526 1 96.94 132 GLU B N 1
ATOM 2932 C CA . GLU B 1 132 ? -13.555 -1.396 2.626 1 96.94 132 GLU B CA 1
ATOM 2933 C C . GLU B 1 132 ? -14.132 -2.584 1.862 1 96.94 132 GLU B C 1
ATOM 2935 O O . GLU B 1 132 ? -15.313 -2.589 1.51 1 96.94 132 GLU B O 1
ATOM 2940 N N . ILE B 1 133 ? -13.295 -3.612 1.69 1 96.67 133 ILE B N 1
ATOM 2941 C CA . ILE B 1 133 ? -13.73 -4.788 0.946 1 96.67 133 ILE B CA 1
ATOM 2942 C C . ILE B 1 133 ? -14.918 -5.437 1.653 1 96.67 133 ILE B C 1
ATOM 2944 O O . ILE B 1 133 ? -15.79 -6.021 1.006 1 96.67 133 ILE B O 1
ATOM 2948 N N . LEU B 1 134 ? -15.047 -5.335 2.965 1 95.25 134 LEU B N 1
ATOM 2949 C CA . LEU B 1 134 ? -16.125 -5.913 3.76 1 95.25 134 LEU B CA 1
ATOM 2950 C C . LEU B 1 134 ? -17.44 -5.186 3.502 1 95.25 134 LEU B C 1
ATOM 2952 O O . LEU B 1 134 ? -18.51 -5.686 3.856 1 95.25 134 LEU B O 1
ATOM 2956 N N . LEU B 1 135 ? -17.378 -4.005 2.87 1 95.05 135 LEU B N 1
ATOM 2957 C CA . LEU B 1 135 ? -18.549 -3.206 2.525 1 95.05 135 LEU B CA 1
ATOM 2958 C C . LEU B 1 135 ? -18.874 -3.332 1.04 1 95.05 135 LEU B C 1
ATOM 2960 O O . LEU B 1 135 ? -19.814 -2.701 0.55 1 95.05 135 LEU B O 1
ATOM 2964 N N . GLY B 1 136 ? -18.041 -4.118 0.338 1 94.53 136 GLY B N 1
ATOM 2965 C CA . GLY B 1 136 ? -18.267 -4.287 -1.089 1 94.53 136 GLY B CA 1
ATOM 2966 C C . GLY B 1 136 ? -17.72 -3.142 -1.92 1 94.53 136 GLY B C 1
ATOM 2967 O O . GLY B 1 136 ? -18.149 -2.932 -3.056 1 94.53 136 GLY B O 1
ATOM 2968 N N . VAL B 1 137 ? -16.809 -2.327 -1.38 1 95.2 137 VAL B N 1
ATOM 2969 C CA . VAL B 1 137 ? -16.149 -1.248 -2.107 1 95.2 137 VAL B CA 1
ATOM 2970 C C . VAL B 1 137 ? -14.643 -1.303 -1.86 1 95.2 137 VAL B C 1
ATOM 2972 O O . VAL B 1 137 ? -14.157 -2.187 -1.151 1 95.2 137 VAL B O 1
ATOM 2975 N N . LEU B 1 138 ? -13.886 -0.494 -2.551 1 96.48 138 LEU B N 1
ATOM 2976 C CA . LEU B 1 138 ? -12.44 -0.438 -2.361 1 96.48 138 LEU B CA 1
ATOM 2977 C C . LEU B 1 138 ? -12.027 0.884 -1.723 1 96.48 138 LEU B C 1
ATOM 2979 O O . LEU B 1 138 ? -12.817 1.829 -1.676 1 96.48 138 LEU B O 1
ATOM 2983 N N . PRO B 1 139 ? -10.774 0.953 -1.151 1 96.01 139 PRO B N 1
ATOM 2984 C CA . PRO B 1 139 ? -10.286 2.253 -0.684 1 96.01 139 PRO B CA 1
ATOM 2985 C C . PRO B 1 139 ? -10.29 3.314 -1.783 1 96.01 139 PRO B C 1
ATOM 2987 O O . PRO B 1 139 ? -9.919 3.027 -2.924 1 96.01 139 PRO B O 1
ATOM 2990 N N . ALA B 1 140 ? -10.688 4.547 -1.413 1 93.81 140 ALA B N 1
ATOM 2991 C CA . ALA B 1 140 ? -10.911 5.509 -2.489 1 93.81 140 ALA B CA 1
ATOM 2992 C C . ALA B 1 140 ? -10.289 6.861 -2.153 1 93.81 140 ALA B C 1
ATOM 2994 O O . ALA B 1 140 ? -10.501 7.844 -2.867 1 93.81 140 ALA B O 1
ATOM 2995 N N . ALA B 1 141 ? -9.603 6.945 -1.09 1 94.3 141 ALA B N 1
ATOM 2996 C CA . ALA B 1 141 ? -8.922 8.186 -0.731 1 94.3 141 ALA B CA 1
ATOM 2997 C C . ALA B 1 141 ? -7.414 7.975 -0.626 1 94.3 141 ALA B C 1
ATOM 2999 O O . ALA B 1 141 ? -6.745 8.622 0.183 1 94.3 141 ALA B O 1
ATOM 3000 N N . GLY B 1 142 ? -6.963 6.99 -1.406 1 95.6 142 GLY B N 1
ATOM 3001 C CA . GLY B 1 142 ? -5.526 6.804 -1.534 1 95.6 142 GLY B CA 1
ATOM 3002 C C . GLY B 1 142 ? -5.042 5.487 -0.958 1 95.6 142 GLY B C 1
ATOM 3003 O O . GLY B 1 142 ? -3.858 5.157 -1.059 1 95.6 142 GLY B O 1
ATOM 3004 N N . GLY B 1 143 ? -5.912 4.679 -0.379 1 97.12 143 GLY B N 1
ATOM 3005 C CA . GLY B 1 143 ? -5.498 3.453 0.283 1 97.12 143 GLY B CA 1
ATOM 3006 C C . GLY B 1 143 ? -4.797 2.48 -0.647 1 97.12 143 GLY B C 1
ATOM 3007 O O . GLY B 1 143 ? -3.822 1.834 -0.258 1 97.12 143 GLY B O 1
ATOM 3008 N N . THR B 1 144 ? -5.247 2.398 -1.89 1 97.67 144 THR B N 1
ATOM 3009 C CA . THR B 1 144 ? -4.637 1.447 -2.812 1 97.67 144 THR B CA 1
ATOM 3010 C C . THR B 1 144 ? -3.321 1.993 -3.36 1 97.67 144 THR B C 1
ATOM 3012 O O . THR B 1 144 ? -2.484 1.233 -3.851 1 97.67 144 THR B O 1
ATOM 3015 N N . GLN B 1 145 ? -3.154 3.312 -3.337 1 97.47 145 GLN B N 1
ATOM 3016 C CA . GLN B 1 145 ? -2.006 3.955 -3.968 1 97.47 145 GLN B CA 1
ATOM 3017 C C . GLN B 1 145 ? -0.894 4.211 -2.955 1 97.47 145 GLN B C 1
ATOM 3019 O O . GLN B 1 145 ? 0.27 3.893 -3.209 1 97.47 145 GLN B O 1
ATOM 3024 N N . ARG B 1 146 ? -1.252 4.702 -1.846 1 97.38 146 ARG B N 1
ATOM 3025 C CA . ARG B 1 146 ? -0.247 5.102 -0.866 1 97.38 146 ARG B CA 1
ATOM 3026 C C . ARG B 1 146 ? 0.233 3.904 -0.054 1 97.38 146 ARG B C 1
ATOM 3028 O O . ARG B 1 146 ? 1.414 3.815 0.291 1 97.38 146 ARG B O 1
ATOM 3035 N N . LEU B 1 147 ? -0.701 2.981 0.25 1 97.85 147 LEU B N 1
ATOM 3036 C CA . LEU B 1 147 ? -0.318 1.846 1.083 1 97.85 147 LEU B CA 1
ATOM 3037 C C . LEU B 1 147 ? 0.714 0.975 0.373 1 97.85 147 LEU B C 1
ATOM 3039 O O . LEU B 1 147 ? 1.705 0.562 0.978 1 97.85 147 LEU B O 1
ATOM 3043 N N . ILE B 1 148 ? 0.504 0.631 -0.885 1 95.86 148 ILE B N 1
ATOM 3044 C CA . ILE B 1 148 ? 1.439 -0.207 -1.629 1 95.86 148 ILE B CA 1
ATOM 3045 C C . ILE B 1 148 ? 2.807 0.469 -1.681 1 95.86 148 ILE B C 1
ATOM 3047 O O . ILE B 1 148 ? 3.84 -0.199 -1.584 1 95.86 148 ILE B O 1
ATOM 3051 N N . ARG B 1 149 ? 2.864 1.749 -1.82 1 94.57 149 ARG B N 1
ATOM 3052 C CA . ARG B 1 149 ? 4.119 2.49 -1.89 1 94.57 149 ARG B CA 1
ATOM 3053 C C . ARG B 1 149 ? 4.85 2.457 -0.553 1 94.57 149 ARG B C 1
ATOM 3055 O O . ARG B 1 149 ? 6.078 2.561 -0.508 1 94.57 149 ARG B O 1
ATOM 3062 N N . ALA B 1 150 ? 4.043 2.263 0.467 1 95.15 150 ALA B N 1
ATOM 3063 C CA . ALA B 1 150 ? 4.633 2.306 1.802 1 95.15 150 ALA B CA 1
ATOM 3064 C C . ALA B 1 150 ? 5.116 0.924 2.233 1 95.15 150 ALA B C 1
ATOM 3066 O O . ALA B 1 150 ? 6.211 0.786 2.784 1 95.15 150 ALA B O 1
ATOM 3067 N N . ILE B 1 151 ? 4.267 -0.123 1.955 1 95.7 151 ILE B N 1
ATOM 3068 C CA . ILE B 1 151 ? 4.585 -1.365 2.651 1 95.7 151 ILE B CA 1
ATOM 3069 C C . ILE B 1 151 ? 4.793 -2.487 1.636 1 95.7 151 ILE B C 1
ATOM 3071 O O . ILE B 1 151 ? 5.016 -3.64 2.013 1 95.7 151 ILE B O 1
ATOM 3075 N N . GLY B 1 152 ? 4.665 -2.188 0.38 1 94.86 152 GLY B N 1
ATOM 3076 C CA . GLY B 1 152 ? 4.872 -3.183 -0.659 1 94.86 152 GLY B CA 1
ATOM 3077 C C . GLY B 1 152 ? 3.579 -3.787 -1.173 1 94.86 152 GLY B C 1
ATOM 3078 O O . GLY B 1 152 ? 2.575 -3.819 -0.458 1 94.86 152 GLY B O 1
ATOM 3079 N N . LYS B 1 153 ? 3.633 -4.419 -2.299 1 95.72 153 LYS B N 1
ATOM 3080 C CA . LYS B 1 153 ? 2.459 -4.892 -3.026 1 95.72 153 LYS B CA 1
ATOM 3081 C C . LYS B 1 153 ? 1.822 -6.087 -2.324 1 95.72 153 LYS B C 1
ATOM 3083 O O . LYS B 1 153 ? 0.617 -6.089 -2.06 1 95.72 153 LYS B O 1
ATOM 3088 N N . SER B 1 154 ? 2.624 -7.083 -2.014 1 96.9 154 SER B N 1
ATOM 3089 C CA . SER B 1 154 ? 2.095 -8.325 -1.46 1 96.9 154 SER B CA 1
ATOM 3090 C C . SER B 1 154 ? 1.364 -8.077 -0.146 1 96.9 154 SER B C 1
ATOM 3092 O O . SER B 1 154 ? 0.236 -8.538 0.04 1 96.9 154 SER B O 1
ATOM 3094 N N . ARG B 1 155 ? 1.987 -7.318 0.713 1 96.56 155 ARG B N 1
ATOM 3095 C CA . ARG B 1 155 ? 1.365 -6.983 1.99 1 96.56 155 ARG B CA 1
ATOM 3096 C C . ARG B 1 155 ? 0.114 -6.135 1.783 1 96.56 155 ARG B C 1
ATOM 3098 O O . ARG B 1 155 ? -0.94 -6.426 2.351 1 96.56 155 ARG B O 1
ATOM 3105 N N . ALA B 1 156 ? 0.241 -5.094 0.996 1 97.84 156 ALA B N 1
ATOM 3106 C CA . ALA B 1 156 ? -0.886 -4.196 0.754 1 97.84 156 ALA B CA 1
ATOM 3107 C C . ALA B 1 156 ? -2.084 -4.958 0.197 1 97.84 156 ALA B C 1
ATOM 3109 O O . ALA B 1 156 ? -3.213 -4.776 0.659 1 97.84 156 ALA B O 1
ATOM 3110 N N . MET B 1 157 ? -1.779 -5.836 -0.749 1 97.97 157 MET B N 1
ATOM 3111 C CA . MET B 1 157 ? -2.854 -6.603 -1.372 1 97.97 157 MET B CA 1
ATOM 3112 C C . MET B 1 157 ? -3.552 -7.492 -0.348 1 97.97 157 MET B C 1
ATOM 3114 O O . MET B 1 157 ? -4.78 -7.602 -0.351 1 97.97 157 MET B O 1
ATOM 3118 N N . GLU B 1 158 ? -2.806 -8.14 0.468 1 97.46 158 GLU B N 1
ATOM 3119 C CA . GLU B 1 158 ? -3.414 -8.986 1.491 1 97.46 158 GLU B CA 1
ATOM 3120 C C . GLU B 1 158 ? -4.395 -8.194 2.351 1 97.46 158 GLU B C 1
ATOM 3122 O O . GLU B 1 158 ? -5.538 -8.613 2.543 1 97.46 158 GLU B O 1
ATOM 3127 N N . PHE B 1 159 ? -4.007 -7.062 2.793 1 97.88 159 PHE B N 1
ATOM 3128 C CA . PHE B 1 159 ? -4.826 -6.292 3.721 1 97.88 159 PHE B CA 1
ATOM 3129 C C . PHE B 1 159 ? -6.011 -5.659 3 1 97.88 159 PHE B C 1
ATOM 3131 O O . PHE B 1 159 ? -7.112 -5.587 3.55 1 97.88 159 PHE B O 1
ATOM 3138 N N . ILE B 1 160 ? -5.848 -5.245 1.78 1 98.44 160 ILE B N 1
ATOM 3139 C CA . ILE B 1 160 ? -6.912 -4.613 1.007 1 98.44 160 ILE B CA 1
ATOM 3140 C C . ILE B 1 160 ? -7.962 -5.654 0.628 1 98.44 160 ILE B C 1
ATOM 3142 O O . ILE B 1 160 ? -9.16 -5.358 0.609 1 98.44 160 ILE B O 1
ATOM 3146 N N . LEU B 1 161 ? -7.525 -6.905 0.425 1 97.93 161 LEU B N 1
ATOM 3147 C CA . LEU B 1 161 ? -8.442 -7.932 -0.058 1 97.93 161 LEU B CA 1
ATOM 3148 C C . LEU B 1 161 ? -9.093 -8.669 1.107 1 97.93 161 LEU B C 1
ATOM 3150 O O . LEU B 1 161 ? -10.112 -9.342 0.93 1 97.93 161 LEU B O 1
ATOM 3154 N N . THR B 1 162 ? -8.486 -8.615 2.307 1 97.01 162 THR B N 1
ATOM 3155 C CA . THR B 1 162 ? -9.056 -9.325 3.447 1 97.01 162 THR B CA 1
ATOM 3156 C C . THR B 1 162 ? -9.797 -8.361 4.369 1 97.01 162 THR B C 1
ATOM 3158 O O . THR B 1 162 ? -10.678 -8.772 5.127 1 97.01 162 THR B O 1
ATOM 3161 N N . GLY B 1 163 ? -9.369 -7.109 4.444 1 97.12 163 GLY B N 1
ATOM 3162 C CA . GLY B 1 163 ? -9.894 -6.145 5.398 1 97.12 163 GLY B CA 1
ATOM 3163 C C . GLY B 1 163 ? -9.273 -6.269 6.776 1 97.12 163 GLY B C 1
ATOM 3164 O O . GLY B 1 163 ? -9.717 -5.617 7.724 1 97.12 163 GLY B O 1
ATOM 3165 N N . ASP B 1 164 ? -8.182 -7.076 6.915 1 97.65 164 ASP B N 1
ATOM 3166 C CA . ASP B 1 164 ? -7.499 -7.244 8.193 1 97.65 164 ASP B CA 1
ATOM 3167 C C . ASP B 1 164 ? -6.756 -5.971 8.591 1 97.65 164 ASP B C 1
ATOM 3169 O O . ASP B 1 164 ? -6.581 -5.066 7.772 1 97.65 164 ASP B O 1
ATOM 3173 N N . THR B 1 165 ? -6.38 -5.964 9.864 1 98.02 165 THR B N 1
ATOM 3174 C CA . THR B 1 165 ? -5.643 -4.82 10.387 1 98.02 165 THR B CA 1
ATOM 3175 C C . THR B 1 165 ? -4.221 -5.221 10.771 1 98.02 165 THR B C 1
ATOM 3177 O O . THR B 1 165 ? -3.901 -6.41 10.831 1 98.02 165 THR B O 1
ATOM 3180 N N . PHE B 1 166 ? -3.382 -4.261 10.885 1 97.86 166 PHE B N 1
ATOM 3181 C CA . PHE B 1 166 ? -2.03 -4.46 11.392 1 97.86 166 PHE B CA 1
ATOM 3182 C C . PHE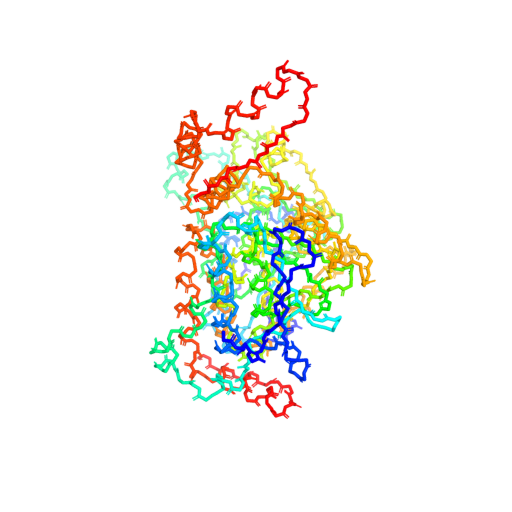 B 1 166 ? -1.676 -3.396 12.424 1 97.86 166 PHE B C 1
ATOM 3184 O O . PHE B 1 166 ? -2.262 -2.311 12.43 1 97.86 166 PHE B O 1
ATOM 3191 N N . SER B 1 167 ? -0.707 -3.639 13.278 1 98.15 167 SER B N 1
ATOM 3192 C CA . SER B 1 167 ? -0.415 -2.822 14.452 1 98.15 167 SER B CA 1
ATOM 3193 C C . SER B 1 167 ? 0.488 -1.646 14.096 1 98.15 167 SER B C 1
ATOM 3195 O O . SER B 1 167 ? 1.09 -1.622 13.021 1 98.15 167 SER B O 1
ATOM 3197 N N . GLY B 1 168 ? 0.563 -0.749 15.09 1 98.35 168 GLY B N 1
ATOM 3198 C CA . GLY B 1 168 ? 1.522 0.336 14.952 1 98.35 168 GLY B CA 1
ATOM 3199 C C . GLY B 1 168 ? 2.956 -0.146 14.833 1 98.35 168 GLY B C 1
ATOM 3200 O O . GLY B 1 168 ? 3.735 0.397 14.047 1 98.35 168 GLY B O 1
ATOM 3201 N N . GLU B 1 169 ? 3.298 -1.177 15.542 1 97.98 169 GLU B N 1
ATOM 3202 C CA . GLU B 1 169 ? 4.644 -1.74 15.48 1 97.98 169 GLU B CA 1
ATOM 3203 C C . GLU B 1 169 ? 4.951 -2.283 14.087 1 97.98 169 GLU B C 1
ATOM 3205 O O . GLU B 1 169 ? 6.033 -2.045 13.547 1 97.98 169 GLU B O 1
ATOM 3210 N N . GLU B 1 170 ? 4.044 -3.004 13.544 1 97.37 170 GLU B N 1
ATOM 3211 C CA . GLU B 1 170 ? 4.208 -3.503 12.182 1 97.37 170 GLU B CA 1
ATOM 3212 C C . GLU B 1 170 ? 4.316 -2.354 11.183 1 97.37 170 GLU B C 1
ATOM 3214 O O . GLU B 1 170 ? 5.178 -2.37 10.302 1 97.37 170 GLU B O 1
ATOM 3219 N N . ALA B 1 171 ? 3.471 -1.369 11.383 1 98.19 171 ALA B N 1
ATOM 3220 C CA . ALA B 1 171 ? 3.458 -0.216 10.487 1 98.19 171 ALA B CA 1
ATOM 3221 C C . ALA B 1 171 ? 4.811 0.49 10.482 1 98.19 171 ALA B C 1
ATOM 3223 O O . ALA B 1 171 ? 5.269 0.961 9.439 1 98.19 171 ALA B O 1
ATOM 3224 N N . GLU B 1 172 ? 5.432 0.587 11.648 1 98.15 172 GLU B N 1
ATOM 3225 C CA . GLU B 1 172 ? 6.754 1.202 11.723 1 98.15 172 GLU B CA 1
ATOM 3226 C C . GLU B 1 172 ? 7.808 0.33 11.049 1 98.15 172 GLU B C 1
ATOM 3228 O O . GLU B 1 172 ? 8.613 0.821 10.254 1 98.15 172 GLU B O 1
ATOM 3233 N N . ARG B 1 173 ? 7.694 -0.95 11.348 1 96.34 173 ARG B N 1
ATOM 3234 C CA . ARG B 1 173 ? 8.652 -1.892 10.78 1 96.34 173 ARG B CA 1
ATOM 3235 C C . ARG B 1 173 ? 8.579 -1.895 9.256 1 96.34 173 ARG B C 1
ATOM 3237 O O . ARG B 1 173 ? 9.6 -2.044 8.581 1 96.34 173 ARG B O 1
ATOM 3244 N N . TRP B 1 174 ? 7.407 -1.665 8.741 1 96.63 174 TRP B N 1
ATOM 3245 C CA . TRP B 1 174 ? 7.204 -1.792 7.302 1 96.63 174 TRP B CA 1
ATOM 3246 C C . TRP B 1 174 ? 7.406 -0.452 6.603 1 96.63 174 TRP B C 1
ATOM 3248 O O . TRP B 1 174 ? 7.42 -0.383 5.371 1 96.63 174 TRP B O 1
ATOM 3258 N N . GLY B 1 175 ? 7.415 0.655 7.406 1 95.94 175 GLY B N 1
ATOM 3259 C CA . GLY B 1 175 ? 7.786 1.921 6.794 1 95.94 175 GLY B CA 1
ATOM 3260 C C . GLY B 1 175 ? 6.624 2.89 6.678 1 95.94 175 GLY B C 1
ATOM 3261 O O . GLY B 1 175 ? 6.794 4.016 6.205 1 95.94 175 GLY B O 1
ATOM 3262 N N . LEU B 1 176 ? 5.451 2.48 7.124 1 97.78 176 LEU B N 1
ATOM 3263 C CA . LEU B 1 176 ? 4.286 3.354 7.035 1 97.78 176 LEU B CA 1
ATOM 3264 C C . LEU B 1 176 ? 4.355 4.459 8.084 1 97.78 176 LEU B C 1
ATOM 3266 O O . LEU B 1 176 ? 3.983 5.603 7.811 1 97.78 176 LEU B O 1
ATOM 3270 N N . VAL B 1 177 ? 4.827 4.089 9.252 1 98.2 177 VAL B N 1
ATOM 3271 C CA . VAL B 1 177 ? 4.878 4.967 10.417 1 98.2 177 VAL B CA 1
ATOM 3272 C C . VAL B 1 177 ? 6.328 5.332 10.727 1 98.2 177 VAL B C 1
ATOM 3274 O O . VAL B 1 177 ? 7.213 4.475 10.681 1 98.2 177 VAL B O 1
ATOM 3277 N N . SER B 1 178 ? 6.512 6.56 11.006 1 98.45 178 SER B N 1
ATOM 3278 C CA . SER B 1 178 ? 7.864 7.043 11.268 1 98.45 178 SER B CA 1
ATOM 3279 C C . SER B 1 178 ? 8.391 6.515 12.598 1 98.45 178 SER B C 1
ATOM 3281 O O . SER B 1 178 ? 9.545 6.093 12.691 1 98.45 178 SER B O 1
ATOM 3283 N N . LYS B 1 179 ? 7.563 6.576 13.612 1 98.55 179 LYS B N 1
ATOM 3284 C CA . LYS B 1 179 ? 7.943 6.127 14.948 1 98.55 179 LYS B CA 1
ATOM 3285 C C . LYS B 1 179 ? 6.723 5.676 15.745 1 98.55 179 LYS B C 1
ATOM 3287 O O . LYS B 1 179 ? 5.628 6.217 15.573 1 98.55 179 LYS B O 1
ATOM 3292 N N . VAL B 1 180 ? 6.942 4.74 16.624 1 98.62 180 VAL B N 1
ATOM 3293 C CA . VAL B 1 180 ? 5.878 4.292 17.515 1 98.62 180 VAL B CA 1
ATOM 3294 C C . VAL B 1 180 ? 6.251 4.604 18.963 1 98.62 180 VAL B C 1
ATOM 3296 O O . VAL B 1 180 ? 7.434 4.689 19.301 1 98.62 180 VAL B O 1
ATOM 3299 N N . PHE B 1 181 ? 5.238 4.781 19.774 1 98.62 181 PHE B N 1
ATOM 3300 C CA . PHE B 1 181 ? 5.385 5.114 21.186 1 98.62 181 PHE B CA 1
ATOM 3301 C C . PHE B 1 181 ? 4.427 4.292 22.039 1 98.62 181 PHE B C 1
ATOM 3303 O O . PHE B 1 181 ? 3.52 3.643 21.513 1 98.62 181 PHE B O 1
ATOM 3310 N N . GLU B 1 182 ? 4.619 4.339 23.315 1 97.77 182 GLU B N 1
ATOM 3311 C CA . GLU B 1 182 ? 3.692 3.702 24.246 1 97.77 182 GLU B CA 1
ATOM 3312 C C . GLU B 1 182 ? 2.312 4.35 24.18 1 97.77 182 GLU B C 1
ATOM 3314 O O . GLU B 1 182 ? 2.199 5.57 24.04 1 97.77 182 GLU B O 1
ATOM 3319 N N . PRO B 1 183 ? 1.28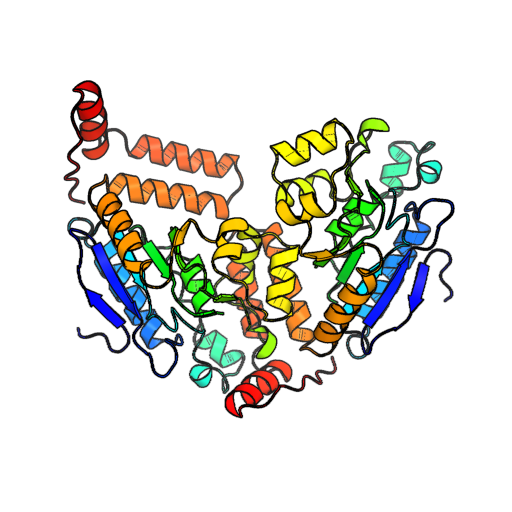9 3.538 24.404 1 96.65 183 PRO B N 1
ATOM 3320 C CA . PRO B 1 183 ? -0.059 4.11 24.437 1 96.65 183 PRO B CA 1
ATOM 3321 C C . PRO B 1 183 ? -0.182 5.275 25.416 1 96.65 183 PRO B C 1
ATOM 3323 O O . PRO B 1 183 ? 0.366 5.22 26.52 1 96.65 183 PRO B O 1
ATOM 3326 N N . GLY B 1 184 ? -0.772 6.303 24.92 1 96.97 184 GLY B N 1
ATOM 3327 C CA . GLY B 1 184 ? -1.025 7.453 25.774 1 96.97 184 GLY B CA 1
ATOM 3328 C C . GLY B 1 184 ? 0.039 8.528 25.657 1 96.97 184 GLY B C 1
ATOM 3329 O O . GLY B 1 184 ? -0.114 9.622 26.204 1 96.97 184 GLY B O 1
ATOM 3330 N N . THR B 1 185 ? 1.131 8.296 24.889 1 98.12 185 THR B N 1
ATOM 3331 C CA . THR B 1 185 ? 2.223 9.263 24.855 1 98.12 185 THR B CA 1
ATOM 3332 C C . THR B 1 185 ? 2.418 9.809 23.444 1 98.12 185 THR B C 1
ATOM 3334 O O . THR B 1 185 ? 3.288 10.651 23.214 1 98.12 185 THR B O 1
ATOM 3337 N N . VAL B 1 186 ? 1.651 9.37 22.498 1 98.58 186 VAL B N 1
ATOM 3338 C CA . VAL B 1 186 ? 1.856 9.677 21.087 1 98.58 186 VAL B CA 1
ATOM 3339 C C . VAL B 1 186 ? 1.66 11.173 20.849 1 98.58 186 VAL B C 1
ATOM 3341 O O . VAL B 1 186 ? 2.477 11.815 20.185 1 98.58 186 VAL B O 1
ATOM 3344 N N . LEU B 1 187 ? 0.587 11.743 21.387 1 98.46 187 LEU B N 1
ATOM 3345 C CA . LEU B 1 187 ? 0.255 13.143 21.148 1 98.46 187 LEU B CA 1
ATOM 3346 C C . LEU B 1 187 ? 1.359 14.06 21.666 1 98.46 187 LEU B C 1
ATOM 3348 O O . LEU B 1 187 ? 1.782 14.984 20.967 1 98.46 187 LEU B O 1
ATOM 3352 N N . GLU B 1 188 ? 1.804 13.763 22.843 1 98.6 188 GLU B N 1
ATOM 3353 C CA . GLU B 1 188 ? 2.859 14.586 23.427 1 98.6 188 GLU B CA 1
ATOM 3354 C C . GLU B 1 188 ? 4.117 14.567 22.564 1 98.6 188 GLU B C 1
ATOM 3356 O O . GLU B 1 188 ? 4.728 15.61 22.325 1 98.6 188 GLU B O 1
ATOM 3361 N N . ASN B 1 189 ? 4.501 13.434 22.118 1 98.79 189 ASN B N 1
ATOM 3362 C CA . ASN B 1 189 ? 5.676 13.312 21.263 1 98.79 189 ASN B CA 1
ATOM 3363 C C . ASN B 1 189 ? 5.471 14.015 19.924 1 98.79 189 ASN B C 1
ATOM 3365 O O . ASN B 1 189 ? 6.395 14.635 19.395 1 98.79 189 ASN B O 1
ATOM 3369 N N . ALA B 1 190 ? 4.264 13.93 19.351 1 98.83 190 ALA B N 1
ATOM 3370 C CA . ALA B 1 190 ? 3.943 14.62 18.105 1 98.83 190 ALA B CA 1
ATOM 3371 C C . ALA B 1 190 ? 4.002 16.134 18.285 1 98.83 190 ALA B C 1
ATOM 3373 O O . ALA B 1 190 ? 4.481 16.852 17.404 1 98.83 190 ALA B O 1
ATOM 3374 N N . LEU B 1 191 ? 3.533 16.577 19.407 1 98.77 191 LEU B N 1
ATOM 3375 C CA . LEU B 1 191 ? 3.555 18.008 19.689 1 98.77 191 LEU B CA 1
ATOM 3376 C C . LEU B 1 191 ? 4.987 18.508 19.853 1 98.77 191 LEU B C 1
ATOM 3378 O O . LEU B 1 191 ? 5.315 19.615 19.421 1 98.77 191 LEU B O 1
ATOM 3382 N N . ASP B 1 192 ? 5.806 17.685 20.472 1 98.57 192 ASP B N 1
ATOM 3383 C CA . ASP B 1 192 ? 7.216 18.039 20.603 1 98.57 192 ASP B CA 1
ATOM 3384 C C . ASP B 1 192 ? 7.869 18.209 19.234 1 98.57 192 ASP B C 1
ATOM 3386 O O . ASP B 1 192 ? 8.59 19.181 19 1 98.57 192 ASP B O 1
ATOM 3390 N N . LEU B 1 193 ? 7.615 17.292 18.396 1 98.55 193 LEU B N 1
ATOM 3391 C CA . LEU B 1 193 ? 8.156 17.394 17.045 1 98.55 193 LEU B CA 1
ATOM 3392 C C . LEU B 1 193 ? 7.597 18.617 16.327 1 98.55 193 LEU B C 1
ATOM 3394 O O . LEU B 1 193 ? 8.338 19.343 15.66 1 98.55 193 LEU B O 1
ATOM 3398 N N . ALA B 1 194 ? 6.316 18.855 16.463 1 98.43 194 ALA B N 1
ATOM 3399 C CA . ALA B 1 194 ? 5.653 19.976 15.801 1 98.43 194 ALA B CA 1
ATOM 3400 C C . ALA B 1 194 ? 6.248 21.308 16.25 1 98.43 194 ALA B C 1
ATOM 3402 O O . ALA B 1 194 ? 6.405 22.228 15.444 1 98.43 194 ALA B O 1
ATOM 3403 N N . GLU B 1 195 ? 6.519 21.396 17.481 1 97.42 195 GLU B N 1
ATOM 3404 C CA . GLU B 1 195 ? 7.129 22.613 18.008 1 97.42 195 GLU B CA 1
ATOM 3405 C C . GLU B 1 195 ? 8.497 22.862 17.379 1 97.42 195 GLU B C 1
ATOM 3407 O O . GLU B 1 195 ? 8.826 23.996 17.025 1 97.42 195 GLU B O 1
ATOM 3412 N N . ARG B 1 196 ? 9.232 21.821 17.253 1 96.38 196 ARG B N 1
ATOM 3413 C CA . ARG B 1 196 ? 10.535 21.939 16.607 1 96.38 196 ARG B CA 1
ATOM 3414 C C . ARG B 1 196 ? 10.39 22.403 15.161 1 96.38 196 ARG B C 1
ATOM 3416 O O . ARG B 1 196 ? 11.167 23.235 14.69 1 96.38 196 ARG B O 1
ATOM 3423 N N . LEU B 1 197 ? 9.435 21.933 14.472 1 96.63 197 LEU B N 1
ATOM 3424 C CA . LEU B 1 197 ? 9.178 22.335 13.094 1 96.63 197 LEU B CA 1
ATOM 3425 C C . LEU B 1 197 ? 8.716 23.787 13.028 1 96.63 197 LEU B C 1
ATOM 3427 O O . LEU B 1 197 ? 9.145 24.54 12.15 1 96.63 197 LEU B O 1
ATOM 3431 N N . ALA B 1 198 ? 7.88 24.126 13.962 1 95.19 198 ALA B N 1
ATOM 3432 C CA . ALA B 1 198 ? 7.323 25.475 13.998 1 95.19 198 ALA B CA 1
ATOM 3433 C C . ALA B 1 198 ? 8.411 26.512 14.265 1 95.19 198 ALA B C 1
ATOM 3435 O O . ALA B 1 198 ? 8.311 27.656 13.815 1 95.19 198 ALA B O 1
ATOM 3436 N N . ASP B 1 199 ? 9.465 26.119 14.953 1 93.2 199 ASP B N 1
ATOM 3437 C CA . ASP B 1 199 ? 10.57 27.011 15.293 1 93.2 199 ASP B CA 1
ATOM 3438 C C . ASP B 1 199 ? 11.592 27.076 14.16 1 93.2 199 ASP B C 1
ATOM 3440 O O . ASP B 1 199 ? 12.536 27.866 14.214 1 93.2 199 ASP B O 1
ATOM 3444 N N . GLY B 1 200 ? 11.386 26.26 13.138 1 93.47 200 GLY B N 1
ATOM 3445 C CA . GLY B 1 200 ? 12.324 26.171 12.031 1 93.47 200 GLY B CA 1
ATOM 3446 C C . GLY B 1 200 ? 11.982 27.101 10.882 1 93.47 200 GLY B C 1
ATOM 3447 O O . GLY B 1 200 ? 11.135 27.986 11.024 1 93.47 200 GLY B O 1
ATOM 3448 N N . PRO B 1 201 ? 12.721 27.035 9.786 1 93.29 201 PRO B N 1
ATOM 3449 C CA . PRO B 1 201 ? 12.464 27.848 8.595 1 93.29 201 PRO B CA 1
ATOM 3450 C C . PRO B 1 201 ? 11.22 27.4 7.832 1 93.29 201 PRO B C 1
ATOM 3452 O O . PRO B 1 201 ? 11.27 26.423 7.081 1 93.29 201 PRO B O 1
ATOM 3455 N N . ARG B 1 202 ? 10.187 28.148 7.904 1 92.2 202 ARG B N 1
ATOM 3456 C CA . ARG B 1 202 ? 8.857 27.742 7.46 1 92.2 202 ARG B CA 1
ATOM 3457 C C . ARG B 1 202 ? 8.759 27.762 5.938 1 92.2 202 ARG B C 1
ATOM 3459 O O . ARG B 1 202 ? 8.096 26.91 5.342 1 92.2 202 ARG B O 1
ATOM 3466 N N . ILE B 1 203 ? 9.357 28.706 5.288 1 90.46 203 ILE B N 1
ATOM 3467 C CA . ILE B 1 203 ? 9.345 28.777 3.831 1 90.46 203 ILE B CA 1
ATOM 3468 C C . ILE B 1 203 ? 10.099 27.583 3.25 1 90.46 203 ILE B C 1
ATOM 3470 O O . ILE B 1 203 ? 9.635 26.953 2.296 1 90.46 203 ILE B O 1
ATOM 3474 N N . THR B 1 204 ? 11.247 27.309 3.881 1 94.14 204 THR B N 1
ATOM 3475 C CA . THR B 1 204 ? 12.071 26.185 3.452 1 94.14 204 THR B CA 1
ATOM 3476 C C . THR B 1 204 ? 11.342 24.863 3.674 1 94.14 204 THR B C 1
ATOM 3478 O O . THR B 1 204 ? 11.413 23.961 2.837 1 94.14 204 THR B O 1
ATOM 3481 N N . ALA B 1 205 ? 10.624 24.786 4.788 1 95.32 205 ALA B N 1
ATOM 3482 C CA . ALA B 1 205 ? 9.868 23.571 5.079 1 95.32 205 ALA B CA 1
ATOM 3483 C C . ALA B 1 205 ? 8.809 23.315 4.01 1 95.32 205 ALA B C 1
ATOM 3485 O O . ALA B 1 205 ? 8.617 22.176 3.578 1 95.32 205 ALA B O 1
ATOM 3486 N N . LYS B 1 206 ? 8.153 24.336 3.587 1 94.62 206 LYS B N 1
ATOM 3487 C CA . LYS B 1 206 ? 7.156 24.226 2.526 1 94.62 206 LYS B CA 1
ATOM 3488 C C . LYS B 1 206 ? 7.786 23.732 1.227 1 94.62 206 LYS B C 1
ATOM 3490 O O . LYS B 1 206 ? 7.215 22.886 0.536 1 94.62 206 LYS B O 1
ATOM 3495 N N . ALA B 1 207 ? 8.944 24.251 0.899 1 94.78 207 ALA B N 1
ATOM 3496 C CA . ALA B 1 207 ? 9.661 23.84 -0.305 1 94.78 207 ALA B CA 1
ATOM 3497 C C . ALA B 1 207 ? 10.088 22.378 -0.217 1 94.78 207 ALA B C 1
ATOM 3499 O O . ALA B 1 207 ? 9.984 21.634 -1.195 1 94.78 207 ALA B O 1
ATOM 3500 N N . CYS B 1 208 ? 10.601 22.014 0.958 1 97.52 208 CYS B N 1
ATOM 3501 C CA . CYS B 1 208 ? 10.995 20.626 1.174 1 97.52 208 CYS B CA 1
ATOM 3502 C C . CYS B 1 208 ? 9.813 19.686 0.971 1 97.52 208 CYS B C 1
ATOM 3504 O O . CYS B 1 208 ? 9.934 18.668 0.287 1 97.52 208 CYS B O 1
ATOM 3506 N N . LYS B 1 209 ? 8.685 20.039 1.535 1 97.16 209 LYS B N 1
ATOM 3507 C CA . LYS B 1 209 ? 7.475 19.236 1.387 1 97.16 209 LYS B CA 1
ATOM 3508 C C . LYS B 1 209 ? 7.082 19.098 -0.081 1 97.16 209 LYS B C 1
ATOM 3510 O O . LYS B 1 209 ? 6.775 17.998 -0.545 1 97.16 209 LYS B O 1
ATOM 3515 N N . LYS B 1 210 ? 7.084 20.156 -0.782 1 96.06 210 LYS B N 1
ATOM 3516 C CA . LYS B 1 210 ? 6.744 20.134 -2.202 1 96.06 210 LYS B CA 1
ATOM 3517 C C . LYS B 1 210 ? 7.684 19.217 -2.978 1 96.06 210 LYS B C 1
ATOM 3519 O O . LYS B 1 210 ? 7.238 18.415 -3.801 1 96.06 210 LYS B O 1
ATOM 3524 N N . ALA B 1 211 ? 8.962 19.336 -2.725 1 96.88 211 ALA B N 1
ATOM 3525 C CA . ALA B 1 211 ? 9.955 18.522 -3.422 1 96.88 211 ALA B CA 1
ATOM 3526 C C . ALA B 1 211 ? 9.739 17.037 -3.146 1 96.88 211 ALA B C 1
ATOM 3528 O O . ALA B 1 211 ? 9.751 16.22 -4.069 1 96.88 211 ALA B O 1
ATOM 3529 N N . VAL B 1 212 ? 9.546 16.724 -1.892 1 97.2 212 VAL B N 1
ATOM 3530 C CA . VAL B 1 212 ? 9.36 15.331 -1.499 1 97.2 212 VAL B CA 1
ATOM 3531 C C . VAL B 1 212 ? 8.103 14.771 -2.162 1 97.2 212 VAL B C 1
ATOM 3533 O O . VAL B 1 212 ? 8.128 13.676 -2.729 1 97.2 212 VAL B O 1
ATOM 3536 N N . ASN B 1 213 ? 7.022 15.52 -2.155 1 95.97 213 ASN B N 1
ATOM 3537 C CA . ASN B 1 213 ? 5.766 15.057 -2.737 1 95.97 213 ASN B CA 1
ATOM 3538 C C . ASN B 1 213 ? 5.878 14.887 -4.249 1 95.97 213 ASN B C 1
ATOM 3540 O O . ASN B 1 213 ? 5.205 14.035 -4.833 1 95.97 213 ASN B O 1
ATOM 3544 N N . THR B 1 214 ? 6.711 15.655 -4.894 1 94.43 214 THR B N 1
ATOM 3545 C CA . THR B 1 214 ? 6.914 15.562 -6.336 1 94.43 214 THR B CA 1
ATOM 3546 C C . THR B 1 214 ? 7.466 14.192 -6.717 1 94.43 214 THR B C 1
ATOM 3548 O O . THR B 1 214 ? 7.206 13.696 -7.816 1 94.43 214 THR B O 1
ATOM 3551 N N . ALA B 1 215 ? 8.169 13.603 -5.829 1 94.56 215 ALA B N 1
ATOM 3552 C CA . ALA B 1 215 ? 8.761 12.295 -6.098 1 94.56 215 ALA B CA 1
ATOM 3553 C C . ALA B 1 215 ? 7.684 11.256 -6.395 1 94.56 215 ALA B C 1
ATOM 3555 O O . ALA B 1 215 ? 7.94 10.267 -7.087 1 94.56 215 ALA B O 1
ATOM 3556 N N . ASN B 1 216 ? 6.483 11.444 -5.89 1 93.81 216 ASN B N 1
ATOM 3557 C CA . ASN B 1 216 ? 5.381 10.516 -6.123 1 93.81 216 ASN B CA 1
ATOM 3558 C C . ASN B 1 216 ? 4.687 10.793 -7.453 1 93.81 216 ASN B C 1
ATOM 3560 O O . ASN B 1 216 ? 3.784 10.055 -7.852 1 93.81 216 ASN B O 1
ATOM 3564 N N . GLU B 1 217 ? 5.048 11.805 -8.169 1 93.98 217 GLU B N 1
ATOM 3565 C CA . GLU B 1 217 ? 4.299 12.275 -9.33 1 93.98 217 GLU B CA 1
ATOM 3566 C C . GLU B 1 217 ? 5.094 12.076 -10.617 1 93.98 217 GLU B C 1
ATOM 3568 O O . GLU B 1 217 ? 4.532 12.12 -11.714 1 93.98 217 GLU B O 1
ATOM 3573 N N . THR B 1 218 ? 6.465 11.873 -10.476 1 92.72 218 THR B N 1
ATOM 3574 C CA . THR B 1 218 ? 7.315 11.858 -11.661 1 92.72 218 THR B CA 1
ATOM 3575 C C . THR B 1 218 ? 8.466 10.871 -11.489 1 92.72 218 THR B C 1
ATOM 3577 O O . THR B 1 218 ? 8.606 10.251 -10.433 1 92.72 218 THR B O 1
ATOM 3580 N N . GLY B 1 219 ? 9.184 10.693 -12.555 1 92.36 219 GLY B N 1
ATOM 3581 C CA . GLY B 1 219 ? 10.415 9.924 -12.465 1 92.36 219 GLY B CA 1
ATOM 3582 C C . GLY B 1 219 ? 11.557 10.698 -11.835 1 92.36 219 GLY B C 1
ATOM 3583 O O . GLY B 1 219 ? 11.405 11.873 -11.495 1 92.36 219 GLY B O 1
ATOM 3584 N N . LEU B 1 220 ? 12.76 10.157 -11.671 1 90.33 220 LEU B N 1
ATOM 3585 C CA . LEU B 1 220 ? 13.867 10.675 -10.875 1 90.33 220 LEU B CA 1
ATOM 3586 C C . LEU B 1 220 ? 14.46 11.924 -11.517 1 90.33 220 LEU B C 1
ATOM 3588 O O . LEU B 1 220 ? 14.655 12.94 -10.846 1 90.33 220 LEU B O 1
ATOM 3592 N N . THR B 1 221 ? 14.677 11.888 -12.816 1 92.38 221 THR B N 1
ATOM 3593 C CA . THR B 1 221 ? 15.324 13.014 -13.479 1 92.38 221 THR B CA 1
ATOM 3594 C C . THR B 1 221 ? 14.493 14.285 -13.323 1 92.38 221 THR B C 1
ATOM 3596 O O . THR B 1 221 ? 15.021 15.338 -12.96 1 92.38 221 THR B O 1
ATOM 3599 N N . ASN B 1 222 ? 13.161 14.145 -13.551 1 93.09 222 ASN B N 1
ATOM 3600 C CA . ASN B 1 222 ? 12.278 15.298 -13.414 1 93.09 222 ASN B CA 1
ATOM 3601 C C . ASN B 1 222 ? 12.149 15.736 -11.958 1 93.09 222 ASN B C 1
ATOM 3603 O O . ASN B 1 222 ? 12.093 16.932 -11.667 1 93.09 222 ASN B O 1
ATOM 3607 N N . GLY B 1 223 ? 12.06 14.787 -11.008 1 95.52 223 GLY B N 1
ATOM 3608 C CA . GLY B 1 223 ? 12.034 15.116 -9.591 1 95.52 223 GLY B CA 1
ATOM 3609 C C . GLY B 1 223 ? 13.264 15.876 -9.132 1 95.52 223 GLY B C 1
ATOM 3610 O O . GLY B 1 223 ? 13.157 16.831 -8.36 1 95.52 223 GLY B O 1
ATOM 3611 N N . LEU B 1 224 ? 14.381 15.504 -9.659 1 95.89 224 LEU B N 1
ATOM 3612 C CA . LEU B 1 224 ? 15.627 16.186 -9.327 1 95.89 224 LEU B CA 1
ATOM 3613 C C . LEU B 1 224 ? 15.645 17.598 -9.903 1 95.89 224 LEU B C 1
ATOM 3615 O O . LEU B 1 224 ? 16.191 18.517 -9.288 1 95.89 224 LEU B O 1
ATOM 3619 N N . SER B 1 225 ? 15.061 17.731 -11.035 1 96.16 225 SER B N 1
ATOM 3620 C CA . SER B 1 225 ? 14.971 19.064 -11.622 1 96.16 225 SER B CA 1
ATOM 3621 C C . SER B 1 225 ? 14.116 19.99 -10.763 1 96.16 225 SER B C 1
ATOM 3623 O O . SER B 1 225 ? 14.481 21.145 -10.533 1 96.16 225 SER B O 1
ATOM 3625 N N . VAL B 1 226 ? 12.998 19.52 -10.26 1 95.31 226 VAL B N 1
ATOM 3626 C CA . VAL B 1 226 ? 12.131 20.301 -9.383 1 95.31 226 VAL B CA 1
ATOM 3627 C C . VAL B 1 226 ? 12.871 20.636 -8.09 1 95.31 226 VAL B C 1
ATOM 3629 O O . VAL B 1 226 ? 12.844 21.78 -7.631 1 95.31 226 VAL B O 1
ATOM 3632 N N . GLU B 1 227 ? 13.537 19.676 -7.51 1 97.35 227 GLU B N 1
ATOM 3633 C CA . GLU B 1 227 ? 14.332 19.852 -6.298 1 97.35 227 GLU B CA 1
ATOM 3634 C C . GLU B 1 227 ? 15.372 20.954 -6.474 1 97.35 227 GLU B C 1
ATOM 3636 O O . GLU B 1 227 ? 15.484 21.85 -5.635 1 97.35 227 GLU B O 1
ATOM 3641 N N . LYS B 1 228 ? 16.048 20.869 -7.578 1 95.74 228 LYS B N 1
ATOM 3642 C CA . LYS B 1 228 ? 17.093 21.853 -7.843 1 95.74 228 LYS B CA 1
ATOM 3643 C C . LYS B 1 228 ? 16.502 23.249 -8.017 1 95.74 228 LYS B C 1
ATOM 3645 O O . LYS B 1 228 ? 17.043 24.228 -7.498 1 95.74 228 LYS B O 1
ATOM 3650 N N . SER B 1 229 ? 15.405 23.357 -8.712 1 96.03 229 SER B N 1
ATOM 3651 C CA . SER B 1 229 ? 14.75 24.645 -8.916 1 96.03 229 SER B CA 1
ATOM 3652 C C . SER B 1 229 ? 14.302 25.253 -7.591 1 96.03 229 SER B C 1
ATOM 3654 O O . SER B 1 229 ? 14.462 26.455 -7.368 1 96.03 229 SER B O 1
ATOM 3656 N N . LEU B 1 230 ? 13.792 24.46 -6.707 1 95.29 230 LEU B N 1
ATOM 3657 C CA . LEU B 1 230 ? 13.356 24.938 -5.4 1 95.29 230 LEU B CA 1
ATOM 3658 C C . LEU B 1 230 ? 14.55 25.355 -4.548 1 95.29 230 LEU B C 1
ATOM 3660 O O . LEU B 1 230 ? 14.491 26.364 -3.842 1 95.29 230 LEU B O 1
ATOM 3664 N N . PHE B 1 231 ? 15.586 24.628 -4.695 1 95.44 231 PHE B N 1
ATOM 3665 C CA . PHE B 1 231 ? 16.827 24.962 -4.007 1 95.44 231 PHE B CA 1
ATOM 3666 C C . PHE B 1 231 ? 17.332 26.334 -4.438 1 95.44 231 PHE B C 1
ATOM 3668 O O . PHE B 1 231 ? 17.65 27.177 -3.596 1 95.44 231 PHE B O 1
ATOM 3675 N N . TYR B 1 232 ? 17.334 26.575 -5.676 1 93.68 232 TYR B N 1
ATOM 3676 C CA . TYR B 1 232 ? 17.785 27.859 -6.2 1 93.68 232 TYR B CA 1
ATOM 3677 C C . TYR B 1 232 ? 16.874 28.989 -5.733 1 93.68 232 TYR B C 1
ATOM 3679 O O . TYR B 1 232 ? 17.347 30.077 -5.395 1 93.68 232 TYR B O 1
ATOM 3687 N N . ALA B 1 233 ? 15.635 28.728 -5.65 1 93.36 233 ALA B N 1
ATOM 3688 C CA . ALA B 1 233 ? 14.649 29.744 -5.292 1 93.36 233 ALA B CA 1
ATOM 3689 C C . ALA B 1 233 ? 14.81 30.175 -3.837 1 93.36 233 ALA B C 1
ATOM 3691 O O . ALA B 1 233 ? 14.371 31.262 -3.452 1 93.36 233 ALA B O 1
ATOM 3692 N N . LEU B 1 234 ? 15.464 29.32 -3.006 1 93.75 234 LEU B N 1
ATOM 3693 C CA . LEU B 1 234 ? 15.598 29.6 -1.581 1 93.75 234 LEU B CA 1
ATOM 3694 C C . LEU B 1 234 ? 16.799 30.5 -1.313 1 93.75 234 LEU B C 1
ATOM 3696 O O . LEU B 1 234 ? 16.939 31.048 -0.217 1 93.75 234 LEU B O 1
ATOM 3700 N N . PHE B 1 235 ? 17.624 30.664 -2.31 1 91.92 235 PHE B N 1
ATOM 3701 C CA . PHE B 1 235 ? 18.827 31.459 -2.097 1 91.92 235 PHE B CA 1
ATOM 3702 C C . PHE B 1 235 ? 18.502 32.948 -2.112 1 91.92 235 PHE B C 1
ATOM 3704 O O . PHE B 1 235 ? 17.833 33.433 -3.027 1 91.92 235 PHE B O 1
ATOM 3711 N N . GLY B 1 236 ? 18.936 33.655 -1.036 1 86.63 236 GLY B N 1
ATOM 3712 C CA . GLY B 1 236 ? 18.728 35.089 -0.911 1 86.63 236 GLY B CA 1
ATOM 3713 C C . GLY B 1 236 ? 17.577 35.447 0.009 1 86.63 236 GLY B C 1
ATOM 3714 O O . GLY B 1 236 ? 17.413 36.611 0.382 1 86.63 236 GLY B O 1
ATOM 3715 N N . ASN B 1 237 ? 16.815 34.417 0.405 1 87.42 237 ASN B N 1
ATOM 3716 C CA . ASN B 1 237 ? 15.752 34.727 1.355 1 87.42 237 ASN B CA 1
ATOM 3717 C C . ASN B 1 237 ? 16.288 34.839 2.779 1 87.42 237 ASN B C 1
ATOM 3719 O O . ASN B 1 237 ? 17.444 34.501 3.04 1 87.42 237 ASN B O 1
ATOM 3723 N N . ASP B 1 238 ? 15.5 35.341 3.653 1 90.96 238 ASP B N 1
ATOM 3724 C CA . ASP B 1 238 ? 15.914 35.648 5.018 1 90.96 238 ASP B CA 1
ATOM 3725 C C . ASP B 1 238 ? 16.293 34.377 5.776 1 90.96 238 ASP B C 1
ATOM 3727 O O . ASP B 1 238 ? 17.209 34.389 6.6 1 90.96 238 ASP B O 1
ATOM 3731 N N . GLU B 1 239 ? 15.671 33.273 5.501 1 93.25 239 GLU B N 1
ATOM 3732 C CA . GLU B 1 239 ? 15.946 32.028 6.214 1 93.25 239 GLU B CA 1
ATOM 3733 C C . GLU B 1 239 ? 17.317 31.471 5.843 1 93.25 239 GLU B C 1
ATOM 3735 O O . GLU B 1 239 ? 18.064 31.017 6.712 1 93.25 239 GLU B O 1
ATOM 3740 N N . GLN B 1 240 ? 17.64 31.51 4.534 1 92.68 240 GLN B N 1
ATOM 3741 C CA . GLN B 1 240 ? 18.947 31.052 4.076 1 92.68 240 GLN B CA 1
ATOM 3742 C C . GLN B 1 240 ? 20.065 31.922 4.643 1 92.68 240 GLN B C 1
ATOM 3744 O O . GLN B 1 240 ? 21.077 31.408 5.123 1 92.68 240 GLN B O 1
ATOM 3749 N N . LYS B 1 241 ? 19.853 33.182 4.618 1 93.88 241 LYS B N 1
ATOM 3750 C CA . LYS B 1 241 ? 20.849 34.101 5.161 1 93.88 241 LYS B CA 1
ATOM 3751 C C . LYS B 1 241 ? 21.052 33.872 6.656 1 93.88 241 LYS B C 1
ATOM 3753 O O . LYS B 1 241 ? 22.188 33.804 7.13 1 93.88 241 LYS B O 1
ATOM 3758 N N . GLU B 1 242 ? 19.956 33.768 7.317 1 94.64 242 GLU B N 1
ATOM 3759 C CA . GLU B 1 242 ? 20.032 33.533 8.756 1 94.64 242 GLU B CA 1
ATOM 3760 C C . GLU B 1 242 ? 20.666 32.179 9.062 1 94.64 242 GLU B C 1
ATOM 3762 O O . GLU B 1 242 ? 21.575 32.087 9.889 1 94.64 242 GLU B O 1
ATOM 3767 N N . GLY B 1 243 ? 20.252 31.157 8.441 1 95.03 243 GLY B N 1
ATOM 3768 C CA . GLY B 1 243 ? 20.763 29.82 8.699 1 95.03 243 GLY B CA 1
ATOM 3769 C C . GLY B 1 243 ? 22.248 29.685 8.421 1 95.03 243 GLY B C 1
ATOM 3770 O O . GLY B 1 243 ? 23.004 29.215 9.274 1 95.03 243 GLY B O 1
ATOM 3771 N N . MET B 1 244 ? 22.67 30.116 7.231 1 94.38 244 MET B N 1
ATOM 3772 C CA . MET B 1 244 ? 24.078 30.012 6.859 1 94.38 244 MET B CA 1
ATOM 3773 C C . MET B 1 244 ? 24.93 30.976 7.678 1 94.38 244 MET B C 1
ATOM 3775 O O . MET B 1 244 ? 26.046 30.639 8.078 1 94.38 244 MET B O 1
ATOM 3779 N N . GLY B 1 245 ? 24.349 32.082 7.95 1 95.35 245 GLY B N 1
ATOM 3780 C CA . GLY B 1 245 ? 25.047 33.032 8.801 1 95.35 245 GLY B CA 1
ATOM 3781 C C . GLY B 1 245 ? 25.26 32.523 10.214 1 95.35 245 GLY B C 1
ATOM 3782 O O . GLY B 1 245 ? 26.352 32.658 10.771 1 95.35 245 GLY B O 1
ATOM 3783 N N . ALA B 1 246 ? 24.249 31.985 10.771 1 96.39 246 ALA B N 1
ATOM 3784 C CA . ALA B 1 246 ? 24.34 31.428 12.118 1 96.39 246 ALA B CA 1
ATOM 3785 C C . ALA B 1 246 ? 25.352 30.287 12.173 1 96.39 246 ALA B C 1
ATOM 3787 O O . ALA B 1 246 ? 26.11 30.167 13.138 1 96.39 246 ALA B O 1
ATOM 3788 N N . PHE B 1 247 ? 25.389 29.437 11.2 1 95.57 247 PHE B N 1
ATOM 3789 C CA . PHE B 1 247 ? 26.318 28.316 11.124 1 95.57 247 PHE B CA 1
ATOM 3790 C C . PHE B 1 247 ? 27.761 28.807 11.134 1 95.57 247 PHE B C 1
ATOM 3792 O O . PHE B 1 247 ? 28.59 28.298 11.891 1 95.57 247 PHE B O 1
ATOM 3799 N N . ILE B 1 248 ? 27.999 29.817 10.325 1 96.74 248 ILE B N 1
ATOM 3800 C CA . ILE B 1 248 ? 29.345 30.371 10.224 1 96.74 248 ILE B CA 1
ATOM 3801 C C . ILE B 1 248 ? 29.731 31.033 11.545 1 96.74 248 ILE B C 1
ATOM 3803 O O . ILE B 1 248 ? 30.875 30.92 11.991 1 96.74 248 ILE B O 1
ATOM 3807 N N . ALA B 1 249 ? 28.772 31.575 12.203 1 97.56 249 ALA B N 1
ATOM 3808 C CA . ALA B 1 249 ? 29.009 32.297 13.451 1 97.56 249 ALA B CA 1
ATOM 3809 C C . ALA B 1 249 ? 28.942 31.356 14.65 1 97.56 249 ALA B C 1
ATOM 3811 O O . ALA B 1 249 ? 29.106 31.786 15.794 1 97.56 249 ALA B O 1
ATOM 3812 N N . LYS B 1 250 ? 28.66 30.084 14.406 1 97 250 LYS B N 1
ATOM 3813 C CA . LYS B 1 250 ? 28.594 29.057 15.442 1 97 250 LYS B CA 1
ATOM 3814 C C . LYS B 1 250 ? 27.583 29.431 16.522 1 97 250 LYS B C 1
ATOM 3816 O O . LYS B 1 250 ? 27.892 29.378 17.714 1 97 250 LYS B O 1
ATOM 3821 N N . ARG B 1 251 ? 26.404 29.904 16.139 1 97.03 251 ARG B N 1
ATOM 3822 C CA . ARG B 1 251 ? 25.263 30.161 17.011 1 97.03 251 ARG B CA 1
ATOM 3823 C C . ARG B 1 251 ? 24.008 29.469 16.49 1 97.03 251 ARG B C 1
ATOM 3825 O O . ARG B 1 251 ? 23.93 29.12 15.311 1 97.03 251 ARG B O 1
ATOM 3832 N N . PRO B 1 252 ? 23.069 29.369 17.356 1 94.54 252 PRO B N 1
ATOM 3833 C CA . PRO B 1 252 ? 21.798 28.831 16.866 1 94.54 252 PRO B CA 1
ATOM 3834 C C . PRO B 1 252 ? 21.057 29.805 15.953 1 94.54 252 PRO B C 1
ATOM 3836 O O . PRO B 1 252 ? 21.085 31.016 16.184 1 94.54 252 PRO B O 1
ATOM 3839 N N . PRO B 1 253 ? 20.517 29.278 14.898 1 94.44 253 PRO B N 1
ATOM 3840 C CA . PRO B 1 253 ? 19.712 30.15 14.039 1 94.44 253 PRO B CA 1
ATOM 3841 C C . PRO B 1 253 ? 18.406 30.587 14.7 1 94.44 253 PRO B C 1
ATOM 3843 O O . PRO B 1 253 ? 17.877 29.877 15.559 1 94.44 253 PRO B O 1
ATOM 3846 N N . LYS B 1 254 ? 17.939 31.76 14.348 1 92.22 254 LYS B N 1
ATOM 3847 C CA . LYS B 1 254 ? 16.628 32.289 14.712 1 92.22 254 LYS B CA 1
ATOM 3848 C C . LYS B 1 254 ? 15.808 32.631 13.471 1 92.22 254 LYS B C 1
ATOM 3850 O O . LYS B 1 254 ? 15.973 33.705 12.889 1 92.22 254 LYS B O 1
ATOM 3855 N N . PHE B 1 255 ? 14.988 31.696 13.232 1 90.54 255 PHE B N 1
ATOM 3856 C CA . PHE B 1 255 ? 14.204 31.891 12.018 1 90.54 255 PHE B CA 1
ATOM 3857 C C . PHE B 1 255 ? 12.956 32.716 12.306 1 90.54 255 PHE B C 1
ATOM 3859 O O . PHE B 1 255 ? 12.216 32.424 13.248 1 90.54 255 PHE B O 1
ATOM 3866 N N . ASN B 1 256 ? 12.812 33.922 11.764 1 74.86 256 ASN B N 1
ATOM 3867 C CA . ASN B 1 256 ? 11.696 34.832 11.998 1 74.86 256 ASN B CA 1
ATOM 3868 C C . ASN B 1 256 ? 10.919 35.108 10.714 1 74.86 256 ASN B C 1
ATOM 3870 O O . ASN B 1 256 ? 10.226 36.121 10.608 1 74.86 256 ASN B O 1
ATOM 3874 N N . SER B 1 257 ? 11.209 34.017 9.852 1 61.75 257 SER B N 1
ATOM 3875 C CA . SER B 1 257 ? 10.644 34.379 8.556 1 61.75 257 SER B CA 1
ATOM 3876 C C . SER B 1 257 ? 9.137 34.596 8.652 1 61.75 257 SER B C 1
ATOM 3878 O O . SER B 1 257 ? 8.455 33.918 9.424 1 61.75 257 SER B O 1
ATOM 3880 N N . LYS B 1 258 ? 8.699 35.788 8.531 1 58.53 258 LYS B N 1
ATOM 3881 C CA . LYS B 1 258 ? 7.329 36.23 8.287 1 58.53 258 LYS B CA 1
ATOM 3882 C C . LYS B 1 258 ? 6.963 36.095 6.811 1 58.53 258 LYS B C 1
ATOM 3884 O O . LYS B 1 258 ? 7.755 36.448 5.935 1 58.53 258 LYS B O 1
ATOM 3889 N N . LEU B 1 259 ? 6.146 35.002 6.484 1 51.46 259 LEU B N 1
ATOM 3890 C CA . LEU B 1 259 ? 5.599 34.963 5.132 1 51.46 259 LEU B CA 1
ATOM 3891 C C . LEU B 1 259 ? 4.672 36.148 4.886 1 51.46 259 LEU B C 1
ATOM 3893 O O . LEU B 1 259 ? 4.033 36.645 5.817 1 51.46 259 LEU B O 1
#

Sequence (518 aa):
MAYKYILTSEPRSGVLQVQLNRPRAFNALNTQIINELKDAIGQADRNPDHFGAVVITGDHNAFAAGADIKEMVGLTSQEVLKRNLLSNLDISEFGVPIIAAVEGFALGGGCELAMNADIIYASTSAQFGQPEILLGVLPAAGGTQRLIRAIGKSRAMEFILTGDTFSGEEAERWGLVSKVFEPGTVLENALDLAERLADGPRITAKACKKAVNTANETGLTNGLSVEKSLFYALFGNDEQKEGMGAFIAKRPPKFNSKLMAYKYILTSEPRSGVLQVQLNRPRAFNALNTQIINELKDAIGQADRNPDHFGAVVITGDHNAFAAGADIKEMVGLTSQEVLKRNLLSNLDISEFGVPIIAAVEGFALGGGCELAMNADIIYASTSAQFGQPEILLGVLPAAGGTQRLIRAIGKSRAMEFILTGDTFSGEEAERWGLVSKVFEPGTVLENALDLAERLADGPRITAKACKKAVNTANETGLTNGLSVEKSLFYALFGNDEQKEGMGAFIAKRPPKFNSKL

Radius of gyration: 24.93 Å; Cα contacts (8 Å, |Δi|>4): 1122; chains: 2; bounding box: 58×70×59 Å

pLDDT: mean 94.32, std 6.36, range [50.53, 98.9]

Foldseek 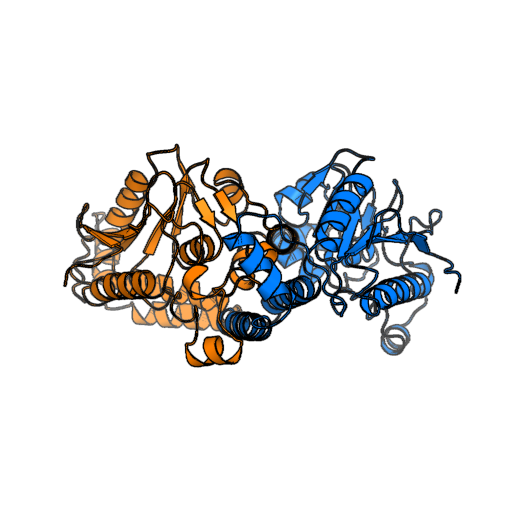3Di:
DDQDQWDWDPPAFQEIEIEGHPVVQLSADDPRSLVVVLVVLVVSLVQLLGHQEYEYAYDQAHSYQYHDCVVPVPDDPVRCVVVVPLVRLQNLPRLRAYEYQTHHEQEQSSLLSNLNHPAYEYAQAHKYAYQCVVVVDFRDSQLQPSVCVAQNDVVSCVRRNHVGIDGPNVSCVRGSHVYYDHRPCRVVVRVVVRNVSSQAARLVSSLVSVLVVVPSVDPDVVSVVSNVVSVVVCPPDPRVCQCVVCVVVVHDGGHSDDD/DDQDQWDWDPPAFQEIEIEGHPVVQLSADDPRSLVVVLVVLVVSLVFLLGHQEYEYAYDQAHRYQYHDCVVPVPDDPVRCVVVVPLVRLQNLPRLRAYEYQTHHEQEQSSLLSNLNGPAYEYAQAHKYAYQCVVVVDFRDSQLQPSVCVQQNDVVSVVRRNHVHIDGPVVCCVRGSHVYYDHRPCRVVVRVVVSNVSSQAARLVSSLVSVLVVVVSVDPDVVSVVSNVVSVVVCPPDPRVCQCVVCVVVVHDGGHSDRD

InterPro domains:
  IPR001753 Enoyl-CoA hydratase/isomerase-like domain [PF00378] (12-257)
  IPR014748 Enoyl-CoA hydratase, C-terminal [G3DSA:1.10.12.10] (202-256)
  IPR018376 Enoyl-CoA hydratase/isomerase, conserved site [PS00166] (99-119)
  IPR029045 ClpP/crotonase-like domain superfamily [SSF52096] (3-257)